Protein AF-A0A955BCI7-F1 (afdb_monomer_lite)

pLDDT: mean 89.72, std 9.63, range [45.12, 98.88]

Radius of gyration: 46.53 Å; chains: 1; bounding box: 100×56×123 Å

Foldseek 3Di:
DAWEAEAEDEDPADCDDLNPPVCVVLNVVLLRVLRRQLRRFFPFHFYAYEYEAEDAECPVVDQKAKAFAAADDDQADADAQQSQCRRLVHDNRPPPDGRIYMYGYGHYPDPCGAAADSDQPFDFRHFDPSLVSSLNVLVNNQLFWQQDLQRDGPVCSDAQDRDYIHLQLQQKDAQVRHRQFDVVVSRGGPRVRQNQQLADQQDPRGHIFGHFPQLCVLVVNGTFAADRYNDHDPPRGRRAGDPRDPCDDQQNASRHSDTHGGFGDSDHDSNSVSSSVSSPTDTRNDAKEKDKAWPVNAAEAEQVWGKGKIWIAIPDQHSAKWKKAKDKPDPQFKDFDPDRMDIDGSNCRGPTDMTMMITHHDADPPFKDKIKMKIDIPCVPGGVSCNPYDIDIHIYIYGYQYDDQLEFDALEDDDPVCQSPPRHHHPQSSQVVVQVPADADEHEYDQPHAAREDDPAEHEHEEHYEYEYPAQRGAHDEPVLPYAHYEYQEYEYHYYRHEYENQEHDPPDAAAAASHYEAQYLEEYHAYNYEYEHAAYAEANHEAQHYEADNQHEYEHELYEYEQGAYEHALYEAQHYEEELYEYEAYLYEYYQGEYEHHNYYDQHYDYYNYYYDHYNYHYYNGYYHYHD

Structure (mmCIF, N/CA/C/O backbone):
data_AF-A0A955BCI7-F1
#
_entry.id   AF-A0A955BCI7-F1
#
loop_
_atom_site.group_PDB
_atom_site.id
_atom_site.type_symbol
_atom_site.label_atom_id
_atom_site.label_alt_id
_atom_site.label_comp_id
_atom_site.label_asym_id
_atom_site.label_entity_id
_atom_site.label_seq_id
_atom_site.pdbx_PDB_ins_code
_atom_site.Cartn_x
_atom_site.Cartn_y
_atom_site.Cartn_z
_atom_site.occupancy
_atom_site.B_iso_or_equiv
_atom_site.auth_seq_id
_atom_site.auth_comp_id
_atom_site.auth_asym_id
_atom_site.auth_atom_id
_atom_site.pdbx_PDB_model_num
ATOM 1 N N . LEU A 1 1 ? 21.419 -12.679 -11.386 1.00 52.19 1 LEU A N 1
ATOM 2 C CA . LEU A 1 1 ? 20.643 -12.034 -12.462 1.00 52.19 1 LEU A CA 1
ATOM 3 C C . LEU A 1 1 ? 21.493 -12.124 -13.714 1.00 52.19 1 LEU A C 1
ATOM 5 O O . LEU A 1 1 ? 22.694 -11.904 -13.600 1.00 52.19 1 LEU A O 1
ATOM 9 N N . LEU A 1 2 ? 20.920 -12.572 -14.830 1.00 68.50 2 LEU A N 1
ATOM 10 C CA . LEU A 1 2 ? 21.589 -12.473 -16.128 1.00 68.50 2 LEU A CA 1
ATOM 11 C C . LEU A 1 2 ? 21.666 -10.974 -16.460 1.00 68.50 2 LEU A C 1
ATOM 13 O O . LEU A 1 2 ? 20.677 -10.277 -16.251 1.00 68.50 2 LEU A O 1
ATOM 17 N N . ALA A 1 3 ? 22.837 -10.480 -16.853 1.00 82.00 3 ALA A N 1
ATOM 18 C CA . ALA A 1 3 ? 23.017 -9.101 -17.296 1.00 82.00 3 ALA A CA 1
ATOM 19 C C . ALA A 1 3 ? 24.172 -9.015 -18.300 1.00 82.00 3 ALA A C 1
ATOM 21 O O . ALA A 1 3 ? 25.170 -9.739 -18.183 1.00 82.00 3 ALA A O 1
ATOM 22 N N . VAL A 1 4 ? 24.059 -8.096 -19.258 1.00 94.19 4 VAL A N 1
ATOM 23 C CA . VAL A 1 4 ? 25.182 -7.689 -20.108 1.00 94.19 4 VAL A CA 1
ATOM 24 C C . VAL A 1 4 ? 26.054 -6.724 -19.306 1.00 94.19 4 VAL A C 1
ATOM 26 O O . VAL A 1 4 ? 25.557 -5.785 -18.696 1.00 94.19 4 VAL A O 1
ATOM 29 N N . THR A 1 5 ? 27.360 -6.969 -19.253 1.00 95.69 5 THR A N 1
ATOM 30 C CA . THR A 1 5 ? 28.312 -6.154 -18.486 1.00 95.69 5 THR A CA 1
ATOM 31 C C . THR A 1 5 ? 29.252 -5.420 -19.430 1.00 95.69 5 THR A C 1
ATOM 33 O O . THR A 1 5 ? 29.896 -6.054 -20.260 1.00 95.69 5 THR A O 1
ATOM 36 N N . PHE A 1 6 ? 29.394 -4.106 -19.267 1.00 96.69 6 PHE A N 1
ATOM 37 C CA . PHE A 1 6 ? 30.325 -3.296 -20.056 1.00 96.69 6 PHE A CA 1
ATOM 38 C C . PHE A 1 6 ? 31.644 -3.090 -19.303 1.00 96.69 6 PHE A C 1
ATOM 40 O O . PHE A 1 6 ? 31.668 -2.600 -18.170 1.00 96.69 6 PHE A O 1
ATOM 47 N N . GLN A 1 7 ? 32.754 -3.468 -19.932 1.00 96.00 7 GLN A N 1
ATOM 48 C CA . GLN A 1 7 ? 34.106 -3.280 -19.424 1.00 96.00 7 GLN A CA 1
ATOM 49 C C . GLN A 1 7 ? 34.800 -2.165 -20.207 1.00 96.00 7 GLN A C 1
ATOM 51 O O . GLN A 1 7 ? 35.232 -2.361 -21.339 1.00 96.00 7 GLN A O 1
ATOM 56 N N . PHE A 1 8 ? 34.939 -1.004 -19.573 1.00 96.62 8 PHE A N 1
ATOM 57 C CA . PHE A 1 8 ? 35.524 0.176 -20.200 1.00 96.62 8 PHE A CA 1
ATOM 58 C C . PHE A 1 8 ? 37.051 0.215 -20.088 1.00 96.62 8 PHE A C 1
ATOM 60 O O . PHE A 1 8 ? 37.609 0.214 -18.986 1.00 96.62 8 PHE A O 1
ATOM 67 N N . ASN A 1 9 ? 37.718 0.326 -21.235 1.00 95.12 9 ASN A N 1
ATOM 68 C CA . ASN A 1 9 ? 39.151 0.552 -21.354 1.00 95.12 9 ASN A CA 1
ATOM 69 C C . ASN A 1 9 ? 39.392 2.034 -21.663 1.00 95.12 9 ASN A C 1
ATOM 71 O O . ASN A 1 9 ? 39.298 2.478 -22.805 1.00 95.12 9 ASN A O 1
ATOM 75 N N . PHE A 1 10 ? 39.695 2.831 -20.641 1.00 93.56 10 PHE A N 1
ATOM 76 C CA . PHE A 1 10 ? 39.937 4.260 -20.838 1.00 93.56 10 PHE A CA 1
ATOM 77 C C . PHE A 1 10 ? 41.286 4.496 -21.521 1.00 93.56 10 PHE A C 1
ATOM 79 O O . PHE A 1 10 ? 42.338 4.202 -20.943 1.00 93.56 10 PHE A O 1
ATOM 86 N N . ALA A 1 11 ? 41.251 5.051 -22.734 1.00 87.81 11 ALA A N 1
ATOM 87 C CA . ALA A 1 11 ? 42.445 5.461 -23.455 1.00 87.81 11 ALA A CA 1
ATOM 88 C C . ALA A 1 11 ? 43.212 6.525 -22.657 1.00 87.81 11 ALA A C 1
ATOM 90 O O . ALA A 1 11 ? 42.625 7.304 -21.909 1.00 87.81 11 ALA A O 1
ATOM 91 N N . ASN A 1 12 ? 44.537 6.572 -22.804 1.00 80.69 12 ASN A N 1
ATOM 92 C CA . ASN A 1 12 ? 45.386 7.585 -22.168 1.00 80.69 12 ASN A CA 1
ATOM 93 C C . ASN A 1 12 ? 45.670 8.738 -23.149 1.00 80.69 12 ASN A C 1
ATOM 95 O O . ASN A 1 12 ? 46.806 8.936 -23.579 1.00 80.69 12 ASN A O 1
ATOM 99 N N . ASP A 1 13 ? 44.617 9.441 -23.559 1.00 79.12 13 ASP A N 1
ATOM 100 C CA . ASP A 1 13 ? 44.589 10.394 -24.680 1.00 79.12 13 ASP A CA 1
ATOM 101 C C . ASP A 1 13 ? 44.520 11.877 -24.257 1.00 79.12 13 ASP A C 1
ATOM 103 O O . ASP A 1 13 ? 44.136 12.749 -25.032 1.00 79.12 13 ASP A O 1
ATOM 107 N N . GLY A 1 14 ? 44.960 12.200 -23.039 1.00 78.25 14 GLY A N 1
ATOM 108 C CA . GLY A 1 14 ? 45.044 13.576 -22.544 1.00 78.25 14 GLY A CA 1
ATOM 109 C C . GLY A 1 14 ? 44.722 13.685 -21.058 1.00 78.25 14 GLY A C 1
ATOM 110 O O . GLY A 1 14 ? 44.421 12.693 -20.404 1.00 78.25 14 GLY A O 1
ATOM 111 N N . SER A 1 15 ? 44.790 14.901 -20.508 1.00 85.06 15 SER A N 1
ATOM 112 C CA . SER A 1 15 ? 44.453 15.201 -19.105 1.00 85.06 15 SER A CA 1
ATOM 113 C C . SER A 1 15 ? 43.126 15.960 -18.972 1.00 85.06 15 SER A C 1
ATOM 115 O O . SER A 1 15 ? 43.027 16.898 -18.183 1.00 85.06 15 SER A O 1
ATOM 117 N N . PHE A 1 16 ? 42.141 15.604 -19.795 1.00 86.00 16 PHE A N 1
ATOM 118 C CA . PHE A 1 16 ? 40.800 16.194 -19.838 1.00 86.00 16 PHE A CA 1
ATOM 119 C C . PHE A 1 16 ? 39.749 15.077 -19.938 1.00 86.00 16 PHE A C 1
ATOM 121 O O . PHE A 1 16 ? 40.090 13.895 -20.015 1.00 86.00 16 PHE A O 1
ATOM 128 N N . GLY A 1 17 ? 38.465 15.436 -19.897 1.00 88.00 17 GLY A N 1
ATOM 129 C CA . GLY A 1 17 ? 37.378 14.464 -20.016 1.00 88.00 17 GLY A CA 1
ATOM 130 C C . GLY A 1 17 ? 37.379 13.397 -18.921 1.00 88.00 17 GLY A C 1
ATOM 131 O O . GLY A 1 17 ? 37.454 13.728 -17.735 1.00 88.00 17 GLY A O 1
ATOM 132 N N . PHE A 1 18 ? 37.322 12.122 -19.300 1.00 91.50 18 PHE A N 1
ATOM 133 C CA . PHE A 1 18 ? 37.447 10.971 -18.398 1.00 91.50 18 PHE A CA 1
ATOM 134 C C . PHE A 1 18 ? 38.818 10.895 -17.701 1.00 91.50 18 PHE A C 1
ATOM 136 O O . PHE A 1 18 ? 38.946 10.272 -16.644 1.00 91.50 18 PHE A O 1
ATOM 143 N N . ASN A 1 19 ? 39.849 11.525 -18.265 1.00 91.19 19 ASN A N 1
ATOM 144 C CA . ASN A 1 19 ? 41.202 11.569 -17.703 1.00 91.19 19 ASN A CA 1
ATOM 145 C C . ASN A 1 19 ? 41.515 12.885 -16.973 1.00 91.19 19 ASN A C 1
ATOM 147 O O . ASN A 1 19 ? 42.652 13.103 -16.552 1.00 91.19 19 ASN A O 1
ATOM 151 N N . ASP A 1 20 ? 40.518 13.754 -16.795 1.00 90.25 20 ASP A N 1
ATOM 152 C CA . ASP A 1 20 ? 40.645 14.975 -16.003 1.00 90.25 20 ASP A CA 1
ATOM 153 C C . ASP A 1 20 ? 41.023 14.640 -14.538 1.00 90.25 20 ASP A C 1
ATOM 155 O O . ASP A 1 20 ? 40.356 13.809 -13.913 1.00 90.25 20 ASP A O 1
ATOM 159 N N . PRO A 1 21 ? 42.060 15.268 -13.948 1.00 89.94 21 PRO A N 1
ATOM 160 C CA . PRO A 1 21 ? 42.496 14.964 -12.581 1.00 89.94 21 PRO A CA 1
ATOM 161 C C . PRO A 1 21 ? 41.470 15.266 -11.479 1.00 89.94 21 PRO A C 1
ATOM 163 O O . PRO A 1 21 ? 41.579 14.707 -10.390 1.00 89.94 21 PRO A O 1
ATOM 166 N N . MET A 1 22 ? 40.519 16.169 -11.727 1.00 90.62 22 MET A N 1
ATOM 167 C CA . MET A 1 22 ? 39.486 16.568 -10.768 1.00 90.62 22 MET A CA 1
ATOM 168 C C . MET A 1 22 ? 38.133 15.933 -11.098 1.00 90.62 22 MET A C 1
ATOM 170 O O . MET A 1 22 ? 37.470 15.429 -10.198 1.00 90.62 22 MET A O 1
ATOM 174 N N . LYS A 1 23 ? 37.745 15.930 -12.379 1.00 89.06 23 LYS A N 1
ATOM 175 C CA . LYS A 1 23 ? 36.418 15.493 -12.852 1.00 89.06 23 LYS A CA 1
ATOM 176 C C . LYS A 1 23 ? 36.399 14.087 -13.456 1.00 89.06 23 LYS A C 1
ATOM 178 O O . LYS A 1 23 ? 35.343 13.515 -13.697 1.00 89.06 23 LYS A O 1
ATOM 183 N N . GLY A 1 24 ? 37.557 13.496 -13.741 1.00 91.62 24 GLY A N 1
ATOM 184 C CA . GLY A 1 24 ? 37.628 12.209 -14.436 1.00 91.62 24 GLY A CA 1
ATOM 185 C C . GLY A 1 24 ? 36.993 11.069 -13.640 1.00 91.62 24 GLY A C 1
ATOM 186 O O . GLY A 1 24 ? 36.347 10.202 -14.220 1.00 91.62 24 GLY A O 1
ATOM 187 N N . ALA A 1 25 ? 37.122 11.088 -12.309 1.00 94.38 25 ALA A N 1
ATOM 188 C CA . ALA A 1 25 ? 36.564 10.050 -11.443 1.00 94.38 25 ALA A CA 1
ATOM 189 C C . ALA A 1 25 ? 35.024 10.018 -11.469 1.00 94.38 25 ALA A C 1
ATOM 191 O O . ALA A 1 25 ? 34.450 8.950 -11.667 1.00 94.38 25 ALA A O 1
ATOM 192 N N . GLU A 1 26 ? 34.365 11.173 -11.326 1.00 93.81 26 GLU A N 1
ATOM 193 C CA . GLU A 1 26 ? 32.896 11.284 -11.385 1.00 93.81 26 GLU A CA 1
ATOM 194 C C . GLU A 1 26 ? 32.349 10.922 -12.774 1.00 93.81 26 GLU A C 1
ATOM 196 O O . GLU A 1 26 ? 31.377 10.181 -12.876 1.00 93.81 26 GLU A O 1
ATOM 201 N N . ARG A 1 27 ? 33.029 11.333 -13.852 1.00 93.38 27 ARG A N 1
ATOM 202 C CA . ARG A 1 27 ? 32.647 11.007 -15.238 1.00 93.38 27 ARG A CA 1
ATOM 203 C C . ARG A 1 27 ? 32.741 9.511 -15.529 1.00 93.38 27 ARG A C 1
ATOM 205 O O . ARG A 1 27 ? 31.841 8.936 -16.134 1.00 93.38 27 ARG A O 1
ATOM 212 N N . LYS A 1 28 ? 33.825 8.869 -15.075 1.00 95.19 28 LYS A N 1
ATOM 213 C CA . LYS A 1 28 ? 34.007 7.412 -15.178 1.00 95.19 28 LYS A CA 1
ATOM 214 C C . LYS A 1 28 ? 32.928 6.672 -14.394 1.00 95.19 28 LYS A C 1
ATOM 216 O O . LYS A 1 28 ? 32.346 5.733 -14.924 1.00 95.19 28 LYS A O 1
ATOM 221 N N . ALA A 1 29 ? 32.637 7.120 -13.172 1.00 95.38 29 ALA A N 1
ATOM 222 C CA . ALA A 1 29 ? 31.580 6.539 -12.351 1.00 95.38 29 ALA A CA 1
ATOM 223 C C . ALA A 1 29 ? 30.205 6.652 -13.029 1.00 95.38 29 ALA A C 1
ATOM 225 O O . ALA A 1 29 ? 29.506 5.647 -13.102 1.00 95.38 29 ALA A O 1
ATOM 226 N N . ALA A 1 30 ? 29.870 7.820 -13.589 1.00 94.12 30 ALA A N 1
ATOM 227 C CA . ALA A 1 30 ? 28.615 8.047 -14.303 1.00 94.12 30 ALA A CA 1
ATOM 228 C C . ALA A 1 30 ? 28.469 7.145 -15.540 1.00 94.12 30 ALA A C 1
ATOM 230 O O . ALA A 1 30 ? 27.424 6.527 -15.727 1.00 94.12 30 ALA A O 1
ATOM 231 N N . LEU A 1 31 ? 29.521 6.997 -16.360 1.00 95.81 31 LEU A N 1
ATOM 232 C CA . LEU A 1 31 ? 29.508 6.070 -17.502 1.00 95.81 31 LEU A CA 1
ATOM 233 C C . LEU A 1 31 ? 29.273 4.629 -17.030 1.00 95.81 31 LEU A C 1
ATOM 235 O O . LEU A 1 31 ? 28.464 3.899 -17.598 1.00 95.81 31 LEU A O 1
ATOM 239 N N . GLN A 1 32 ? 29.968 4.225 -15.968 1.00 96.19 32 GLN A N 1
ATOM 240 C CA . GLN A 1 32 ? 29.929 2.856 -15.470 1.00 96.19 32 GLN A CA 1
ATOM 241 C C . GLN A 1 32 ? 28.580 2.496 -14.838 1.00 96.19 32 GLN A C 1
ATOM 243 O O . GLN A 1 32 ? 28.078 1.401 -15.083 1.00 96.19 32 GLN A O 1
ATOM 248 N N . SER A 1 33 ? 27.973 3.403 -14.064 1.00 94.00 33 SER A N 1
ATOM 249 C CA . SER A 1 33 ? 26.638 3.196 -13.490 1.00 94.00 33 SER A CA 1
ATOM 250 C C . SER A 1 33 ? 25.563 3.156 -14.571 1.00 94.00 33 SER A C 1
ATOM 252 O O . SER A 1 33 ? 24.731 2.253 -14.562 1.00 94.00 33 SER A O 1
ATOM 254 N N . THR A 1 34 ? 25.634 4.070 -15.540 1.00 93.75 34 THR A N 1
ATOM 255 C CA . THR A 1 34 ? 24.685 4.139 -16.660 1.00 93.75 34 THR A CA 1
ATOM 256 C C . THR A 1 34 ? 24.733 2.866 -17.507 1.00 93.75 34 THR A C 1
ATOM 258 O O . THR A 1 34 ? 23.705 2.280 -17.832 1.00 93.75 34 THR A O 1
ATOM 261 N N . ALA A 1 35 ? 25.934 2.374 -17.818 1.00 95.69 35 ALA A N 1
ATOM 262 C CA . ALA A 1 35 ? 26.097 1.142 -18.581 1.00 95.69 35 ALA A CA 1
ATOM 263 C C . ALA A 1 35 ? 25.649 -0.107 -17.806 1.00 95.69 35 ALA A C 1
ATOM 265 O O . ALA A 1 35 ? 25.167 -1.065 -18.408 1.00 95.69 35 ALA A O 1
ATOM 266 N N . ALA A 1 36 ? 25.798 -0.113 -16.477 1.00 93.75 36 ALA A N 1
ATOM 267 C CA . ALA A 1 36 ? 25.288 -1.193 -15.637 1.00 93.75 36 ALA A CA 1
ATOM 268 C C . ALA A 1 36 ? 23.751 -1.232 -15.637 1.00 93.75 36 ALA A C 1
ATOM 270 O O . ALA A 1 36 ? 23.172 -2.315 -15.719 1.00 93.75 36 ALA A O 1
ATOM 271 N N . GLU A 1 37 ? 23.098 -0.067 -15.595 1.00 90.88 37 GLU A N 1
ATOM 272 C CA . GLU A 1 37 ? 21.647 0.036 -15.760 1.00 90.88 37 GLU A CA 1
ATOM 273 C C . GLU A 1 37 ? 21.216 -0.458 -17.144 1.00 90.88 37 GLU A C 1
ATOM 275 O O . GLU A 1 37 ? 20.416 -1.389 -17.230 1.00 90.88 37 GLU A O 1
ATOM 280 N N . PHE A 1 38 ? 21.806 0.074 -18.216 1.00 93.38 38 PHE A N 1
ATOM 281 C CA . PHE A 1 38 ? 21.521 -0.345 -19.590 1.00 93.38 38 PHE A CA 1
ATOM 282 C C . PHE A 1 38 ? 21.690 -1.860 -19.788 1.00 93.38 38 PHE A C 1
ATOM 284 O O . PHE A 1 38 ? 20.816 -2.543 -20.319 1.00 93.38 38 PHE A O 1
ATOM 291 N N . GLY A 1 39 ? 22.795 -2.416 -19.289 1.00 94.56 39 GLY A N 1
ATOM 292 C CA . GLY A 1 39 ? 23.097 -3.843 -19.363 1.00 94.56 39 GLY A CA 1
ATOM 293 C C . GLY A 1 39 ? 22.104 -4.741 -18.619 1.00 94.56 39 GLY A C 1
ATOM 294 O O . GLY A 1 39 ? 21.923 -5.902 -18.997 1.00 94.56 39 GLY A O 1
ATOM 295 N N . SER A 1 40 ? 21.421 -4.208 -17.599 1.00 92.44 40 SER A N 1
ATOM 296 C CA . SER A 1 40 ? 20.384 -4.924 -16.846 1.00 92.44 40 SER A CA 1
ATOM 297 C C . SER A 1 40 ? 19.083 -5.124 -17.629 1.00 92.44 40 SER A C 1
ATOM 299 O O . SER A 1 40 ? 18.280 -5.980 -17.264 1.00 92.44 40 SER A O 1
ATOM 301 N N . TRP A 1 41 ? 18.874 -4.379 -18.719 1.00 92.38 41 TRP A N 1
ATOM 302 C CA . TRP A 1 41 ? 17.666 -4.490 -19.540 1.00 92.38 41 TRP A CA 1
ATOM 303 C C . TRP A 1 41 ? 17.683 -5.703 -20.468 1.00 92.38 41 TRP A C 1
ATOM 305 O O . TRP A 1 41 ? 16.661 -6.023 -21.071 1.00 92.38 41 TRP A O 1
ATOM 315 N N . PHE A 1 42 ? 18.816 -6.392 -20.589 1.00 93.00 42 PHE A N 1
ATOM 316 C CA . PHE A 1 42 ? 18.965 -7.574 -21.427 1.00 93.00 42 PHE A CA 1
ATOM 317 C C . PHE A 1 42 ? 18.860 -8.844 -20.588 1.00 93.00 42 PHE A C 1
ATOM 319 O O . PHE A 1 42 ? 19.606 -9.031 -19.627 1.00 93.00 42 PHE A O 1
ATOM 326 N N . ASN A 1 43 ? 18.013 -9.784 -21.009 1.00 93.38 43 ASN A N 1
ATOM 327 C CA . ASN A 1 43 ? 17.916 -11.112 -20.398 1.00 93.38 43 ASN A CA 1
ATOM 328 C C . ASN A 1 43 ? 19.002 -12.054 -20.941 1.00 93.38 43 ASN A C 1
ATOM 330 O O . ASN A 1 43 ? 18.743 -13.175 -21.373 1.00 93.38 43 ASN A O 1
ATOM 334 N N . HIS A 1 44 ? 20.232 -11.554 -20.972 1.00 90.75 44 HIS A N 1
ATOM 335 C CA . HIS A 1 44 ? 21.393 -12.191 -21.581 1.00 90.75 44 HIS A CA 1
ATOM 336 C C . HIS A 1 44 ? 22.580 -12.113 -20.631 1.00 90.75 44 HIS A C 1
ATOM 338 O O . HIS A 1 44 ? 22.547 -11.425 -19.614 1.00 90.75 44 HIS A O 1
ATOM 344 N N . THR A 1 45 ? 23.652 -12.844 -20.918 1.00 91.12 45 THR A N 1
ATOM 345 C CA . THR A 1 45 ? 24.906 -12.714 -20.166 1.00 91.12 45 THR A CA 1
ATOM 346 C C . THR A 1 45 ? 26.068 -12.654 -21.128 1.00 91.12 45 THR A C 1
ATOM 348 O O . THR A 1 45 ? 26.381 -13.635 -21.794 1.00 91.12 45 THR A O 1
ATOM 351 N N . ALA A 1 46 ? 26.713 -11.495 -21.163 1.00 93.69 46 ALA A N 1
ATOM 352 C CA . ALA A 1 46 ? 27.920 -11.250 -21.930 1.00 93.69 46 ALA A CA 1
ATOM 353 C C . ALA A 1 46 ? 28.749 -10.158 -21.256 1.00 93.69 46 ALA A C 1
ATOM 355 O O . ALA A 1 46 ? 28.214 -9.323 -20.528 1.00 93.69 46 ALA A O 1
ATOM 356 N N . THR A 1 47 ? 30.051 -10.163 -21.526 1.00 94.44 47 THR A N 1
ATOM 357 C CA . THR A 1 47 ? 30.946 -9.060 -21.174 1.00 94.44 47 THR A CA 1
ATOM 358 C C . THR A 1 47 ? 31.375 -8.376 -22.458 1.00 94.44 47 THR A C 1
ATOM 360 O O . THR A 1 47 ? 32.012 -9.019 -23.293 1.00 94.44 47 THR A O 1
ATOM 363 N N . ILE A 1 48 ? 31.026 -7.100 -22.597 1.00 96.19 48 ILE A N 1
ATOM 364 C CA . ILE A 1 48 ? 31.356 -6.266 -23.750 1.00 96.19 48 ILE A CA 1
ATOM 365 C C . ILE A 1 48 ? 32.511 -5.344 -23.361 1.00 96.19 48 ILE A C 1
ATOM 367 O O . ILE A 1 48 ? 32.355 -4.480 -22.499 1.00 96.19 48 ILE A O 1
ATOM 371 N N . SER A 1 49 ? 33.685 -5.542 -23.949 1.00 95.94 49 SER A N 1
ATOM 372 C CA . SER A 1 49 ? 34.838 -4.664 -23.775 1.00 95.94 49 SER A CA 1
ATOM 373 C C . SER A 1 49 ? 34.711 -3.458 -24.699 1.00 95.94 49 SER A C 1
ATOM 375 O O . SER A 1 49 ? 34.507 -3.621 -25.894 1.00 95.94 49 SER A O 1
ATOM 377 N N . VAL A 1 50 ? 34.833 -2.249 -24.156 1.00 97.06 50 VAL A N 1
ATOM 378 C CA . VAL A 1 50 ? 34.621 -1.005 -24.903 1.00 97.06 50 VAL A CA 1
ATOM 379 C C . VAL A 1 50 ? 35.795 -0.067 -24.672 1.00 97.06 50 VAL A C 1
ATOM 381 O O . VAL A 1 50 ? 36.079 0.297 -23.529 1.00 97.06 50 VAL A O 1
ATOM 384 N N . ASP A 1 51 ? 36.464 0.348 -25.742 1.00 96.19 51 ASP A N 1
ATOM 385 C CA . ASP A 1 51 ? 37.482 1.395 -25.663 1.00 96.19 51 ASP A CA 1
ATOM 386 C C . ASP A 1 51 ? 36.817 2.768 -25.498 1.00 96.19 51 ASP A C 1
ATOM 388 O O . ASP A 1 51 ? 35.845 3.097 -26.175 1.00 96.19 51 ASP A O 1
ATOM 392 N N . VAL A 1 52 ? 37.324 3.580 -24.569 1.00 95.31 52 VAL A N 1
ATOM 393 C CA . VAL A 1 52 ? 36.756 4.897 -24.252 1.00 95.31 52 VAL A CA 1
ATOM 394 C C . VAL A 1 52 ? 37.745 5.994 -24.604 1.00 95.31 52 VAL A C 1
ATOM 396 O O . VAL A 1 52 ? 38.839 6.046 -24.034 1.00 95.31 52 VAL A O 1
ATOM 399 N N . PHE A 1 53 ? 37.323 6.902 -25.481 1.00 91.19 53 PHE A N 1
ATOM 400 C CA . PHE A 1 53 ? 38.122 8.025 -25.966 1.00 91.19 53 PHE A CA 1
ATOM 401 C C . PHE A 1 53 ? 37.545 9.378 -25.534 1.00 91.19 53 PHE A C 1
ATOM 403 O O . PHE A 1 53 ? 36.336 9.545 -25.340 1.00 91.19 53 PHE A O 1
ATOM 410 N N . ASN A 1 54 ? 38.429 10.364 -25.401 1.00 87.38 54 ASN A N 1
ATOM 411 C CA . ASN A 1 54 ? 38.097 11.754 -25.123 1.00 87.38 54 ASN A CA 1
ATOM 412 C C . ASN A 1 54 ? 38.315 12.613 -26.371 1.00 87.38 54 ASN A C 1
ATOM 414 O O . ASN A 1 54 ? 39.350 12.517 -27.028 1.00 87.38 54 ASN A O 1
ATOM 418 N N . HIS A 1 55 ? 37.388 13.530 -26.648 1.00 83.12 55 HIS A N 1
ATOM 419 C CA . HIS A 1 55 ? 37.545 14.511 -27.722 1.00 83.12 55 HIS A CA 1
ATOM 420 C C . HIS A 1 55 ? 37.240 15.941 -27.240 1.00 83.12 55 HIS A C 1
ATOM 422 O O . HIS A 1 55 ? 36.442 16.143 -26.319 1.00 83.12 55 HIS A O 1
ATOM 428 N N . ASN A 1 56 ? 37.915 16.940 -27.817 1.00 72.56 56 ASN A N 1
ATOM 429 C CA . ASN A 1 56 ? 37.859 18.349 -27.385 1.00 72.56 56 ASN A CA 1
ATOM 430 C C . ASN A 1 56 ? 37.529 19.349 -28.514 1.00 72.56 56 ASN A C 1
ATOM 432 O O . ASN A 1 56 ? 37.574 20.562 -28.294 1.00 72.56 56 ASN A O 1
ATOM 436 N N . THR A 1 57 ? 37.221 18.866 -29.721 1.00 63.44 57 THR A N 1
ATOM 437 C CA . THR A 1 57 ? 36.702 19.688 -30.827 1.00 63.44 57 THR A CA 1
ATOM 438 C C . THR A 1 57 ? 35.404 19.100 -31.383 1.00 63.44 57 THR A C 1
ATOM 440 O O . THR A 1 57 ? 35.155 17.901 -31.280 1.00 63.44 57 THR A O 1
ATOM 443 N N . GLY A 1 58 ? 34.555 19.946 -31.974 1.00 56.69 58 GLY A N 1
ATOM 444 C CA . GLY A 1 58 ? 33.289 19.541 -32.602 1.00 56.69 58 GLY A CA 1
ATOM 445 C C . GLY A 1 58 ? 33.434 18.943 -34.007 1.00 56.69 58 GLY A C 1
ATOM 446 O O . GLY A 1 58 ? 32.451 18.882 -34.738 1.00 56.69 58 GLY A O 1
ATOM 447 N N . ASP A 1 59 ? 34.639 18.528 -34.409 1.00 56.47 59 ASP A N 1
ATOM 448 C CA . ASP A 1 59 ? 34.933 18.091 -35.785 1.00 56.47 59 ASP A CA 1
ATOM 449 C C . ASP A 1 59 ? 34.257 16.759 -36.165 1.00 56.47 59 ASP A C 1
ATOM 451 O O . ASP A 1 59 ? 34.270 16.380 -37.334 1.00 56.47 59 ASP A O 1
ATOM 455 N N . ILE A 1 60 ? 33.648 16.066 -35.195 1.00 53.59 60 ILE A N 1
ATOM 456 C CA . ILE A 1 60 ? 32.912 14.808 -35.395 1.00 53.59 60 ILE A CA 1
ATOM 457 C C . ILE A 1 60 ? 31.394 14.998 -35.567 1.00 53.59 60 ILE A C 1
ATOM 459 O O . ILE A 1 60 ? 30.686 14.017 -35.742 1.00 53.59 60 ILE A O 1
ATOM 463 N N . GLY A 1 61 ? 30.872 16.232 -35.518 1.00 63.28 61 GLY A N 1
ATOM 464 C CA . GLY A 1 61 ? 29.457 16.524 -35.810 1.00 63.28 61 GLY A CA 1
ATOM 465 C C . GLY A 1 61 ? 28.414 16.011 -34.798 1.00 63.28 61 GLY A C 1
ATOM 466 O O . GLY A 1 61 ? 27.236 16.294 -34.987 1.00 63.28 61 GLY A O 1
ATOM 467 N N . ALA A 1 62 ? 28.822 15.328 -33.721 1.00 73.12 62 ALA A N 1
ATOM 468 C CA . ALA A 1 62 ? 27.962 14.748 -32.678 1.00 73.12 62 ALA A CA 1
ATOM 469 C C . ALA A 1 62 ? 28.536 14.988 -31.266 1.00 73.12 62 ALA A C 1
ATOM 471 O O . ALA A 1 62 ? 29.710 15.318 -31.141 1.00 73.12 62 ALA A O 1
ATOM 472 N N . PHE A 1 63 ? 27.741 14.839 -30.195 1.00 76.06 63 PHE A N 1
ATOM 473 C CA . PHE A 1 63 ? 28.213 15.019 -28.803 1.00 76.06 63 PHE A CA 1
ATOM 474 C C . PHE A 1 63 ? 28.945 13.794 -28.236 1.00 76.06 63 PHE A C 1
ATOM 476 O O . PHE A 1 63 ? 29.840 13.926 -27.396 1.00 76.06 63 PHE A O 1
ATOM 483 N N . ALA A 1 64 ? 28.575 12.614 -28.714 1.00 80.25 64 ALA A N 1
ATOM 484 C CA . ALA A 1 64 ? 29.300 11.371 -28.553 1.00 80.25 64 ALA A CA 1
ATOM 485 C C . ALA A 1 64 ? 29.066 10.516 -29.802 1.00 80.25 64 ALA A C 1
ATOM 487 O O . ALA A 1 64 ? 28.221 10.850 -30.628 1.00 80.25 64 ALA A O 1
ATOM 488 N N . VAL A 1 65 ? 29.880 9.478 -29.961 1.00 85.19 65 VAL A N 1
ATOM 489 C CA . VAL A 1 65 ? 29.701 8.449 -30.988 1.00 85.19 65 VAL A CA 1
ATOM 490 C C . VAL A 1 65 ? 30.164 7.127 -30.400 1.00 85.19 65 VAL A C 1
ATOM 492 O O . VAL A 1 65 ? 31.291 7.048 -29.891 1.00 85.19 65 VAL A O 1
ATOM 495 N N . ALA A 1 66 ? 29.346 6.088 -30.505 1.00 86.56 66 ALA A N 1
ATOM 496 C CA . ALA A 1 66 ? 29.779 4.713 -30.317 1.00 86.56 66 ALA A CA 1
ATOM 497 C C . ALA A 1 66 ? 29.640 3.881 -31.590 1.00 86.56 66 ALA A C 1
ATOM 499 O O . ALA A 1 66 ? 28.725 4.054 -32.389 1.00 86.56 66 ALA A O 1
ATOM 500 N N . TYR A 1 67 ? 30.567 2.945 -31.751 1.00 86.81 67 TYR A N 1
ATOM 501 C CA . TYR A 1 67 ? 30.567 1.977 -32.838 1.00 86.81 67 TYR A CA 1
ATOM 502 C C . TYR A 1 67 ? 31.002 0.615 -32.307 1.00 86.81 67 TYR A C 1
ATOM 504 O O . TYR A 1 67 ? 31.775 0.519 -31.350 1.00 86.81 67 TYR A O 1
ATOM 512 N N . PHE A 1 68 ? 30.502 -0.442 -32.932 1.00 88.50 68 PHE A N 1
ATOM 513 C CA . PHE A 1 68 ? 30.943 -1.807 -32.675 1.00 88.50 68 PHE A CA 1
ATOM 514 C C . PHE A 1 68 ? 32.100 -2.184 -33.599 1.00 88.50 68 PHE A C 1
ATOM 516 O O . PHE A 1 68 ? 32.243 -1.648 -34.696 1.00 88.50 68 PHE A O 1
ATOM 523 N N . ASP A 1 69 ? 32.931 -3.114 -33.143 1.00 85.81 69 ASP A N 1
ATOM 524 C CA . ASP A 1 69 ? 33.901 -3.788 -33.995 1.00 85.81 69 ASP A CA 1
ATOM 525 C C . ASP A 1 69 ? 33.212 -4.916 -34.775 1.00 85.81 69 ASP A C 1
ATOM 527 O O . ASP A 1 69 ? 32.234 -5.525 -34.319 1.00 85.81 69 ASP A O 1
ATOM 531 N N . GLU A 1 70 ? 33.757 -5.221 -35.945 1.00 81.25 70 GLU A N 1
ATOM 532 C CA . GLU A 1 70 ? 33.310 -6.306 -36.805 1.00 81.25 70 GLU A CA 1
ATOM 533 C C . GLU A 1 70 ? 34.484 -7.228 -37.128 1.00 81.25 70 GLU A C 1
ATOM 535 O O . GLU A 1 70 ? 35.556 -6.802 -37.556 1.00 81.25 70 GLU A O 1
ATOM 540 N N . SER A 1 71 ? 34.280 -8.536 -36.973 1.00 77.94 71 SER A N 1
ATOM 541 C CA . SER A 1 71 ? 35.218 -9.519 -37.520 1.00 77.94 71 SER A CA 1
ATOM 542 C C . SER A 1 71 ? 34.895 -9.812 -38.985 1.00 77.94 71 SER A C 1
ATOM 544 O O . SER A 1 71 ? 33.788 -9.552 -39.440 1.00 77.94 71 SER A O 1
ATOM 546 N N . ASN A 1 72 ? 35.861 -10.389 -39.707 1.00 78.50 72 ASN A N 1
ATOM 547 C CA . ASN A 1 72 ? 35.789 -10.700 -41.138 1.00 78.50 72 ASN A CA 1
ATOM 548 C C . ASN A 1 72 ? 34.431 -11.325 -41.553 1.00 78.50 72 ASN A C 1
ATOM 550 O O . ASN A 1 72 ? 34.229 -12.523 -41.306 1.00 78.50 72 ASN A O 1
ATOM 554 N N . PRO A 1 73 ? 33.518 -10.548 -42.169 1.00 80.06 73 PRO A N 1
ATOM 555 C CA . PRO A 1 73 ? 32.155 -10.997 -42.413 1.00 80.06 73 PRO A CA 1
ATOM 556 C C . PRO A 1 73 ? 32.085 -12.023 -43.559 1.00 80.06 73 PRO A C 1
ATOM 558 O O . PRO A 1 73 ? 33.047 -12.198 -44.318 1.00 80.06 73 PRO A O 1
ATOM 561 N N . PRO A 1 74 ? 30.962 -12.753 -43.702 1.00 82.62 74 PRO A N 1
ATOM 562 C CA . PRO A 1 74 ? 30.720 -13.609 -44.863 1.00 82.62 74 PRO A CA 1
ATOM 563 C C . PRO A 1 74 ? 30.614 -12.790 -46.164 1.00 82.62 74 PRO A C 1
ATOM 565 O O . PRO A 1 74 ? 30.616 -11.569 -46.153 1.00 82.62 74 PRO A O 1
ATOM 568 N N . ASN A 1 75 ? 30.497 -13.467 -47.312 1.00 84.12 75 ASN A N 1
ATOM 569 C CA . ASN A 1 75 ? 30.365 -12.783 -48.609 1.00 84.12 75 ASN A CA 1
ATOM 570 C C . ASN A 1 75 ? 29.006 -12.078 -48.802 1.00 84.12 75 ASN A C 1
ATOM 572 O O . ASN A 1 75 ? 28.900 -11.206 -49.657 1.00 84.12 75 ASN A O 1
ATOM 576 N N . ASP A 1 76 ? 27.962 -12.511 -48.090 1.00 89.56 76 ASP A N 1
ATOM 577 C CA . ASP A 1 76 ? 26.642 -11.881 -48.052 1.00 89.56 76 ASP A CA 1
ATOM 578 C C . ASP A 1 76 ? 25.897 -12.278 -46.768 1.00 89.56 76 ASP A C 1
ATOM 580 O O . ASP A 1 76 ? 26.181 -13.325 -46.176 1.00 89.56 76 ASP A O 1
ATOM 584 N N . GLY A 1 77 ? 24.939 -11.459 -46.332 1.00 91.81 77 GLY A N 1
ATOM 585 C CA . GLY A 1 77 ? 24.089 -11.785 -45.182 1.00 91.81 77 GLY A CA 1
ATOM 586 C C . GLY A 1 77 ? 23.793 -10.618 -44.255 1.00 91.81 77 GLY A C 1
ATOM 587 O O . GLY A 1 77 ? 24.303 -9.517 -44.435 1.00 91.81 77 GLY A O 1
ATOM 588 N N . PHE A 1 78 ? 22.980 -10.895 -43.236 1.00 92.38 78 PHE A N 1
ATOM 589 C CA . PHE A 1 78 ? 22.883 -10.035 -42.060 1.00 92.38 78 PHE A CA 1
ATOM 590 C C . PHE A 1 78 ? 23.903 -10.500 -41.028 1.00 92.38 78 PHE A C 1
ATOM 592 O O . PHE A 1 78 ? 23.816 -11.631 -40.539 1.00 92.38 78 PHE A O 1
ATOM 599 N N . TYR A 1 79 ? 24.882 -9.655 -40.737 1.00 90.88 79 TYR A N 1
ATOM 600 C CA . TYR A 1 79 ? 25.998 -9.969 -39.864 1.00 90.88 79 TYR A CA 1
ATOM 601 C C . TYR A 1 79 ? 26.028 -8.979 -38.712 1.00 90.88 79 TYR A C 1
ATOM 603 O O . TYR A 1 79 ? 26.148 -7.783 -38.920 1.00 90.88 79 TYR A O 1
ATOM 611 N N . ALA A 1 80 ? 25.855 -9.493 -37.500 1.00 91.50 80 ALA A N 1
ATOM 612 C CA . ALA A 1 80 ? 25.858 -8.688 -36.289 1.00 91.50 80 ALA A CA 1
ATOM 613 C C . ALA A 1 80 ? 27.279 -8.223 -35.941 1.00 91.50 80 ALA A C 1
ATOM 615 O O . ALA A 1 80 ? 28.213 -9.017 -36.055 1.00 91.50 80 ALA A O 1
ATOM 616 N N . GLY A 1 81 ? 27.433 -7.013 -35.405 1.00 91.50 81 GLY A N 1
ATOM 617 C CA . GLY A 1 81 ? 28.673 -6.590 -34.746 1.00 91.50 81 GLY A CA 1
ATOM 618 C C . GLY A 1 81 ? 29.045 -7.469 -33.540 1.00 91.50 81 GLY A C 1
ATOM 619 O O . GLY A 1 81 ? 28.199 -8.167 -32.964 1.00 91.50 81 GLY A O 1
ATOM 620 N N . ILE A 1 82 ? 30.314 -7.435 -33.118 1.00 93.50 82 ILE A N 1
ATOM 621 C CA . ILE A 1 82 ? 30.833 -8.278 -32.023 1.00 93.50 82 ILE A CA 1
ATOM 622 C C . ILE A 1 82 ? 30.018 -8.163 -30.713 1.00 93.50 82 ILE A C 1
ATOM 624 O O . ILE A 1 82 ? 29.702 -9.213 -30.135 1.00 93.50 82 ILE A O 1
ATOM 628 N N . PRO A 1 83 ? 29.592 -6.969 -30.242 1.00 95.06 83 PRO A N 1
ATOM 629 C CA . PRO A 1 83 ? 28.804 -6.846 -29.014 1.00 95.06 83 PRO A CA 1
ATOM 630 C C . PRO A 1 83 ? 27.473 -7.604 -29.067 1.00 95.06 83 PRO A C 1
ATOM 632 O O . PRO A 1 83 ? 27.095 -8.293 -28.109 1.00 95.06 83 PRO A O 1
ATOM 635 N N . GLN A 1 84 ? 26.791 -7.538 -30.213 1.00 94.69 84 GLN A N 1
ATOM 636 C CA . GLN A 1 84 ? 25.540 -8.249 -30.445 1.00 94.69 84 GLN A CA 1
ATOM 637 C C . GLN A 1 84 ? 25.772 -9.754 -30.553 1.00 94.69 84 GLN A C 1
ATOM 639 O O . GLN A 1 84 ? 25.056 -10.525 -29.913 1.00 94.69 84 GLN A O 1
ATOM 644 N N . GLN A 1 85 ? 26.803 -10.189 -31.285 1.00 92.69 85 GLN A N 1
ATOM 645 C CA . GLN A 1 85 ? 27.157 -11.60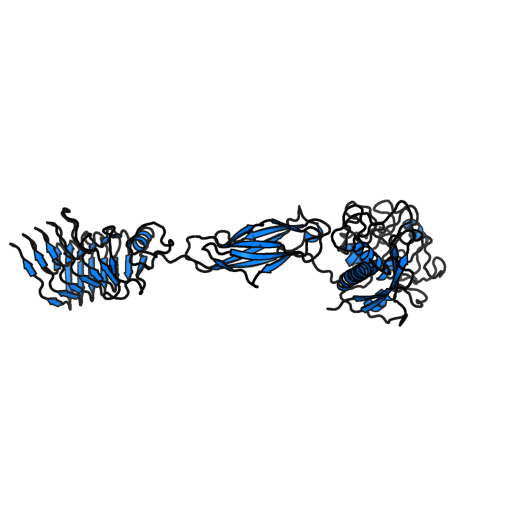7 -31.368 1.00 92.69 85 GLN A CA 1
ATOM 646 C C . GLN A 1 85 ? 27.396 -12.206 -29.980 1.00 92.69 85 GLN A C 1
ATOM 648 O O . GLN A 1 85 ? 26.779 -13.215 -29.645 1.00 92.69 85 GLN A O 1
ATOM 653 N N . LYS A 1 86 ? 28.238 -11.572 -29.154 1.00 93.00 86 LYS A N 1
ATOM 654 C CA . LYS A 1 86 ? 28.567 -12.054 -27.801 1.00 93.00 86 LYS A CA 1
ATOM 655 C C . LYS A 1 86 ? 27.332 -12.130 -26.913 1.00 93.00 86 LYS A C 1
ATOM 657 O O . LYS A 1 86 ? 27.120 -13.134 -26.235 1.00 93.00 86 LYS A O 1
ATOM 662 N N . THR A 1 87 ? 26.499 -11.094 -26.951 1.00 94.25 87 THR A N 1
ATOM 663 C CA . THR A 1 87 ? 25.256 -11.040 -26.173 1.00 94.25 87 THR A CA 1
ATOM 664 C C . THR A 1 87 ? 24.288 -12.153 -26.555 1.00 94.25 87 THR A C 1
ATOM 666 O O . THR A 1 87 ? 23.722 -12.787 -25.672 1.00 94.25 87 THR A O 1
ATOM 669 N N . LEU A 1 88 ? 24.163 -12.459 -27.849 1.00 93.12 88 LEU A N 1
ATOM 670 C CA . LEU A 1 88 ? 23.277 -13.506 -28.363 1.00 93.12 88 LEU A CA 1
ATOM 671 C C . LEU A 1 88 ? 23.893 -14.923 -28.328 1.00 93.12 88 LEU A C 1
ATOM 673 O O . LEU A 1 88 ? 23.366 -15.847 -28.951 1.00 93.12 88 LEU A O 1
ATOM 677 N N . GLY A 1 89 ? 24.995 -15.121 -27.593 1.00 87.31 89 GLY A N 1
ATOM 678 C CA . GLY A 1 89 ? 25.641 -16.426 -27.396 1.00 87.31 89 GLY A CA 1
ATOM 679 C C . GLY A 1 89 ? 26.574 -16.871 -28.530 1.00 87.31 89 GLY A C 1
ATOM 680 O O . GLY A 1 89 ? 26.967 -18.039 -28.584 1.00 87.31 89 GLY A O 1
ATOM 681 N N . GLY A 1 90 ? 26.921 -15.957 -29.436 1.00 83.94 90 GLY A N 1
ATOM 682 C CA . GLY A 1 90 ? 27.949 -16.123 -30.459 1.00 83.94 90 GLY A CA 1
ATOM 683 C C . GLY A 1 90 ? 29.371 -16.120 -29.888 1.00 83.94 90 GLY A C 1
ATOM 684 O O . GLY A 1 90 ? 29.604 -15.809 -28.720 1.00 83.94 90 GLY A O 1
ATOM 685 N N . ALA A 1 91 ? 30.338 -16.508 -30.721 1.00 81.56 91 ALA A N 1
ATOM 686 C CA . ALA A 1 91 ? 31.747 -16.504 -30.342 1.00 81.56 91 ALA A CA 1
ATOM 687 C C . ALA A 1 91 ? 32.309 -15.076 -30.308 1.00 81.56 91 ALA A C 1
ATOM 689 O O . ALA A 1 91 ? 31.910 -14.224 -31.095 1.00 81.56 91 ALA A O 1
ATOM 690 N N . ASP A 1 92 ? 33.286 -14.849 -29.434 1.00 85.19 92 ASP A N 1
ATOM 691 C CA . ASP A 1 92 ? 34.097 -13.636 -29.448 1.00 85.19 92 ASP A CA 1
ATOM 692 C C . ASP A 1 92 ? 35.048 -13.672 -30.660 1.00 85.19 92 ASP A C 1
ATOM 694 O O . ASP A 1 92 ? 36.051 -14.396 -30.670 1.00 85.19 92 ASP A O 1
ATOM 698 N N . GLY A 1 93 ? 34.655 -12.977 -31.730 1.00 82.25 93 GLY A N 1
ATOM 699 C CA . GLY A 1 93 ? 35.318 -13.026 -33.034 1.00 82.25 93 GLY A CA 1
ATOM 700 C C . GLY A 1 93 ? 36.600 -12.197 -33.139 1.00 82.25 93 GLY A C 1
ATOM 701 O O . GLY A 1 93 ? 37.365 -12.406 -34.083 1.00 82.25 93 GLY A O 1
ATOM 702 N N . ASN A 1 94 ? 36.853 -11.288 -32.196 1.00 86.94 94 ASN A N 1
ATOM 703 C CA . ASN A 1 94 ? 38.024 -10.405 -32.185 1.00 86.94 94 ASN A CA 1
ATOM 704 C C . ASN A 1 94 ? 38.943 -10.653 -30.959 1.00 86.94 94 ASN A C 1
ATOM 706 O O . ASN A 1 94 ? 40.128 -10.307 -30.962 1.00 86.94 94 ASN A O 1
ATOM 710 N N . GLY A 1 95 ? 38.476 -11.429 -29.979 1.00 86.81 95 GLY A N 1
ATOM 711 C CA . GLY A 1 95 ? 39.293 -12.084 -28.970 1.00 86.81 95 GLY A CA 1
ATOM 712 C C . GLY A 1 95 ? 39.606 -11.184 -27.781 1.00 86.81 95 GLY A C 1
ATOM 713 O O . GLY A 1 95 ? 38.829 -11.097 -26.845 1.00 86.81 95 GLY A O 1
ATOM 714 N N . ALA A 1 96 ? 40.814 -10.616 -27.740 1.00 86.56 96 ALA A N 1
ATOM 715 C CA . ALA A 1 96 ? 41.248 -9.756 -26.627 1.00 86.56 96 ALA A CA 1
ATOM 716 C C . ALA A 1 96 ? 41.209 -8.260 -26.973 1.00 86.56 96 ALA A C 1
ATOM 718 O O . ALA A 1 96 ? 41.568 -7.433 -26.134 1.00 86.56 96 ALA A O 1
ATOM 719 N N . THR A 1 97 ? 40.854 -7.917 -28.213 1.00 91.00 97 THR A N 1
ATOM 720 C CA . THR A 1 97 ? 40.595 -6.535 -28.623 1.00 91.00 97 THR A CA 1
ATOM 721 C C . THR A 1 97 ? 39.266 -6.063 -28.041 1.00 91.00 97 THR A C 1
ATOM 723 O O . THR A 1 97 ? 38.441 -6.878 -27.634 1.00 91.00 97 THR A O 1
ATOM 726 N N . ALA A 1 98 ? 39.058 -4.749 -27.970 1.00 93.44 98 ALA A N 1
ATOM 727 C CA . ALA A 1 98 ? 37.763 -4.221 -27.566 1.00 93.44 98 ALA A CA 1
ATOM 728 C C . ALA A 1 98 ? 36.686 -4.594 -28.596 1.00 93.44 98 ALA A C 1
ATOM 730 O O . ALA A 1 98 ? 36.945 -4.591 -29.794 1.00 93.44 98 ALA A O 1
ATOM 731 N N . ASP A 1 99 ? 35.481 -4.899 -28.124 1.00 95.25 99 ASP A N 1
ATOM 732 C CA . ASP A 1 99 ? 34.312 -5.250 -28.940 1.00 95.25 99 ASP A CA 1
ATOM 733 C C . ASP A 1 99 ? 33.702 -4.028 -29.645 1.00 95.25 99 ASP A C 1
ATOM 735 O O . ASP A 1 99 ? 32.838 -4.163 -30.506 1.00 95.25 99 ASP A O 1
ATOM 739 N N . GLY A 1 100 ? 34.124 -2.827 -29.261 1.00 94.62 100 GLY A N 1
ATOM 740 C CA . GLY A 1 100 ? 33.738 -1.562 -29.864 1.00 94.62 100 GLY A CA 1
ATOM 741 C C . GLY A 1 100 ? 34.345 -0.397 -29.098 1.00 94.62 100 GLY A C 1
ATOM 742 O O . GLY A 1 100 ? 35.194 -0.584 -28.219 1.00 94.62 100 GLY A O 1
ATOM 743 N N . ALA A 1 101 ? 33.898 0.813 -29.406 1.00 94.69 101 ALA A N 1
ATOM 744 C CA . ALA A 1 101 ? 34.368 2.009 -28.729 1.00 94.69 101 ALA A CA 1
ATOM 745 C C . ALA A 1 101 ? 33.268 3.048 -28.539 1.00 94.69 101 ALA A C 1
ATOM 747 O O . ALA A 1 101 ? 32.281 3.072 -29.268 1.00 94.69 101 ALA A O 1
ATOM 748 N N . ILE A 1 102 ? 33.492 3.940 -27.578 1.00 94.00 102 ILE A N 1
ATOM 749 C CA . ILE A 1 102 ? 32.702 5.147 -27.353 1.00 94.00 102 ILE A CA 1
ATOM 750 C C . ILE A 1 102 ? 33.635 6.352 -27.223 1.00 94.00 102 ILE A C 1
ATOM 752 O O . ILE A 1 102 ? 34.618 6.336 -26.479 1.00 94.00 102 ILE A O 1
ATOM 756 N N . THR A 1 103 ? 33.322 7.417 -27.951 1.00 90.62 103 THR A N 1
ATOM 757 C CA . THR A 1 103 ? 34.023 8.702 -27.882 1.00 90.62 103 THR A CA 1
ATOM 758 C C . THR A 1 103 ? 33.071 9.753 -27.339 1.00 90.62 103 THR A C 1
ATOM 760 O O . THR A 1 103 ? 31.982 9.914 -27.878 1.00 90.62 103 THR A O 1
ATOM 763 N N . VAL A 1 104 ? 33.480 10.486 -26.300 1.00 88.44 104 VAL A N 1
ATOM 764 C CA . VAL A 1 104 ? 32.678 11.572 -25.707 1.00 88.44 104 VAL A CA 1
ATOM 765 C C . VAL A 1 104 ? 33.390 12.910 -25.870 1.00 88.44 104 VAL A C 1
ATOM 767 O O . VAL A 1 104 ? 34.590 13.029 -25.584 1.00 88.44 104 VAL A O 1
ATOM 770 N N . ILE A 1 105 ? 32.642 13.938 -26.283 1.00 84.25 105 ILE A N 1
ATOM 771 C CA . ILE A 1 105 ? 33.142 15.312 -26.342 1.00 84.25 105 ILE A CA 1
ATOM 772 C C . ILE A 1 105 ? 32.992 15.996 -24.985 1.00 84.25 105 ILE A C 1
ATOM 774 O O . ILE A 1 105 ? 31.892 16.184 -24.475 1.00 84.25 105 ILE A O 1
ATOM 778 N N . TRP A 1 106 ? 34.105 16.456 -24.420 1.00 81.00 106 TRP A N 1
ATOM 779 C CA . TRP A 1 106 ? 34.106 17.090 -23.097 1.00 81.00 106 TRP A CA 1
ATOM 780 C C . TRP A 1 106 ? 34.258 18.606 -23.119 1.00 81.00 106 TRP A C 1
ATOM 782 O O . TRP A 1 106 ? 33.828 19.272 -22.178 1.00 81.00 106 TRP A O 1
ATOM 792 N N . GLU A 1 107 ? 34.875 19.152 -24.163 1.00 70.12 107 GLU A N 1
ATOM 793 C CA . GLU A 1 107 ? 35.167 20.578 -24.282 1.00 70.12 107 GLU A CA 1
ATOM 794 C C . GLU A 1 107 ? 34.844 21.050 -25.699 1.00 70.12 107 GLU A C 1
ATOM 796 O O . GLU A 1 107 ? 35.155 20.365 -26.669 1.00 70.12 107 GLU A O 1
ATOM 801 N N . ASN A 1 108 ? 34.217 22.222 -25.818 1.00 61.06 108 ASN A N 1
ATOM 802 C CA . ASN A 1 108 ? 33.965 22.869 -27.099 1.00 61.06 108 ASN A CA 1
ATOM 803 C C . ASN A 1 108 ? 34.630 24.248 -27.099 1.00 61.06 108 ASN A C 1
ATOM 805 O O . ASN A 1 108 ? 34.245 25.133 -26.331 1.00 61.06 108 ASN A O 1
ATOM 809 N N . ALA A 1 109 ? 35.637 24.450 -27.946 1.00 50.69 109 ALA A N 1
ATOM 810 C CA . ALA A 1 109 ? 36.183 25.777 -28.203 1.00 50.69 109 ALA A CA 1
ATOM 811 C C . ALA A 1 109 ? 35.282 26.508 -29.219 1.00 50.69 109 ALA A C 1
ATOM 813 O O . ALA A 1 109 ? 35.547 26.502 -30.417 1.00 50.69 109 ALA A O 1
ATOM 814 N N . GLY A 1 110 ? 34.197 27.133 -28.750 1.00 51.91 110 GLY A N 1
ATOM 815 C CA . GLY A 1 110 ? 33.250 27.856 -29.608 1.00 51.91 110 GLY A CA 1
ATOM 816 C C . GLY A 1 110 ? 31.947 28.255 -28.897 1.00 51.91 110 GLY A C 1
ATOM 817 O O . GLY A 1 110 ? 31.811 28.016 -27.701 1.00 51.91 110 GLY A O 1
ATOM 818 N N . PRO A 1 111 ? 30.966 28.853 -29.604 1.00 45.12 111 PRO A N 1
ATOM 819 C CA . PRO A 1 111 ? 29.686 29.321 -29.039 1.00 45.12 111 PRO A CA 1
ATOM 820 C C . PRO A 1 111 ? 28.743 28.210 -28.523 1.00 45.12 111 PRO A C 1
ATOM 822 O O . PRO A 1 111 ? 27.624 28.509 -28.123 1.00 45.12 111 PRO A O 1
ATOM 825 N N . LEU A 1 112 ? 29.185 26.949 -28.524 1.00 53.22 112 LEU A N 1
ATOM 826 C CA . LEU A 1 112 ? 28.450 25.748 -28.113 1.00 53.22 112 LEU A CA 1
ATOM 827 C C . LEU A 1 112 ? 29.123 25.089 -26.890 1.00 53.22 112 LEU A C 1
ATOM 829 O O . LEU A 1 112 ? 29.401 23.890 -26.890 1.00 53.22 112 LEU A O 1
ATOM 833 N N . SER A 1 113 ? 29.463 25.874 -25.863 1.00 63.00 113 SER A N 1
ATOM 834 C CA . SER A 1 113 ? 30.009 25.339 -24.608 1.00 63.00 113 SER A CA 1
ATOM 835 C C . SER A 1 113 ? 28.996 24.395 -23.954 1.00 63.00 113 SER A C 1
ATOM 837 O O . SER A 1 113 ? 27.935 24.847 -23.525 1.00 63.00 113 SER A O 1
ATOM 839 N N . VAL A 1 11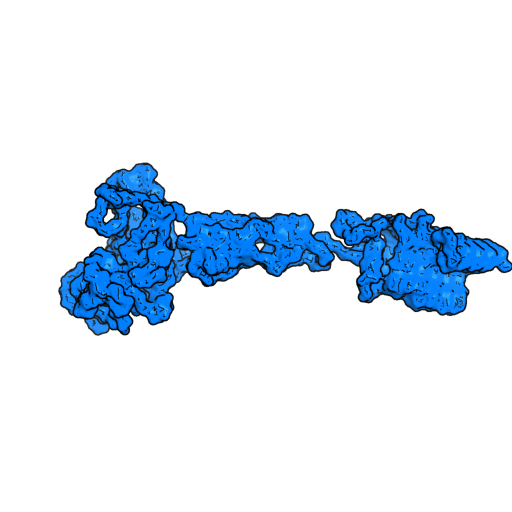4 ? 29.322 23.105 -23.887 1.00 72.56 114 VAL A N 1
ATOM 840 C CA . VAL A 1 114 ? 28.453 22.076 -23.305 1.00 72.56 114 VAL A CA 1
ATOM 841 C C . VAL A 1 114 ? 28.612 22.065 -21.792 1.00 72.56 114 VAL A C 1
ATOM 843 O O . VAL A 1 114 ? 29.733 22.012 -21.281 1.00 72.56 114 VAL A O 1
ATOM 846 N N . VAL A 1 115 ? 27.491 22.096 -21.078 1.00 83.12 115 VAL A N 1
ATOM 847 C CA . VAL A 1 115 ? 27.445 21.836 -19.639 1.00 83.12 115 VAL A CA 1
ATOM 848 C C . VAL A 1 115 ? 26.864 20.442 -19.466 1.00 83.12 115 VAL A C 1
ATOM 850 O O . VAL A 1 115 ? 25.722 20.212 -19.832 1.00 83.12 115 VAL A O 1
ATOM 853 N N . TRP A 1 116 ? 27.670 19.502 -18.983 1.00 87.25 116 TRP A N 1
ATOM 854 C CA . TRP A 1 116 ? 27.235 18.128 -18.733 1.00 87.25 116 TRP A CA 1
ATOM 855 C C . TRP A 1 116 ? 26.645 18.010 -17.334 1.00 87.25 116 TRP A C 1
ATOM 857 O O . TRP A 1 116 ? 27.333 18.368 -16.376 1.00 87.25 116 TRP A O 1
ATOM 867 N N . GLU A 1 117 ? 25.452 17.433 -17.224 1.00 91.06 117 GLU A N 1
ATOM 868 C CA . GLU A 1 117 ? 24.927 16.927 -15.956 1.00 91.06 117 GLU A CA 1
ATOM 869 C C . GLU A 1 117 ? 25.093 15.401 -15.922 1.00 91.06 117 GLU A C 1
ATOM 871 O O . GLU A 1 117 ? 24.647 14.687 -16.823 1.00 91.06 117 GLU A O 1
ATOM 876 N N . LEU A 1 118 ? 25.808 14.908 -14.907 1.00 90.75 118 LEU A N 1
ATOM 877 C CA . LEU A 1 118 ? 26.202 13.498 -14.780 1.00 90.75 118 LEU A CA 1
ATOM 878 C C . LEU A 1 118 ? 25.223 12.693 -13.915 1.00 90.75 118 LEU A C 1
ATOM 880 O O . LEU A 1 118 ? 25.163 11.467 -14.030 1.00 90.75 118 LEU A O 1
ATOM 884 N N . GLY A 1 119 ? 24.508 13.375 -13.022 1.00 83.25 119 GLY A N 1
ATOM 885 C CA . GLY A 1 119 ? 23.524 12.832 -12.102 1.00 83.25 119 GLY A CA 1
ATOM 886 C C . GLY A 1 119 ? 22.101 12.977 -12.626 1.00 83.25 119 GLY A C 1
ATOM 887 O O . GLY A 1 119 ? 21.846 12.900 -13.833 1.00 83.25 119 GLY A O 1
ATOM 888 N N . ASP A 1 120 ? 21.155 13.139 -11.704 1.00 78.12 120 ASP A N 1
ATOM 889 C CA . ASP A 1 120 ? 19.728 13.113 -12.019 1.00 78.12 120 ASP A CA 1
ATOM 890 C C . ASP A 1 120 ? 19.107 14.507 -12.227 1.00 78.12 120 ASP A C 1
ATOM 892 O O . ASP A 1 120 ? 18.075 14.612 -12.891 1.00 78.12 120 ASP A O 1
ATOM 896 N N . ASP A 1 121 ? 19.772 15.578 -11.791 1.00 81.00 121 ASP A N 1
ATOM 897 C CA . ASP A 1 121 ? 19.214 16.938 -11.694 1.00 81.00 121 ASP A CA 1
ATOM 898 C C . ASP A 1 121 ? 19.458 17.787 -12.953 1.00 81.00 121 ASP A C 1
ATOM 900 O O . ASP A 1 121 ? 19.991 18.892 -12.871 1.00 81.00 121 ASP A O 1
ATOM 904 N N . VAL A 1 122 ? 19.086 17.280 -14.134 1.00 83.25 122 VAL A N 1
ATOM 905 C CA . VAL A 1 122 ? 19.364 17.967 -15.411 1.00 83.25 122 VAL A CA 1
ATOM 906 C C . VAL A 1 122 ? 18.479 19.199 -15.588 1.00 83.25 122 VAL A C 1
ATOM 908 O O . VAL A 1 122 ? 17.265 19.092 -15.780 1.00 83.25 122 VAL A O 1
ATOM 911 N N . ASN A 1 123 ? 19.090 20.382 -15.586 1.00 84.00 123 ASN A N 1
ATOM 912 C CA . ASN A 1 123 ? 18.403 21.650 -15.799 1.00 84.00 123 ASN A CA 1
ATOM 913 C C . ASN A 1 123 ? 18.411 22.069 -17.273 1.00 84.00 123 ASN A C 1
ATOM 915 O O . ASN A 1 123 ? 19.226 21.629 -18.084 1.00 84.00 123 ASN A O 1
ATOM 919 N N . ASN A 1 124 ? 17.524 23.004 -17.626 1.00 83.12 124 ASN A N 1
ATOM 920 C CA . ASN A 1 124 ? 17.567 23.639 -18.940 1.00 83.12 124 ASN A CA 1
ATOM 921 C C . ASN A 1 124 ? 18.919 24.352 -19.140 1.00 83.12 124 ASN A C 1
ATOM 923 O O . ASN A 1 124 ? 19.324 25.161 -18.303 1.00 83.12 124 ASN A O 1
ATOM 927 N N . GLY A 1 125 ? 19.585 24.103 -20.265 1.00 82.44 125 GLY A N 1
ATOM 928 C CA . GLY A 1 125 ? 20.954 24.548 -20.548 1.00 82.44 125 GLY A CA 1
ATOM 929 C C . GLY A 1 125 ? 22.044 23.504 -20.265 1.00 82.44 125 GLY A C 1
ATOM 930 O O . GLY A 1 125 ? 23.200 23.748 -20.616 1.00 82.44 125 GLY A O 1
ATOM 931 N N . GLU A 1 126 ? 21.696 22.359 -19.672 1.00 86.38 126 GLU A N 1
ATOM 932 C CA . GLU A 1 126 ? 22.601 21.229 -19.421 1.00 86.38 126 GLU A CA 1
ATOM 933 C C . GLU A 1 126 ? 22.282 20.065 -20.366 1.00 86.38 126 GLU A C 1
ATOM 935 O O . GLU A 1 126 ? 21.134 19.871 -20.748 1.00 86.38 126 GLU A O 1
ATOM 940 N N . ILE A 1 127 ? 23.287 19.288 -20.765 1.00 86.31 127 ILE A N 1
ATOM 941 C CA . ILE A 1 127 ? 23.105 18.054 -21.532 1.00 86.31 127 ILE A CA 1
ATOM 942 C C . ILE A 1 127 ? 23.126 16.875 -20.571 1.00 86.31 127 ILE A C 1
ATOM 944 O O . ILE A 1 127 ? 24.047 16.715 -19.763 1.00 86.31 127 ILE A O 1
ATOM 948 N N . ASP A 1 128 ? 22.117 16.029 -20.715 1.00 89.19 128 ASP A N 1
ATOM 949 C CA . ASP A 1 128 ? 21.983 14.779 -19.996 1.00 89.19 128 ASP A CA 1
ATOM 950 C C . ASP A 1 128 ? 23.021 13.744 -20.466 1.00 89.19 128 ASP A C 1
ATOM 952 O O . ASP A 1 128 ? 22.871 13.104 -21.512 1.00 89.19 128 ASP A O 1
ATOM 956 N N . PHE A 1 129 ? 24.078 13.561 -19.672 1.00 91.31 129 PHE A N 1
ATOM 957 C CA . PHE A 1 129 ? 25.146 12.619 -19.994 1.00 91.31 129 PHE A CA 1
ATOM 958 C C . PHE A 1 129 ? 24.664 11.165 -20.034 1.00 91.31 129 PHE A C 1
ATOM 960 O O . PHE A 1 129 ? 25.111 10.395 -20.883 1.00 91.31 129 PHE A O 1
ATOM 967 N N . GLN A 1 130 ? 23.763 10.774 -19.130 1.00 91.19 130 GLN A N 1
ATOM 968 C CA . GLN A 1 130 ? 23.328 9.382 -19.038 1.00 91.19 130 GLN A CA 1
ATOM 969 C C . GLN A 1 130 ? 22.447 9.013 -20.230 1.00 91.19 130 GLN A C 1
ATOM 971 O O . GLN A 1 130 ? 22.673 7.976 -20.846 1.00 91.19 130 GLN A O 1
ATOM 976 N N . SER A 1 131 ? 21.510 9.888 -20.612 1.00 89.94 131 SER A N 1
ATOM 977 C CA . SER A 1 131 ? 20.690 9.693 -21.815 1.00 89.94 131 SER A CA 1
ATOM 978 C C . SER A 1 131 ? 21.553 9.484 -23.056 1.00 89.94 131 SER A C 1
ATOM 980 O O . SER A 1 131 ? 21.359 8.518 -23.792 1.00 89.94 131 SER A O 1
ATOM 982 N N . LEU A 1 132 ? 22.563 10.337 -23.250 1.00 91.38 132 LEU A N 1
ATOM 983 C CA . LEU A 1 132 ? 23.494 10.200 -24.365 1.00 91.38 132 LEU A CA 1
ATOM 984 C C . LEU A 1 132 ? 24.262 8.875 -24.310 1.00 91.38 132 LEU A C 1
ATOM 986 O O . LEU A 1 132 ? 24.365 8.183 -25.312 1.00 91.38 132 LEU A O 1
ATOM 990 N N . VAL A 1 133 ? 24.791 8.485 -23.150 1.00 94.25 133 VAL A N 1
ATOM 991 C CA . VAL A 1 133 ? 25.512 7.211 -23.022 1.00 94.25 133 VAL A CA 1
ATOM 992 C C . VAL A 1 133 ? 24.616 6.029 -23.390 1.00 94.25 133 VAL A C 1
ATOM 994 O O . VAL A 1 133 ? 25.063 5.143 -24.108 1.00 94.25 133 VAL A O 1
ATOM 997 N N . ILE A 1 134 ? 23.363 5.997 -22.934 1.00 94.56 134 ILE A N 1
ATOM 998 C CA . ILE A 1 134 ? 22.427 4.907 -23.255 1.00 94.56 134 ILE A CA 1
ATOM 999 C C . ILE A 1 134 ? 22.104 4.910 -24.753 1.00 94.56 134 ILE A C 1
ATOM 1001 O O . ILE A 1 134 ? 22.050 3.845 -25.368 1.00 94.56 134 ILE A O 1
ATOM 1005 N N . HIS A 1 135 ? 21.942 6.089 -25.352 1.00 94.12 135 HIS A N 1
ATOM 1006 C CA . HIS A 1 135 ? 21.770 6.251 -26.792 1.00 94.12 135 HIS A CA 1
ATOM 1007 C C . HIS A 1 135 ? 22.953 5.651 -27.572 1.00 94.12 135 HIS A C 1
ATOM 1009 O O . HIS A 1 135 ? 22.772 4.758 -28.399 1.00 94.12 135 HIS A O 1
ATOM 1015 N N . GLU A 1 136 ? 24.182 6.038 -27.233 1.00 95.19 136 GLU A N 1
ATOM 1016 C CA . GLU A 1 136 ? 25.384 5.522 -27.892 1.00 95.19 136 GLU A CA 1
ATOM 1017 C C . GLU A 1 136 ? 25.577 4.017 -27.662 1.00 95.19 136 GLU A C 1
ATOM 1019 O O . GLU A 1 136 ? 25.861 3.255 -28.586 1.00 95.19 136 GLU A O 1
ATOM 1024 N N . LEU A 1 137 ? 25.365 3.535 -26.435 1.00 96.50 137 LEU A N 1
ATOM 1025 C CA . LEU A 1 137 ? 25.428 2.102 -26.156 1.00 96.50 137 LEU A CA 1
ATOM 1026 C C . LEU A 1 137 ? 24.334 1.329 -26.907 1.00 96.50 137 LEU A C 1
ATOM 1028 O O . LEU A 1 137 ? 24.534 0.164 -27.231 1.00 96.50 137 LEU A O 1
ATOM 1032 N N . THR A 1 138 ? 23.208 1.952 -27.251 1.00 96.25 138 THR A N 1
ATOM 1033 C CA . THR A 1 138 ? 22.188 1.327 -28.102 1.00 96.25 138 THR A CA 1
ATOM 1034 C C . THR A 1 138 ? 22.701 1.130 -29.534 1.00 96.25 138 THR A C 1
ATOM 1036 O O . THR A 1 138 ? 22.526 0.040 -30.086 1.00 96.25 138 THR A O 1
ATOM 1039 N N . HIS A 1 139 ? 23.423 2.105 -30.103 1.00 95.62 139 HIS A N 1
ATOM 1040 C CA . HIS A 1 139 ? 24.132 1.935 -31.381 1.00 95.62 139 HIS A CA 1
ATOM 1041 C C . HIS A 1 139 ? 25.206 0.845 -31.310 1.00 95.62 139 HIS A C 1
ATOM 1043 O O . HIS A 1 139 ? 25.240 -0.036 -32.168 1.00 95.62 139 HIS A O 1
ATOM 1049 N N . LEU A 1 140 ? 26.022 0.835 -30.248 1.00 95.75 140 LEU A N 1
ATOM 1050 C CA . LEU A 1 140 ? 27.026 -0.210 -29.998 1.00 95.75 140 LEU A CA 1
ATOM 1051 C C . LEU A 1 140 ? 26.408 -1.619 -30.000 1.00 95.75 140 LEU A C 1
ATOM 1053 O O . LEU A 1 140 ? 27.046 -2.586 -30.411 1.00 95.75 140 LEU A O 1
ATOM 1057 N N . MET A 1 141 ? 25.157 -1.739 -29.556 1.00 95.81 141 MET A N 1
ATOM 1058 C CA . MET A 1 141 ? 24.412 -2.996 -29.524 1.00 95.81 141 MET A CA 1
ATOM 1059 C C . MET A 1 141 ? 23.702 -3.330 -30.851 1.00 95.81 141 MET A C 1
ATOM 1061 O O . MET A 1 141 ? 22.944 -4.298 -30.901 1.00 95.81 141 MET A O 1
ATOM 1065 N N . GLY A 1 142 ? 23.957 -2.596 -31.936 1.00 94.50 142 GLY A N 1
ATOM 1066 C CA . GLY A 1 142 ? 23.479 -2.925 -33.284 1.00 94.50 142 GLY A CA 1
ATOM 1067 C C . GLY A 1 142 ? 22.182 -2.227 -33.699 1.00 94.50 142 GLY A C 1
ATOM 1068 O O . GLY A 1 142 ? 21.569 -2.620 -34.690 1.00 94.50 142 GLY A O 1
ATOM 1069 N N . PHE A 1 143 ? 21.740 -1.196 -32.972 1.00 95.75 143 PHE A N 1
ATOM 1070 C CA . PHE A 1 143 ? 20.669 -0.307 -33.434 1.00 95.75 143 PHE A CA 1
ATOM 1071 C C . PHE A 1 143 ? 21.243 0.709 -34.430 1.00 95.75 143 PHE A C 1
ATOM 1073 O O . PHE A 1 143 ? 21.394 1.877 -34.108 1.00 95.75 143 PHE A O 1
ATOM 1080 N N . ALA A 1 144 ? 21.661 0.287 -35.615 1.00 92.81 144 ALA A N 1
ATOM 1081 C CA . ALA A 1 144 ? 22.169 1.202 -36.634 1.00 92.81 144 ALA A CA 1
ATOM 1082 C C . ALA A 1 144 ? 22.051 0.572 -38.019 1.00 92.81 144 ALA A C 1
ATOM 1084 O O . ALA A 1 144 ? 22.116 -0.649 -38.158 1.00 92.81 144 ALA A O 1
ATOM 1085 N N . SER A 1 145 ? 21.876 1.420 -39.028 1.00 92.69 145 SER A N 1
ATOM 1086 C CA . SER A 1 145 ? 21.988 1.037 -40.426 1.00 92.69 145 SER A CA 1
ATOM 1087 C C . SER A 1 145 ? 23.392 1.315 -40.942 1.00 92.69 145 SER A C 1
ATOM 1089 O O . SER A 1 145 ? 23.922 2.404 -40.729 1.00 92.69 145 SER A O 1
ATOM 1091 N N . ASP A 1 146 ? 23.937 0.357 -41.686 1.00 87.62 146 ASP A N 1
ATOM 1092 C CA . ASP A 1 146 ? 25.226 0.478 -42.380 1.00 87.62 146 ASP A CA 1
ATOM 1093 C C . ASP A 1 146 ? 25.061 0.815 -43.870 1.00 87.62 146 ASP A C 1
ATOM 1095 O O . ASP A 1 146 ? 26.017 0.801 -44.653 1.00 87.62 146 ASP A O 1
ATOM 1099 N N . VAL A 1 147 ? 23.827 1.095 -44.298 1.00 91.44 147 VAL A N 1
ATOM 1100 C CA . VAL A 1 147 ? 23.524 1.415 -45.689 1.00 91.44 147 VAL A CA 1
ATOM 1101 C C . VAL A 1 147 ? 23.875 2.877 -45.963 1.00 91.44 147 VAL A C 1
ATOM 1103 O O . VAL A 1 147 ? 23.227 3.796 -45.467 1.00 91.44 147 VAL A O 1
ATOM 1106 N N . GLN A 1 148 ? 24.870 3.098 -46.819 1.00 91.12 148 GLN A N 1
ATOM 1107 C CA . GLN A 1 148 ? 25.289 4.441 -47.228 1.00 91.12 148 GLN A CA 1
ATOM 1108 C C . GLN A 1 148 ? 24.220 5.136 -48.096 1.00 91.12 148 GLN A C 1
ATOM 1110 O O . GLN A 1 148 ? 23.369 4.480 -48.705 1.00 91.12 148 GLN A O 1
ATOM 1115 N N . GLU A 1 149 ? 24.306 6.464 -48.263 1.00 91.12 149 GLU A N 1
ATOM 1116 C CA . GLU A 1 149 ? 23.371 7.258 -49.091 1.00 91.12 149 GLU A CA 1
ATOM 1117 C C . GLU A 1 149 ? 23.143 6.647 -50.486 1.00 91.12 149 GLU A C 1
ATOM 1119 O O . GLU A 1 149 ? 22.024 6.546 -50.992 1.00 91.12 149 GLU A O 1
ATOM 1124 N N . ASN A 1 150 ? 24.226 6.194 -51.119 1.00 90.50 150 ASN A N 1
ATOM 1125 C CA . ASN A 1 150 ? 24.191 5.623 -52.461 1.00 90.50 150 ASN A CA 1
ATOM 1126 C C . ASN A 1 150 ? 23.634 4.183 -52.508 1.00 90.50 150 ASN A C 1
ATOM 1128 O O . ASN A 1 150 ? 23.396 3.683 -53.611 1.00 90.50 150 ASN A O 1
ATOM 1132 N N . GLY A 1 151 ? 23.396 3.546 -51.357 1.00 91.12 151 GLY A N 1
ATOM 1133 C CA . GLY A 1 151 ? 22.971 2.156 -51.201 1.00 91.12 151 GLY A CA 1
ATOM 1134 C C . GLY A 1 151 ? 24.118 1.144 -51.147 1.00 91.12 151 GLY A C 1
ATOM 1135 O O . GLY A 1 151 ? 23.879 -0.036 -51.383 1.00 91.12 151 GLY A O 1
ATOM 1136 N N . ALA A 1 152 ? 25.360 1.578 -50.932 1.00 91.25 152 ALA A N 1
ATOM 1137 C CA . ALA A 1 152 ? 26.496 0.682 -50.725 1.00 91.25 152 ALA A CA 1
ATOM 1138 C C . ALA A 1 152 ? 26.536 0.153 -49.283 1.00 91.25 152 ALA A C 1
ATOM 1140 O O . ALA A 1 152 ? 26.039 0.805 -48.366 1.00 91.25 152 ALA A O 1
ATOM 1141 N N . ASP A 1 153 ? 27.150 -1.016 -49.109 1.00 88.81 153 ASP A N 1
ATOM 1142 C CA . ASP A 1 153 ? 27.565 -1.526 -47.801 1.00 88.81 153 ASP A CA 1
ATOM 1143 C C . ASP A 1 153 ? 28.881 -0.867 -47.353 1.00 88.81 153 ASP A C 1
ATOM 1145 O O . ASP A 1 153 ? 29.553 -0.189 -48.135 1.00 88.81 153 ASP A O 1
ATOM 1149 N N . LEU A 1 154 ? 29.282 -1.069 -46.096 1.00 84.38 154 LEU A N 1
ATOM 1150 C CA . LEU A 1 154 ? 30.552 -0.545 -45.570 1.00 84.38 154 LEU A CA 1
ATOM 1151 C C . LEU A 1 154 ? 31.804 -1.188 -46.196 1.00 84.38 154 LEU A C 1
ATOM 1153 O O . LEU A 1 154 ? 32.894 -0.623 -46.116 1.00 84.38 154 LEU A O 1
ATOM 1157 N N . TRP A 1 155 ? 31.659 -2.349 -46.839 1.00 82.06 155 TRP A N 1
ATOM 1158 C CA . TRP A 1 155 ? 32.768 -3.166 -47.347 1.00 82.06 155 TRP A CA 1
ATOM 1159 C C . TRP A 1 155 ? 33.095 -2.926 -48.832 1.00 82.06 155 TRP A C 1
ATOM 1161 O O . TRP A 1 155 ? 34.001 -3.565 -49.370 1.00 82.06 155 TRP A O 1
ATOM 1171 N N . ASP A 1 156 ? 32.387 -1.996 -49.483 1.00 78.25 156 ASP A N 1
ATOM 1172 C CA . ASP A 1 156 ? 32.514 -1.664 -50.908 1.00 78.25 156 ASP A CA 1
ATOM 1173 C C . ASP A 1 156 ? 32.413 -2.904 -51.818 1.00 78.25 156 ASP A C 1
ATOM 1175 O O . ASP A 1 156 ? 33.203 -3.123 -52.741 1.00 78.25 156 ASP A O 1
ATOM 1179 N N . SER A 1 157 ? 31.392 -3.736 -51.583 1.00 82.44 157 SER A N 1
ATOM 1180 C CA . SER A 1 157 ? 31.115 -4.928 -52.406 1.00 82.44 157 SER A CA 1
ATOM 1181 C C . SER A 1 157 ? 30.641 -4.579 -53.830 1.00 82.44 157 SER A C 1
ATOM 1183 O O . SER A 1 157 ? 30.488 -5.453 -54.693 1.00 82.44 157 SER A O 1
ATOM 1185 N N . GLY A 1 158 ? 30.416 -3.290 -54.104 1.00 81.56 158 GLY A N 1
ATOM 1186 C CA . GLY A 1 158 ? 29.869 -2.743 -55.341 1.00 81.56 158 GLY A CA 1
ATOM 1187 C C . GLY A 1 158 ? 28.337 -2.695 -55.347 1.00 81.56 158 GLY A C 1
ATOM 1188 O O . GLY A 1 158 ? 27.658 -3.662 -55.012 1.00 81.56 158 GLY A O 1
ATOM 1189 N N . LEU A 1 159 ? 27.773 -1.562 -55.780 1.00 88.19 159 LEU A N 1
ATOM 1190 C CA . LEU A 1 159 ? 26.328 -1.300 -55.736 1.00 88.19 159 LEU A CA 1
ATOM 1191 C C . LEU A 1 159 ? 25.481 -2.412 -56.383 1.00 88.19 159 LEU A C 1
ATOM 1193 O O . LEU A 1 159 ? 25.645 -2.744 -57.559 1.00 88.19 159 LEU A O 1
ATOM 1197 N N . GLY A 1 160 ? 24.524 -2.942 -55.615 1.00 80.31 160 GLY A N 1
ATOM 1198 C CA . GLY A 1 160 ? 23.585 -3.980 -56.056 1.00 80.31 160 GLY A CA 1
ATOM 1199 C C . GLY A 1 160 ? 24.161 -5.404 -56.110 1.00 80.31 160 GLY A C 1
ATOM 1200 O O . GLY A 1 160 ? 23.460 -6.327 -56.551 1.00 80.31 160 GLY A O 1
ATOM 1201 N N . ASN A 1 161 ? 25.409 -5.609 -55.679 1.00 87.94 161 ASN A N 1
ATOM 1202 C CA . ASN A 1 161 ? 25.994 -6.936 -55.485 1.00 87.94 161 ASN A CA 1
ATOM 1203 C C . ASN A 1 161 ? 25.470 -7.613 -54.207 1.00 87.94 161 ASN A C 1
ATOM 1205 O O . ASN A 1 161 ? 24.788 -6.964 -53.412 1.00 87.94 161 ASN A O 1
ATOM 1209 N N . PRO A 1 162 ? 25.674 -8.938 -54.042 1.00 91.44 162 PRO A N 1
ATOM 1210 C CA . PRO A 1 162 ? 25.512 -9.563 -52.737 1.00 91.44 162 PRO A CA 1
ATOM 1211 C C . PRO A 1 162 ? 26.441 -8.851 -51.760 1.00 91.44 162 PRO A C 1
ATOM 1213 O O . PRO A 1 162 ? 27.600 -8.609 -52.099 1.00 91.44 162 PRO A O 1
ATOM 1216 N N . SER A 1 163 ? 25.893 -8.499 -50.609 1.00 91.00 163 SER A N 1
ATOM 1217 C CA . SER A 1 163 ? 26.500 -7.584 -49.652 1.00 91.00 163 SER A CA 1
ATOM 1218 C C . SER A 1 163 ? 26.185 -8.029 -48.234 1.00 91.00 163 SER A C 1
ATOM 1220 O O . SER A 1 163 ? 25.291 -8.857 -48.004 1.00 91.00 163 SER A O 1
ATOM 1222 N N . VAL A 1 164 ? 26.939 -7.470 -47.297 1.00 90.19 164 VAL A N 1
ATOM 1223 C CA . VAL A 1 164 ? 26.768 -7.684 -45.863 1.00 90.19 164 VAL A CA 1
ATOM 1224 C C . VAL A 1 164 ? 26.079 -6.466 -45.265 1.00 90.19 164 VAL A C 1
ATOM 1226 O O . VAL A 1 164 ? 26.421 -5.339 -45.610 1.00 90.19 164 VAL A O 1
ATOM 1229 N N . TRP A 1 165 ? 25.114 -6.706 -44.384 1.00 92.12 165 TRP A N 1
ATOM 1230 C CA . TRP A 1 165 ? 24.314 -5.671 -43.730 1.00 92.12 165 TRP A CA 1
ATOM 1231 C C . TRP A 1 165 ? 24.167 -5.958 -42.241 1.00 92.12 165 TRP A C 1
ATOM 1233 O O . TRP A 1 165 ? 24.293 -7.114 -41.826 1.00 92.12 165 TRP A O 1
ATOM 1243 N N . GLN A 1 166 ? 23.788 -4.956 -41.451 1.00 92.00 166 GLN A N 1
ATOM 1244 C CA . GLN A 1 166 ? 23.448 -5.182 -40.050 1.00 92.00 166 GLN A CA 1
ATOM 1245 C C . GLN A 1 166 ? 22.118 -5.931 -39.922 1.00 92.00 166 GLN A C 1
ATOM 1247 O O . GLN A 1 166 ? 21.223 -5.778 -40.759 1.00 92.00 166 GLN A O 1
ATOM 1252 N N . PRO A 1 167 ? 21.898 -6.700 -38.840 1.00 94.81 167 PRO A N 1
ATOM 1253 C CA . PRO A 1 167 ? 20.588 -7.274 -38.536 1.00 94.81 167 PRO A CA 1
ATOM 1254 C C . PRO A 1 167 ? 19.457 -6.238 -38.505 1.00 94.81 167 PRO A C 1
ATOM 1256 O O . PRO A 1 167 ? 18.319 -6.569 -38.834 1.00 94.81 167 PRO A O 1
ATOM 1259 N N . PHE A 1 168 ? 19.764 -4.985 -38.160 1.00 96.44 168 PHE A N 1
ATOM 1260 C CA . PHE A 1 168 ? 18.837 -3.856 -38.224 1.00 96.44 168 PHE A CA 1
ATOM 1261 C C . PHE A 1 168 ? 18.310 -3.601 -39.646 1.00 96.44 168 PHE A C 1
ATOM 1263 O O . PHE A 1 168 ? 17.100 -3.470 -39.855 1.00 96.44 168 PHE A O 1
ATOM 1270 N N . ASP A 1 169 ? 19.198 -3.635 -40.642 1.00 95.81 169 ASP A N 1
ATOM 1271 C CA . ASP A 1 169 ? 18.893 -3.353 -42.048 1.00 95.81 169 ASP A CA 1
ATOM 1272 C C . ASP A 1 169 ? 17.884 -4.333 -42.653 1.00 95.81 169 ASP A C 1
ATOM 1274 O O . ASP A 1 169 ? 17.142 -4.001 -43.583 1.00 95.81 169 ASP A O 1
ATOM 1278 N N . GLN A 1 170 ? 17.792 -5.540 -42.085 1.00 95.12 170 GLN A N 1
ATOM 1279 C CA . GLN A 1 170 ? 16.812 -6.555 -42.470 1.00 95.12 170 GLN A CA 1
ATOM 1280 C C . GLN A 1 170 ? 15.369 -6.036 -42.424 1.00 95.12 170 GLN A C 1
ATOM 1282 O O . GLN A 1 170 ? 14.497 -6.547 -43.143 1.00 95.12 170 GLN A O 1
ATOM 1287 N N . PHE A 1 171 ? 15.103 -5.069 -41.552 1.00 96.75 171 PHE A N 1
ATOM 1288 C CA . PHE A 1 171 ? 13.772 -4.544 -41.289 1.00 96.75 171 PHE A CA 1
ATOM 1289 C C . PHE A 1 171 ? 13.501 -3.216 -41.994 1.00 96.75 171 PHE A C 1
ATOM 1291 O O . PHE A 1 171 ? 12.362 -2.751 -41.952 1.00 96.75 171 PHE A O 1
ATOM 1298 N N . LEU A 1 172 ? 14.487 -2.634 -42.680 1.00 96.06 172 LEU A N 1
ATOM 1299 C CA . LEU A 1 172 ? 14.300 -1.382 -43.403 1.00 96.06 172 LEU A CA 1
ATOM 1300 C C . LEU A 1 172 ? 13.468 -1.585 -44.673 1.00 96.06 172 LEU A C 1
ATOM 1302 O O . LEU A 1 172 ? 13.710 -2.477 -45.496 1.00 96.06 172 LEU A O 1
ATOM 1306 N N . SER A 1 173 ? 12.458 -0.736 -44.830 1.00 94.50 173 SER A N 1
ATOM 1307 C CA . SER A 1 173 ? 11.477 -0.800 -45.909 1.00 94.50 173 SER A CA 1
ATOM 1308 C C . SER A 1 173 ? 10.887 0.567 -46.243 1.00 94.50 173 SER A C 1
ATOM 1310 O O . SER A 1 173 ? 11.066 1.536 -45.504 1.00 94.50 173 SER A O 1
ATOM 1312 N N . ASP A 1 174 ? 10.171 0.639 -47.363 1.00 90.94 174 ASP A N 1
ATOM 1313 C CA . ASP A 1 174 ? 9.254 1.746 -47.625 1.00 90.94 174 ASP A CA 1
ATOM 1314 C C . ASP A 1 174 ? 7.998 1.663 -46.731 1.00 90.94 174 ASP A C 1
ATOM 1316 O O . ASP A 1 174 ? 7.746 0.661 -46.059 1.00 90.94 174 ASP A O 1
ATOM 1320 N N . ASN A 1 175 ? 7.157 2.701 -46.750 1.00 86.38 175 ASN A N 1
ATOM 1321 C CA . ASN A 1 175 ? 5.917 2.727 -45.962 1.00 86.38 175 ASN A CA 1
ATOM 1322 C C . ASN A 1 175 ? 4.894 1.639 -46.365 1.00 86.38 175 ASN A C 1
ATOM 1324 O O . ASN A 1 175 ? 3.942 1.372 -45.636 1.00 86.38 175 ASN A O 1
ATOM 1328 N N . ALA A 1 176 ? 5.049 1.018 -47.540 1.00 88.12 176 ALA A N 1
ATOM 1329 C CA . ALA A 1 176 ? 4.213 -0.103 -47.968 1.00 88.12 176 ALA A CA 1
ATOM 1330 C C . ALA A 1 176 ? 4.728 -1.454 -47.431 1.00 88.12 176 ALA A C 1
ATOM 1332 O O . ALA A 1 176 ? 4.097 -2.489 -47.659 1.00 88.12 176 ALA A O 1
ATOM 1333 N N . GLY A 1 177 ? 5.857 -1.452 -46.716 1.00 88.44 177 GLY A N 1
ATOM 1334 C CA . GLY A 1 177 ? 6.502 -2.627 -46.151 1.00 88.44 177 GLY A CA 1
ATOM 1335 C C . GLY A 1 177 ? 7.400 -3.381 -47.133 1.00 88.44 177 GLY A C 1
ATOM 1336 O O . GLY A 1 177 ? 7.836 -4.495 -46.827 1.00 88.44 177 GLY A O 1
ATOM 1337 N N . SER A 1 178 ? 7.703 -2.803 -48.298 1.00 91.44 178 SER A N 1
ATOM 1338 C CA . SER A 1 178 ? 8.640 -3.393 -49.256 1.00 91.44 178 SER A CA 1
ATOM 1339 C C . SER A 1 178 ? 10.064 -3.226 -48.736 1.00 91.44 178 SER A C 1
ATOM 1341 O O . SER A 1 178 ? 10.589 -2.114 -48.686 1.00 91.44 178 SER A O 1
ATOM 1343 N N . ARG A 1 179 ? 10.699 -4.334 -48.343 1.00 93.38 179 ARG A N 1
ATOM 1344 C CA . ARG A 1 179 ? 12.076 -4.324 -47.827 1.00 93.38 179 ARG A CA 1
ATOM 1345 C C . ARG A 1 179 ? 13.073 -3.874 -48.889 1.00 93.38 179 ARG A C 1
ATOM 1347 O O . ARG A 1 179 ? 12.998 -4.321 -50.037 1.00 93.38 179 ARG A O 1
ATOM 1354 N N . PHE A 1 180 ? 14.036 -3.046 -48.487 1.00 94.62 180 PHE A N 1
ATOM 1355 C CA . PHE A 1 180 ? 15.101 -2.599 -49.387 1.00 94.62 180 PHE A CA 1
ATOM 1356 C C . PHE A 1 180 ? 16.116 -3.706 -49.661 1.00 94.62 180 PHE A C 1
ATOM 1358 O O . PHE A 1 180 ? 16.573 -3.839 -50.795 1.00 94.62 180 PHE A O 1
ATOM 1365 N N . ILE A 1 181 ? 16.416 -4.533 -48.658 1.00 94.38 181 ILE A N 1
ATOM 1366 C CA . ILE A 1 181 ? 17.316 -5.683 -48.771 1.00 94.38 181 ILE A CA 1
ATOM 1367 C C . ILE A 1 181 ? 16.485 -6.962 -48.803 1.00 94.38 181 ILE A C 1
ATOM 1369 O O . ILE A 1 181 ? 15.656 -7.212 -47.926 1.00 94.38 181 ILE A O 1
ATOM 1373 N N . ASN A 1 182 ? 16.698 -7.786 -49.830 1.00 84.81 182 ASN A N 1
ATOM 1374 C CA . ASN A 1 182 ? 15.949 -9.024 -50.015 1.00 84.81 182 ASN A CA 1
ATOM 1375 C C . ASN A 1 182 ? 16.791 -10.253 -49.612 1.00 84.81 182 ASN A C 1
ATOM 1377 O O . ASN A 1 182 ? 17.689 -10.637 -50.370 1.00 84.81 182 ASN A O 1
ATOM 1381 N N . PRO A 1 183 ? 16.461 -10.944 -48.501 1.00 83.75 183 PRO A N 1
ATOM 1382 C CA . PRO A 1 183 ? 17.200 -12.128 -48.055 1.00 83.75 183 PRO A CA 1
ATOM 1383 C C . PRO A 1 183 ? 17.148 -13.281 -49.071 1.00 83.75 183 PRO A C 1
ATOM 1385 O O . PRO A 1 183 ? 18.090 -14.055 -49.205 1.00 83.75 183 PRO A O 1
ATOM 1388 N N . ALA A 1 184 ? 16.062 -13.383 -49.847 1.00 86.75 184 ALA A N 1
ATOM 1389 C CA . ALA A 1 184 ? 15.900 -14.422 -50.864 1.00 86.75 184 ALA A CA 1
ATOM 1390 C C . ALA A 1 184 ? 16.730 -14.165 -52.137 1.00 86.75 184 ALA A C 1
ATOM 1392 O O . ALA A 1 184 ? 16.838 -15.050 -52.985 1.00 86.75 184 ALA A O 1
ATOM 1393 N N . ASN A 1 185 ? 17.309 -12.969 -52.286 1.00 86.00 185 ASN A N 1
ATOM 1394 C CA . ASN A 1 185 ? 18.101 -12.573 -53.447 1.00 86.00 185 ASN A CA 1
ATOM 1395 C C . ASN A 1 185 ? 19.562 -12.303 -53.071 1.00 86.00 185 ASN A C 1
ATOM 1397 O O . ASN A 1 185 ? 20.119 -11.278 -53.464 1.00 86.00 185 ASN A O 1
ATOM 1401 N N . GLN A 1 186 ? 20.169 -13.210 -52.298 1.00 88.44 186 GLN A N 1
ATOM 1402 C CA . GLN A 1 186 ? 21.567 -13.088 -51.856 1.00 88.44 186 GLN A CA 1
ATOM 1403 C C . GLN A 1 186 ? 21.832 -11.741 -51.161 1.00 88.44 186 GLN A C 1
ATOM 1405 O O . GLN A 1 186 ? 22.824 -11.077 -51.442 1.00 88.44 186 GLN A O 1
ATOM 1410 N N . HIS A 1 187 ? 20.865 -11.277 -50.360 1.00 93.38 187 HIS A N 1
ATOM 1411 C CA . HIS A 1 187 ? 20.950 -10.022 -49.610 1.00 93.38 187 HIS A CA 1
ATOM 1412 C C . HIS A 1 187 ? 21.270 -8.795 -50.478 1.00 93.38 187 HIS A C 1
ATOM 1414 O O . HIS A 1 187 ? 21.903 -7.853 -50.029 1.00 93.38 187 HIS A O 1
ATOM 1420 N N . ARG A 1 188 ? 20.832 -8.762 -51.739 1.00 92.50 188 ARG A N 1
ATOM 1421 C CA . ARG A 1 188 ? 21.003 -7.570 -52.582 1.00 92.50 188 ARG A CA 1
ATOM 1422 C C . ARG A 1 188 ? 20.035 -6.467 -52.171 1.00 92.50 188 ARG A C 1
ATOM 1424 O O . ARG A 1 188 ? 18.847 -6.732 -51.954 1.00 92.50 188 ARG A O 1
ATOM 1431 N N . ILE A 1 189 ? 20.528 -5.234 -52.175 1.00 93.88 189 ILE A N 1
ATOM 1432 C CA . ILE A 1 189 ? 19.715 -4.033 -51.988 1.00 93.88 189 ILE A CA 1
ATOM 1433 C C . ILE A 1 189 ? 19.065 -3.572 -53.301 1.00 93.88 189 ILE A C 1
ATOM 1435 O O . ILE A 1 189 ? 19.667 -3.591 -54.379 1.00 93.88 189 ILE A O 1
ATOM 1439 N N . ASN A 1 190 ? 17.815 -3.126 -53.219 1.00 93.44 190 ASN A N 1
ATOM 1440 C CA . ASN A 1 190 ? 17.123 -2.424 -54.293 1.00 93.44 190 ASN A CA 1
ATOM 1441 C C . ASN A 1 190 ? 17.549 -0.947 -54.306 1.00 93.44 190 ASN A C 1
ATOM 1443 O O . ASN A 1 190 ? 16.876 -0.096 -53.727 1.00 93.44 190 ASN A O 1
ATOM 1447 N N . VAL A 1 191 ? 18.669 -0.657 -54.977 1.00 91.12 191 VAL A N 1
ATOM 1448 C CA . VAL A 1 191 ? 19.284 0.684 -55.014 1.00 91.12 191 VAL A CA 1
ATOM 1449 C C . VAL A 1 191 ? 18.294 1.794 -55.416 1.00 91.12 191 VAL A C 1
ATOM 1451 O O . VAL A 1 191 ? 18.224 2.781 -54.689 1.00 91.12 191 VAL A O 1
ATOM 1454 N N . PRO A 1 192 ? 17.476 1.670 -56.487 1.00 90.94 192 PRO A N 1
ATOM 1455 C CA . PRO A 1 192 ? 16.502 2.713 -56.822 1.00 90.94 192 PRO A CA 1
ATOM 1456 C C . PRO A 1 192 ? 15.465 2.982 -55.725 1.00 90.94 192 PRO A C 1
ATOM 1458 O O . PRO A 1 192 ? 15.108 4.135 -55.494 1.00 90.94 192 PRO A O 1
ATOM 1461 N N . ALA A 1 193 ? 14.970 1.932 -55.060 1.00 91.56 193 ALA A N 1
ATOM 1462 C CA . ALA A 1 193 ? 14.002 2.090 -53.977 1.00 91.56 193 ALA A CA 1
ATOM 1463 C C . ALA A 1 193 ? 14.647 2.727 -52.741 1.00 91.56 193 ALA A C 1
ATOM 1465 O O . ALA A 1 193 ? 14.060 3.636 -52.162 1.00 91.56 193 ALA A O 1
ATOM 1466 N N . TRP A 1 194 ? 15.866 2.299 -52.393 1.00 92.81 194 TRP A N 1
ATOM 1467 C CA . TRP A 1 194 ? 16.645 2.892 -51.309 1.00 92.81 194 TRP A CA 1
ATOM 1468 C C . TRP A 1 194 ? 16.909 4.373 -51.560 1.00 92.81 194 TRP A C 1
ATOM 1470 O O . TRP A 1 194 ? 16.497 5.199 -50.763 1.00 92.81 194 TRP A O 1
ATOM 1480 N N . GLN A 1 195 ? 17.502 4.737 -52.699 1.00 89.38 195 GLN A N 1
ATOM 1481 C CA . GLN A 1 195 ? 17.846 6.130 -53.008 1.00 89.38 195 GLN A CA 1
ATOM 1482 C C . GLN A 1 195 ? 16.618 7.050 -53.031 1.00 89.38 195 GLN A C 1
ATOM 1484 O O . GLN A 1 195 ? 16.711 8.217 -52.660 1.00 89.38 195 GLN A O 1
ATOM 1489 N N . SER A 1 196 ? 15.455 6.525 -53.435 1.00 88.19 196 SER A N 1
ATOM 1490 C CA . SER A 1 196 ? 14.194 7.270 -53.396 1.00 88.19 196 SER A CA 1
ATOM 1491 C C . SER A 1 196 ? 13.646 7.488 -51.981 1.00 88.19 196 SER A C 1
ATOM 1493 O O . SER A 1 196 ? 12.781 8.346 -51.816 1.00 88.19 196 SER A O 1
ATOM 1495 N N . ALA A 1 197 ? 14.068 6.690 -51.001 1.00 90.56 197 ALA A N 1
ATOM 1496 C CA . ALA A 1 197 ? 13.599 6.741 -49.617 1.00 90.56 197 ALA A CA 1
ATOM 1497 C C . ALA A 1 197 ? 14.635 7.350 -48.658 1.00 90.56 197 ALA A C 1
ATOM 1499 O O . ALA A 1 197 ? 14.256 8.000 -47.690 1.00 90.56 197 ALA A O 1
ATOM 1500 N N . ALA A 1 198 ? 15.926 7.161 -48.937 1.00 88.94 198 ALA A N 1
ATOM 1501 C CA . ALA A 1 198 ? 17.060 7.586 -48.122 1.00 88.94 198 ALA A CA 1
ATOM 1502 C C . ALA A 1 198 ? 17.138 9.110 -47.963 1.00 88.94 198 ALA A C 1
ATOM 1504 O O . ALA A 1 198 ? 17.630 9.600 -46.951 1.00 88.94 198 ALA A O 1
ATOM 1505 N N . THR A 1 199 ? 16.609 9.858 -48.937 1.00 86.44 199 THR A N 1
ATOM 1506 C CA . THR A 1 199 ? 16.489 11.318 -48.879 1.00 86.44 199 THR A CA 1
ATOM 1507 C C . THR A 1 199 ? 15.059 11.764 -49.182 1.00 86.44 199 THR A C 1
ATOM 1509 O O . THR A 1 199 ? 14.349 11.150 -49.979 1.00 86.44 199 THR A O 1
ATOM 1512 N N . GLY A 1 200 ? 14.614 12.852 -48.549 1.00 70.94 200 GLY A N 1
ATOM 1513 C CA . GLY A 1 200 ? 13.308 13.464 -48.827 1.00 70.94 200 GLY A CA 1
ATOM 1514 C C . GLY A 1 200 ? 12.117 12.841 -48.090 1.00 70.94 200 GLY A C 1
ATOM 1515 O O . GLY A 1 200 ? 10.974 13.176 -48.405 1.00 70.94 200 GLY A O 1
ATOM 1516 N N . GLY A 1 201 ? 12.363 12.000 -47.082 1.00 65.75 201 GLY A N 1
ATOM 1517 C CA . GLY A 1 201 ? 11.365 11.444 -46.168 1.00 65.75 201 GLY A CA 1
ATOM 1518 C C . GLY A 1 201 ? 10.846 12.475 -45.165 1.00 65.75 201 GLY A C 1
ATOM 1519 O O . GLY A 1 201 ? 10.983 12.298 -43.958 1.00 65.75 201 GLY A O 1
ATOM 1520 N N . THR A 1 202 ? 10.270 13.583 -45.635 1.00 66.81 202 THR A N 1
ATOM 1521 C CA . THR A 1 202 ? 9.746 14.659 -44.768 1.00 66.81 202 THR A CA 1
ATOM 1522 C C . THR A 1 202 ? 8.234 14.598 -44.557 1.00 66.81 202 THR A C 1
ATOM 1524 O O . THR A 1 202 ? 7.734 15.253 -43.649 1.00 66.81 202 THR A O 1
ATOM 1527 N N . ALA A 1 203 ? 7.503 13.800 -45.343 1.00 69.62 203 ALA A N 1
ATOM 1528 C CA . ALA A 1 203 ? 6.083 13.520 -45.119 1.00 69.62 203 ALA A CA 1
ATOM 1529 C C . ALA A 1 203 ? 5.888 12.190 -44.373 1.00 69.62 203 ALA A C 1
ATOM 1531 O O . ALA A 1 203 ? 6.670 11.251 -44.561 1.00 69.62 203 ALA A O 1
ATOM 1532 N N . ASP A 1 204 ? 4.825 12.082 -43.575 1.00 65.50 204 ASP A N 1
ATOM 1533 C CA . ASP A 1 204 ? 4.542 10.953 -42.670 1.00 65.50 204 ASP A CA 1
ATOM 1534 C C . ASP A 1 204 ? 4.594 9.581 -43.354 1.00 65.50 204 ASP A C 1
ATOM 1536 O O . ASP A 1 204 ? 5.031 8.608 -42.754 1.00 65.50 204 ASP A O 1
ATOM 1540 N N . ASN A 1 205 ? 4.223 9.509 -44.635 1.00 71.19 205 ASN A N 1
ATOM 1541 C CA . ASN A 1 205 ? 4.138 8.282 -45.431 1.00 71.19 205 ASN A CA 1
ATOM 1542 C C . ASN A 1 205 ? 5.275 8.104 -46.456 1.00 71.19 205 ASN A C 1
ATOM 1544 O O . ASN A 1 205 ? 5.159 7.282 -47.367 1.00 71.19 205 ASN A O 1
ATOM 1548 N N . THR A 1 206 ? 6.345 8.887 -46.335 1.00 81.12 206 THR A N 1
ATOM 1549 C CA . THR A 1 206 ? 7.520 8.861 -47.221 1.00 81.12 206 THR A CA 1
ATOM 1550 C C . THR A 1 206 ? 8.792 8.635 -46.413 1.00 81.12 206 THR A C 1
ATOM 1552 O O . THR A 1 206 ? 8.827 8.965 -45.229 1.00 81.12 206 THR A O 1
ATOM 1555 N N . GLY A 1 207 ? 9.833 8.113 -47.060 1.00 89.81 207 GLY A N 1
ATOM 1556 C CA . GLY A 1 207 ? 11.129 7.861 -46.433 1.00 89.81 207 GLY A CA 1
ATOM 1557 C C . GLY A 1 207 ? 11.342 6.401 -46.039 1.00 89.81 207 GLY A C 1
ATOM 1558 O O . GLY A 1 207 ? 10.709 5.495 -46.589 1.00 89.81 207 GLY A O 1
ATOM 1559 N N . VAL A 1 208 ? 12.260 6.196 -45.099 1.00 93.31 208 VAL A N 1
ATOM 1560 C CA . VAL A 1 208 ? 12.657 4.884 -44.573 1.00 93.31 208 VAL A CA 1
ATOM 1561 C C . VAL A 1 208 ? 11.804 4.518 -43.355 1.00 93.31 208 VAL A C 1
ATOM 1563 O O . VAL A 1 208 ? 11.510 5.364 -42.513 1.00 93.31 208 VAL A O 1
ATOM 1566 N N . PHE A 1 209 ? 11.420 3.246 -43.245 1.00 94.19 209 PHE A N 1
ATOM 1567 C CA . PHE A 1 209 ? 10.669 2.701 -42.115 1.00 94.19 209 PHE A CA 1
ATOM 1568 C C . PHE A 1 209 ? 11.283 1.390 -41.634 1.00 94.19 209 PHE A C 1
ATOM 1570 O O . PHE A 1 209 ? 11.713 0.566 -42.441 1.00 94.19 209 PHE A O 1
ATOM 1577 N N . PHE A 1 210 ? 11.244 1.161 -40.326 1.00 95.69 210 PHE A N 1
ATOM 1578 C CA . PHE A 1 210 ? 11.572 -0.105 -39.694 1.00 95.69 210 PHE A CA 1
ATOM 1579 C C . PHE A 1 210 ? 10.301 -0.941 -39.518 1.00 95.69 210 PHE A C 1
ATOM 1581 O O . PHE A 1 210 ? 9.350 -0.550 -38.838 1.00 95.69 210 PHE A O 1
ATOM 1588 N N . ASN A 1 211 ? 10.285 -2.110 -40.151 1.00 95.75 211 ASN A N 1
ATOM 1589 C CA . ASN A 1 211 ? 9.115 -2.972 -40.289 1.00 95.75 211 ASN A CA 1
ATOM 1590 C C . ASN A 1 211 ? 9.356 -4.354 -39.658 1.00 95.75 211 ASN A C 1
ATOM 1592 O O . ASN A 1 211 ? 9.165 -5.409 -40.275 1.00 95.75 211 ASN A O 1
ATOM 1596 N N . GLY A 1 212 ? 9.852 -4.331 -38.421 1.00 96.56 212 GLY A N 1
ATOM 1597 C CA . GLY A 1 212 ? 9.939 -5.494 -37.545 1.00 96.56 212 GLY A CA 1
ATOM 1598 C C . GLY A 1 212 ? 8.586 -5.830 -36.914 1.00 96.56 212 GLY A C 1
ATOM 1599 O O . GLY A 1 212 ? 7.743 -4.959 -36.712 1.00 96.56 212 GLY A O 1
ATOM 1600 N N . THR A 1 213 ? 8.335 -7.114 -36.651 1.00 97.06 213 THR A N 1
ATOM 1601 C CA . THR A 1 213 ? 7.002 -7.569 -36.210 1.00 97.06 213 THR A CA 1
ATOM 1602 C C . THR A 1 213 ? 6.667 -7.050 -34.815 1.00 97.06 213 THR A C 1
ATOM 1604 O O . THR A 1 213 ? 5.531 -6.643 -34.571 1.00 97.06 213 THR A O 1
ATOM 1607 N N . ASN A 1 214 ? 7.650 -7.034 -33.913 1.00 97.38 214 ASN A N 1
ATOM 1608 C CA . ASN A 1 214 ? 7.460 -6.531 -32.559 1.00 97.38 214 ASN A CA 1
ATOM 1609 C C . ASN A 1 214 ? 7.300 -5.007 -32.571 1.00 97.38 214 ASN A C 1
ATOM 1611 O O . ASN A 1 214 ? 6.379 -4.487 -31.944 1.00 97.38 214 ASN A O 1
ATOM 1615 N N . ALA A 1 215 ? 8.161 -4.296 -33.304 1.00 95.56 215 ALA A N 1
ATOM 1616 C CA . ALA A 1 215 ? 8.135 -2.841 -33.410 1.00 95.56 215 ALA A CA 1
ATOM 1617 C C . ALA A 1 215 ? 6.817 -2.329 -34.008 1.00 95.56 215 ALA A C 1
ATOM 1619 O O . ALA A 1 215 ? 6.208 -1.413 -33.461 1.00 95.56 215 ALA A O 1
ATOM 1620 N N . VAL A 1 216 ? 6.320 -2.970 -35.072 1.00 94.88 216 VAL A N 1
ATOM 1621 C CA . VAL A 1 216 ? 5.016 -2.652 -35.678 1.00 94.88 216 VAL A CA 1
ATOM 1622 C C . VAL A 1 216 ? 3.880 -2.861 -34.680 1.00 94.88 216 VAL A C 1
ATOM 1624 O O . VAL A 1 216 ? 2.990 -2.020 -34.579 1.00 94.88 216 VAL A O 1
ATOM 1627 N N . ALA A 1 217 ? 3.900 -3.958 -33.918 1.00 95.38 217 ALA A N 1
ATOM 1628 C CA . ALA A 1 217 ? 2.885 -4.213 -32.899 1.00 95.38 217 ALA A CA 1
ATOM 1629 C C . ALA A 1 217 ? 2.913 -3.155 -31.780 1.00 95.38 217 ALA A C 1
ATOM 1631 O O . ALA A 1 217 ? 1.856 -2.664 -31.383 1.00 95.38 217 ALA A O 1
ATOM 1632 N N . ALA A 1 218 ? 4.106 -2.772 -31.314 1.00 90.94 218 ALA A N 1
ATOM 1633 C CA . ALA A 1 218 ? 4.288 -1.728 -30.305 1.00 90.94 218 ALA A CA 1
ATOM 1634 C C . ALA A 1 218 ? 3.875 -0.336 -30.817 1.00 90.94 218 ALA A C 1
ATOM 1636 O O . ALA A 1 218 ? 3.349 0.468 -30.053 1.00 90.94 218 ALA A O 1
ATOM 1637 N N . ASN A 1 219 ? 4.040 -0.072 -32.115 1.00 89.88 219 ASN A N 1
ATOM 1638 C CA . ASN A 1 219 ? 3.668 1.181 -32.772 1.00 89.88 219 ASN A CA 1
ATOM 1639 C C . ASN A 1 219 ? 2.236 1.160 -33.355 1.00 89.88 219 ASN A C 1
ATOM 1641 O O . ASN A 1 219 ? 1.965 1.641 -34.460 1.00 89.88 219 ASN A O 1
ATOM 1645 N N . GLY A 1 220 ? 1.294 0.535 -32.643 1.00 90.12 220 GLY A N 1
ATOM 1646 C CA . GLY A 1 220 ? -0.128 0.557 -33.004 1.00 90.12 220 GLY A CA 1
ATOM 1647 C C . GLY A 1 220 ? -0.469 -0.104 -34.347 1.00 90.12 220 GLY A C 1
ATOM 1648 O O . GLY A 1 220 ? -1.486 0.230 -34.953 1.00 90.12 220 GLY A O 1
ATOM 1649 N N . GLY A 1 221 ? 0.369 -1.026 -34.824 1.00 91.69 221 GLY A N 1
ATOM 1650 C CA . GLY A 1 221 ? 0.202 -1.722 -36.100 1.00 91.69 221 GLY A CA 1
ATOM 1651 C C . GLY A 1 221 ? 0.835 -1.021 -37.305 1.00 91.69 221 GLY A C 1
ATOM 1652 O O . GLY A 1 221 ? 0.642 -1.493 -38.425 1.00 91.69 221 GLY A O 1
ATOM 1653 N N . ASN A 1 222 ? 1.592 0.063 -37.103 1.00 90.50 222 ASN A N 1
ATOM 1654 C CA . ASN A 1 222 ? 2.246 0.814 -38.178 1.00 90.50 222 ASN A CA 1
ATOM 1655 C C . ASN A 1 222 ? 3.777 0.628 -38.160 1.00 90.50 222 ASN A C 1
ATOM 1657 O O . ASN A 1 222 ? 4.364 0.549 -37.079 1.00 90.50 222 ASN A O 1
ATOM 1661 N N . PRO A 1 223 ? 4.455 0.611 -39.325 1.00 92.31 223 PRO A N 1
ATOM 1662 C CA . PRO A 1 223 ? 5.917 0.655 -39.391 1.00 92.31 223 PRO A CA 1
ATOM 1663 C C . PRO A 1 223 ? 6.492 1.865 -38.649 1.00 92.31 223 PRO A C 1
ATOM 1665 O O . PRO A 1 223 ? 5.897 2.943 -38.654 1.00 92.31 223 PRO A O 1
ATOM 1668 N N . VAL A 1 224 ? 7.652 1.692 -38.013 1.00 92.00 224 VAL A N 1
ATOM 1669 C CA . VAL A 1 224 ? 8.308 2.763 -37.249 1.00 92.00 224 VAL A CA 1
ATOM 1670 C C . VAL A 1 224 ? 9.077 3.658 -38.215 1.00 92.00 224 VAL A C 1
ATOM 1672 O O . VAL A 1 224 ? 9.941 3.161 -38.936 1.00 92.00 224 VAL A O 1
ATOM 1675 N N . PRO A 1 225 ? 8.803 4.964 -38.275 1.00 91.50 225 PRO A N 1
ATOM 1676 C CA . PRO A 1 225 ? 9.508 5.832 -39.202 1.00 91.50 225 PRO A CA 1
ATOM 1677 C C . PRO A 1 225 ? 10.967 6.075 -38.807 1.00 91.50 225 PRO A C 1
ATOM 1679 O O . PRO A 1 225 ? 11.263 6.403 -37.660 1.00 91.50 225 PRO A O 1
ATOM 1682 N N . ILE A 1 226 ? 11.863 6.007 -39.787 1.00 92.56 226 ILE A N 1
ATOM 1683 C CA . ILE A 1 226 ? 13.303 6.204 -39.619 1.00 92.56 226 ILE A CA 1
ATOM 1684 C C . ILE A 1 226 ? 13.730 7.526 -40.260 1.00 92.56 226 ILE A C 1
ATOM 1686 O O . ILE A 1 226 ? 13.235 7.945 -41.313 1.00 92.56 226 ILE A O 1
ATOM 1690 N N . TYR A 1 227 ? 14.628 8.227 -39.577 1.00 91.00 227 TYR A N 1
ATOM 1691 C CA . TYR A 1 227 ? 15.132 9.533 -39.955 1.00 91.00 227 TYR A CA 1
ATOM 1692 C C . TYR A 1 227 ? 15.812 9.457 -41.328 1.00 91.00 227 TYR A C 1
ATOM 1694 O O . TYR A 1 227 ? 16.775 8.724 -41.529 1.00 91.00 227 TYR A O 1
ATOM 1702 N N . SER A 1 228 ? 15.241 10.175 -42.294 1.00 90.62 228 SER A N 1
ATOM 1703 C CA . SER A 1 228 ? 15.652 10.207 -43.706 1.00 90.62 228 SER A CA 1
ATOM 1704 C C . SER A 1 228 ? 15.411 11.620 -44.276 1.00 90.62 228 SER A C 1
ATOM 1706 O O . SER A 1 228 ? 14.490 11.838 -45.073 1.00 90.62 228 SER A O 1
ATOM 1708 N N . PRO A 1 229 ? 16.156 12.629 -43.781 1.00 87.88 229 PRO A N 1
ATOM 1709 C CA . PRO A 1 229 ? 15.955 14.046 -44.100 1.00 87.88 229 PRO A CA 1
ATOM 1710 C C . PRO A 1 229 ? 16.128 14.382 -45.593 1.00 87.88 229 PRO A C 1
ATOM 1712 O O . PRO A 1 229 ? 16.480 13.554 -46.427 1.00 87.88 229 PRO A O 1
ATOM 1715 N N . GLY A 1 230 ? 15.850 15.637 -45.969 1.00 86.69 230 GLY A N 1
ATOM 1716 C CA . GLY A 1 230 ? 15.995 16.107 -47.357 1.00 86.69 230 GLY A CA 1
ATOM 1717 C C . GLY A 1 230 ? 17.435 16.091 -47.890 1.00 86.69 230 GLY A C 1
ATOM 1718 O O . GLY A 1 230 ? 17.629 16.050 -49.102 1.00 86.69 230 GLY A O 1
ATOM 1719 N N . THR A 1 231 ? 18.416 16.098 -46.990 1.00 88.94 231 THR A N 1
ATOM 1720 C CA . THR A 1 231 ? 19.846 15.963 -47.274 1.00 88.94 231 THR A CA 1
ATOM 1721 C C . THR A 1 231 ? 20.366 14.834 -46.407 1.00 88.94 231 THR A C 1
ATOM 1723 O O . THR A 1 231 ? 20.105 14.870 -45.212 1.00 88.94 231 THR A O 1
ATOM 1726 N N . TRP A 1 232 ? 21.089 13.870 -46.975 1.00 89.44 232 TRP A N 1
ATOM 1727 C CA . TRP A 1 232 ? 21.674 12.785 -46.195 1.00 89.44 232 TRP A CA 1
ATOM 1728 C C . TRP A 1 232 ? 22.630 13.321 -45.122 1.00 89.44 232 TRP A C 1
ATOM 1730 O O . TRP A 1 232 ? 23.540 14.103 -45.404 1.00 89.44 232 TRP A O 1
ATOM 1740 N N . GLU A 1 233 ? 22.395 12.893 -43.889 1.00 88.25 233 GLU A N 1
ATOM 1741 C CA . GLU A 1 233 ? 23.219 13.188 -42.719 1.00 88.25 233 GLU A CA 1
ATOM 1742 C C . GLU A 1 233 ? 23.901 11.894 -42.289 1.00 88.25 233 GLU A C 1
ATOM 1744 O O . GLU A 1 233 ? 23.256 11.010 -41.717 1.00 88.25 233 GLU A O 1
ATOM 1749 N N . GLU A 1 234 ? 25.185 11.779 -42.623 1.00 85.12 234 GLU A N 1
ATOM 1750 C CA . GLU A 1 234 ? 26.007 10.610 -42.316 1.00 85.12 234 GLU A CA 1
ATOM 1751 C C . GLU A 1 234 ? 26.010 10.324 -40.808 1.00 85.12 234 GLU A C 1
ATOM 1753 O O . GLU A 1 234 ? 26.121 11.246 -40.001 1.00 85.12 234 GLU A O 1
ATOM 1758 N N . GLY A 1 235 ? 25.856 9.054 -40.430 1.00 79.94 235 GLY A N 1
ATOM 1759 C CA . GLY A 1 235 ? 25.742 8.623 -39.032 1.00 79.94 235 GLY A CA 1
ATOM 1760 C C . GLY A 1 235 ? 24.347 8.788 -38.415 1.00 79.94 235 GLY A C 1
ATOM 1761 O O . GLY A 1 235 ? 24.024 8.079 -37.467 1.00 79.94 235 GLY A O 1
ATOM 1762 N N . SER A 1 236 ? 23.482 9.648 -38.967 1.00 87.62 236 SER A N 1
ATOM 1763 C CA . SER A 1 236 ? 22.117 9.833 -38.452 1.00 87.62 236 SER A CA 1
ATOM 1764 C C . SER A 1 236 ? 21.038 9.213 -39.335 1.00 87.62 236 SER A C 1
ATOM 1766 O O . SER A 1 236 ? 20.105 8.578 -38.830 1.00 87.62 236 SER A O 1
ATOM 1768 N N . SER A 1 237 ? 21.144 9.410 -40.648 1.00 90.62 237 SER A N 1
ATOM 1769 C CA . SER A 1 237 ? 20.151 8.949 -41.622 1.00 90.62 237 SER A CA 1
ATOM 1770 C C . SER A 1 237 ? 20.121 7.424 -41.670 1.00 90.62 237 SER A C 1
ATOM 1772 O O . SER A 1 237 ? 21.161 6.785 -41.750 1.00 90.62 237 SER A O 1
ATOM 1774 N N . GLY A 1 238 ? 18.931 6.831 -41.588 1.00 91.12 238 GLY A N 1
ATOM 1775 C CA . GLY A 1 238 ? 18.768 5.374 -41.552 1.00 91.12 238 GLY A CA 1
ATOM 1776 C C . GLY A 1 238 ? 18.932 4.731 -40.168 1.00 91.12 238 GLY A C 1
ATOM 1777 O O . GLY A 1 238 ? 18.473 3.607 -39.995 1.00 91.12 238 GLY A O 1
ATOM 1778 N N . SER A 1 239 ? 19.485 5.438 -39.176 1.00 92.56 239 SER A N 1
ATOM 1779 C CA . SER A 1 239 ? 19.856 4.855 -37.868 1.00 92.56 239 SER A CA 1
ATOM 1780 C C . SER A 1 239 ? 19.081 5.411 -36.669 1.00 92.56 239 SER A C 1
ATOM 1782 O O . SER A 1 239 ? 19.227 4.907 -35.560 1.00 92.56 239 SER A O 1
ATOM 1784 N N . HIS A 1 240 ? 18.224 6.412 -36.876 1.00 92.56 240 HIS A N 1
ATOM 1785 C CA . HIS A 1 240 ? 17.428 7.040 -35.815 1.00 92.56 240 HIS A CA 1
ATOM 1786 C C . HIS A 1 240 ? 15.937 7.004 -36.119 1.00 92.56 240 HIS A C 1
ATOM 1788 O O . HIS A 1 240 ? 15.527 7.010 -37.277 1.00 92.56 240 HIS A O 1
ATOM 1794 N N . ILE A 1 241 ? 15.106 7.045 -35.085 1.00 91.06 241 ILE A N 1
ATOM 1795 C CA . ILE A 1 241 ? 13.665 7.239 -35.215 1.00 91.06 241 ILE A CA 1
ATOM 1796 C C . ILE A 1 241 ? 13.387 8.685 -35.638 1.00 91.06 241 ILE A C 1
ATOM 1798 O O . ILE A 1 241 ? 13.974 9.643 -35.132 1.00 91.06 241 ILE A O 1
ATOM 1802 N N . ARG A 1 242 ? 12.480 8.856 -36.602 1.00 86.31 242 ARG A N 1
ATOM 1803 C CA . ARG A 1 242 ? 12.129 10.173 -37.142 1.00 86.31 242 ARG A CA 1
ATOM 1804 C C . ARG A 1 242 ? 11.192 10.923 -36.189 1.00 86.31 242 ARG A C 1
ATOM 1806 O O . ARG A 1 242 ? 10.123 10.430 -35.845 1.00 86.31 242 ARG A O 1
ATOM 1813 N N . ILE A 1 243 ? 11.542 12.168 -35.872 1.00 73.69 243 ILE A N 1
ATOM 1814 C CA . ILE A 1 243 ? 10.675 13.136 -35.181 1.00 73.69 243 ILE A CA 1
ATOM 1815 C C . ILE A 1 243 ? 9.692 13.715 -36.215 1.00 73.69 243 ILE A C 1
ATOM 1817 O O . ILE A 1 243 ? 10.025 14.672 -36.912 1.00 73.69 243 ILE A O 1
ATOM 1821 N N . ILE A 1 244 ? 8.515 13.111 -36.388 1.00 58.00 244 ILE A N 1
ATOM 1822 C CA . ILE A 1 244 ? 7.487 13.588 -37.349 1.00 58.00 244 ILE A CA 1
ATOM 1823 C C . ILE A 1 244 ? 6.197 14.013 -36.651 1.00 58.00 244 ILE A C 1
ATOM 1825 O O . ILE A 1 244 ? 5.457 14.848 -37.161 1.00 58.00 244 ILE A O 1
ATOM 1829 N N . ASP A 1 245 ? 5.934 13.434 -35.485 1.00 55.59 245 ASP A N 1
ATOM 1830 C CA . ASP A 1 245 ? 4.690 13.556 -34.734 1.00 55.59 245 ASP A CA 1
ATOM 1831 C C . ASP A 1 245 ? 5.020 14.148 -33.347 1.00 55.59 245 ASP A C 1
ATOM 1833 O O . ASP A 1 245 ? 6.063 13.804 -32.784 1.00 55.59 245 ASP A O 1
ATOM 1837 N N . PRO A 1 246 ? 4.194 15.054 -32.780 1.00 57.72 246 PRO A N 1
ATOM 1838 C CA . PRO A 1 246 ? 4.322 15.505 -31.390 1.00 57.72 246 PRO A CA 1
ATOM 1839 C C . PRO A 1 246 ? 4.417 14.380 -30.341 1.00 57.72 246 PRO A C 1
ATOM 1841 O O . PRO A 1 246 ? 4.781 14.678 -29.206 1.00 57.72 246 PRO A O 1
ATOM 1844 N N . T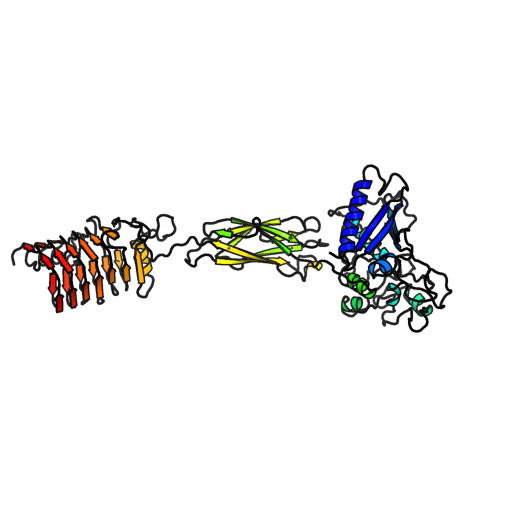HR A 1 247 ? 4.109 13.122 -30.676 1.00 56.09 247 THR A N 1
ATOM 1845 C CA . THR A 1 247 ? 4.364 11.961 -29.806 1.00 56.09 247 THR A CA 1
ATOM 1846 C C . THR A 1 247 ? 5.804 11.446 -29.838 1.00 56.09 247 THR A C 1
ATOM 1848 O O . THR A 1 247 ? 6.183 10.730 -28.923 1.00 56.09 247 THR A O 1
ATOM 1851 N N . TYR A 1 248 ? 6.588 11.765 -30.872 1.00 61.38 248 TYR A N 1
ATOM 1852 C CA . TYR A 1 248 ? 7.983 11.344 -31.037 1.00 61.38 248 TYR A CA 1
ATOM 1853 C C . TYR A 1 248 ? 8.901 12.507 -30.687 1.00 61.38 248 TYR A C 1
ATOM 1855 O O . TYR A 1 248 ? 9.396 13.218 -31.559 1.00 61.38 248 TYR A O 1
ATOM 1863 N N . THR A 1 249 ? 9.087 12.735 -29.395 1.00 67.56 249 THR A N 1
ATOM 1864 C CA . THR A 1 249 ? 9.962 13.785 -28.865 1.00 67.56 249 THR A CA 1
ATOM 1865 C C . THR A 1 249 ? 11.193 13.170 -28.212 1.00 67.56 249 THR A C 1
ATOM 1867 O O . THR A 1 249 ? 11.181 12.011 -27.811 1.00 67.56 249 THR A O 1
ATOM 1870 N N . ASP A 1 250 ? 12.244 13.962 -28.045 1.00 62.84 250 ASP A N 1
ATOM 1871 C CA . ASP A 1 250 ? 13.393 13.639 -27.184 1.00 62.84 250 ASP A CA 1
ATOM 1872 C C . ASP A 1 250 ? 12.989 13.314 -25.731 1.00 62.84 250 ASP A C 1
ATOM 1874 O O . ASP A 1 250 ? 13.667 12.558 -25.040 1.00 62.84 250 ASP A O 1
ATOM 1878 N N . ALA A 1 251 ? 11.844 13.823 -25.270 1.00 66.75 251 ALA A N 1
ATOM 1879 C CA . ALA A 1 251 ? 11.273 13.469 -23.971 1.00 66.75 251 ALA A CA 1
ATOM 1880 C C . ALA A 1 251 ? 10.654 12.054 -23.916 1.00 66.75 251 ALA A C 1
ATOM 1882 O O . ALA A 1 251 ? 10.408 11.543 -22.826 1.00 66.75 251 ALA A O 1
ATOM 1883 N N . THR A 1 252 ? 10.368 11.424 -25.060 1.00 72.88 252 THR A N 1
ATOM 1884 C CA . THR A 1 252 ? 9.605 10.159 -25.143 1.00 72.88 252 THR A CA 1
ATOM 1885 C C . THR A 1 252 ? 10.322 9.037 -25.893 1.00 72.88 252 THR A C 1
ATOM 1887 O O . THR A 1 252 ? 9.953 7.874 -25.730 1.00 72.88 252 THR A O 1
ATOM 1890 N N . HIS A 1 253 ? 11.334 9.363 -26.697 1.00 83.25 253 HIS A N 1
ATOM 1891 C CA . HIS A 1 253 ? 12.163 8.431 -27.458 1.00 83.25 253 HIS A CA 1
ATOM 1892 C C . HIS A 1 253 ? 13.642 8.721 -27.196 1.00 83.25 253 HIS A C 1
ATOM 1894 O O . HIS A 1 253 ? 14.073 9.872 -27.250 1.00 83.25 253 HIS A O 1
ATOM 1900 N N . LEU A 1 254 ? 14.413 7.665 -26.954 1.00 89.06 254 LEU A N 1
ATOM 1901 C CA . LEU A 1 254 ? 15.857 7.727 -26.764 1.00 89.06 254 LEU A CA 1
ATOM 1902 C C . LEU A 1 254 ? 16.612 7.829 -28.103 1.00 89.06 254 LEU A C 1
ATOM 1904 O O . LEU A 1 254 ? 17.554 8.607 -28.230 1.00 89.06 254 LEU A O 1
ATOM 1908 N N . MET A 1 255 ? 16.217 7.046 -29.109 1.00 92.12 255 MET A N 1
ATOM 1909 C CA . MET A 1 255 ? 16.939 6.872 -30.378 1.00 92.12 255 MET A CA 1
ATOM 1910 C C . MET A 1 255 ? 16.502 7.888 -31.433 1.00 92.12 255 MET A C 1
ATOM 1912 O O . MET A 1 255 ? 16.090 7.529 -32.536 1.00 92.12 255 MET A O 1
ATOM 1916 N N . VAL A 1 256 ? 16.581 9.173 -31.091 1.00 88.56 256 VAL A N 1
ATOM 1917 C CA . VAL A 1 256 ? 16.264 10.310 -31.972 1.00 88.56 256 VAL A CA 1
ATOM 1918 C C . VAL A 1 256 ? 17.543 10.993 -32.478 1.00 88.56 256 VAL A C 1
ATOM 1920 O O . VAL A 1 256 ? 18.545 10.979 -31.775 1.00 88.56 256 VAL A O 1
ATOM 1923 N N . PRO A 1 257 ? 17.546 11.625 -33.669 1.00 85.62 257 PRO A N 1
ATOM 1924 C CA . PRO A 1 257 ? 18.773 12.132 -34.308 1.00 85.62 257 PRO A CA 1
ATOM 1925 C C . PRO A 1 257 ? 19.386 13.371 -33.634 1.00 85.62 257 PRO A C 1
ATOM 1927 O O . PRO A 1 257 ? 20.452 13.826 -34.038 1.00 85.62 257 PRO A O 1
ATOM 1930 N N . PHE A 1 258 ? 18.709 13.957 -32.642 1.00 79.88 258 PHE A N 1
ATOM 1931 C CA . PHE A 1 258 ? 19.161 15.164 -31.956 1.00 79.88 258 PHE A CA 1
ATOM 1932 C C . PHE A 1 258 ? 18.882 15.064 -30.461 1.00 79.88 258 PHE A C 1
ATOM 1934 O O . PHE A 1 258 ? 17.771 14.716 -30.064 1.00 79.88 258 PHE A O 1
ATOM 1941 N N . ILE A 1 259 ? 19.851 15.482 -29.651 1.00 76.62 259 ILE A N 1
ATOM 1942 C CA . ILE A 1 259 ? 19.669 15.735 -28.220 1.00 76.62 259 ILE A CA 1
ATOM 1943 C C . ILE A 1 259 ? 19.559 17.247 -27.979 1.00 76.62 259 ILE A C 1
ATOM 1945 O O . ILE A 1 259 ? 20.313 18.032 -28.565 1.00 76.62 259 ILE A O 1
ATOM 1949 N N . ARG A 1 260 ? 18.597 17.667 -27.153 1.00 76.44 260 ARG A N 1
ATOM 1950 C CA . ARG A 1 260 ? 18.427 19.065 -26.720 1.00 76.44 260 ARG A CA 1
ATOM 1951 C C . ARG A 1 260 ? 18.995 19.273 -25.319 1.00 76.44 260 ARG A C 1
ATOM 1953 O O . ARG A 1 260 ? 19.356 18.314 -24.644 1.00 76.44 260 ARG A O 1
ATOM 1960 N N . ASP A 1 261 ? 19.098 20.533 -24.907 1.00 77.19 261 ASP A N 1
ATOM 1961 C CA . ASP A 1 261 ? 19.379 20.869 -23.517 1.00 77.19 261 ASP A CA 1
ATOM 1962 C C . ASP A 1 261 ? 18.177 20.559 -22.617 1.00 77.19 261 ASP A C 1
ATOM 1964 O O . ASP A 1 261 ? 17.021 20.652 -23.027 1.00 77.19 261 ASP A O 1
ATOM 1968 N N . GLY A 1 262 ? 18.468 20.209 -21.369 1.00 78.25 262 GLY A N 1
ATOM 1969 C CA . GLY A 1 262 ? 17.500 19.728 -20.401 1.00 78.25 262 GLY A CA 1
ATOM 1970 C C . GLY A 1 262 ? 17.423 18.208 -20.334 1.00 78.25 262 GLY A C 1
ATOM 1971 O O . GLY A 1 262 ? 18.197 17.462 -20.935 1.00 78.25 262 GLY A O 1
ATOM 1972 N N . GLN A 1 263 ? 16.476 17.751 -19.527 1.00 78.44 263 GLN A N 1
ATOM 1973 C CA . GLN A 1 263 ? 16.258 16.338 -19.292 1.00 78.44 263 GLN A CA 1
ATOM 1974 C C . GLN A 1 263 ? 15.539 15.677 -20.478 1.00 78.44 263 GLN A C 1
ATOM 1976 O O . GLN A 1 263 ? 14.508 16.172 -20.933 1.00 78.44 263 GLN A O 1
ATOM 1981 N N . VAL A 1 264 ? 16.053 14.531 -20.930 1.00 80.94 264 VAL A N 1
ATOM 1982 C CA . VAL A 1 264 ? 15.487 13.737 -22.035 1.00 80.94 264 VAL A CA 1
ATOM 1983 C C . VAL A 1 264 ? 15.244 12.284 -21.597 1.00 80.94 264 VAL A C 1
ATOM 1985 O O . VAL A 1 264 ? 15.467 11.929 -20.434 1.00 80.94 264 VAL A O 1
ATOM 1988 N N . ALA A 1 265 ? 14.724 11.441 -22.492 1.00 80.06 265 ALA A N 1
ATOM 1989 C CA . ALA A 1 265 ? 14.479 10.033 -22.194 1.00 80.06 265 ALA A CA 1
ATOM 1990 C C . ALA A 1 265 ? 15.792 9.289 -21.872 1.00 80.06 265 ALA A C 1
ATOM 1992 O O . ALA A 1 265 ? 16.673 9.195 -22.716 1.00 80.06 265 ALA A O 1
ATOM 1993 N N . ARG A 1 266 ? 15.894 8.692 -20.674 1.00 85.50 266 ARG A N 1
ATOM 1994 C CA . ARG A 1 266 ? 17.010 7.813 -20.246 1.00 85.50 266 ARG A CA 1
ATOM 1995 C C . ARG A 1 266 ? 16.717 6.329 -20.442 1.00 85.50 266 ARG A C 1
ATOM 1997 O O . ARG A 1 266 ? 17.357 5.476 -19.839 1.00 85.50 266 ARG A O 1
ATOM 2004 N N . ARG A 1 267 ? 15.690 5.991 -21.214 1.00 85.12 267 ARG A N 1
ATOM 2005 C CA . ARG A 1 267 ? 15.236 4.612 -21.354 1.00 85.12 267 ARG A CA 1
ATOM 2006 C C . ARG A 1 267 ? 14.527 4.401 -22.670 1.00 85.12 267 ARG A C 1
ATOM 2008 O O . ARG A 1 267 ? 13.826 5.294 -23.134 1.00 85.12 267 ARG A O 1
ATOM 2015 N N . TRP A 1 268 ? 14.665 3.196 -23.219 1.00 88.50 268 TRP A N 1
ATOM 2016 C CA . TRP A 1 268 ? 13.839 2.793 -24.343 1.00 88.50 268 TRP A CA 1
ATOM 2017 C C . TRP A 1 268 ? 12.371 2.842 -23.973 1.00 88.50 268 TRP A C 1
ATOM 2019 O O . TRP A 1 268 ? 11.934 2.269 -22.969 1.00 88.50 268 TRP A O 1
ATOM 2029 N N . ASN A 1 269 ? 11.592 3.448 -24.848 1.00 85.56 269 ASN A N 1
ATOM 2030 C CA . ASN A 1 269 ? 10.163 3.246 -24.803 1.00 85.56 269 ASN A CA 1
ATOM 2031 C C . ASN A 1 269 ? 9.788 1.861 -25.375 1.00 85.56 269 ASN A C 1
ATOM 2033 O O . ASN A 1 269 ? 10.646 1.118 -25.876 1.00 85.56 269 ASN A O 1
ATOM 2037 N N . PRO A 1 270 ? 8.500 1.473 -25.321 1.00 87.12 270 PRO A N 1
ATOM 2038 C CA . PRO A 1 270 ? 8.069 0.171 -25.820 1.00 87.12 270 PRO A CA 1
ATOM 2039 C C . PRO A 1 270 ? 8.407 -0.093 -27.295 1.00 87.12 270 PRO A C 1
ATOM 2041 O O . PRO A 1 270 ? 8.643 -1.248 -27.647 1.00 87.12 270 PRO A O 1
ATOM 2044 N N . VAL A 1 271 ? 8.454 0.941 -28.145 1.00 91.00 271 VAL A N 1
ATOM 2045 C CA . VAL A 1 271 ? 8.779 0.812 -29.575 1.00 91.00 271 VAL A CA 1
ATOM 2046 C C . VAL A 1 271 ? 10.262 0.497 -29.765 1.00 91.00 271 VAL A C 1
ATOM 2048 O O . VAL A 1 271 ? 10.592 -0.469 -30.446 1.00 91.00 271 VAL A O 1
ATOM 2051 N N . GLU A 1 272 ? 11.156 1.238 -29.114 1.00 93.62 272 GLU A N 1
ATOM 2052 C CA . GLU A 1 272 ? 12.612 1.032 -29.199 1.00 93.62 272 GLU A CA 1
ATOM 2053 C C . GLU A 1 272 ? 13.020 -0.333 -28.640 1.00 93.62 272 GLU A C 1
ATOM 2055 O O . GLU A 1 272 ? 13.753 -1.088 -29.279 1.00 93.62 272 GLU A O 1
ATOM 2060 N N . ALA A 1 273 ? 12.450 -0.721 -27.498 1.00 93.62 273 ALA A N 1
ATOM 2061 C CA . ALA A 1 273 ? 12.664 -2.050 -26.939 1.00 93.62 273 ALA A CA 1
ATOM 2062 C C . ALA A 1 273 ? 12.131 -3.163 -27.855 1.00 93.62 273 ALA A C 1
ATOM 2064 O O . ALA A 1 273 ? 12.708 -4.248 -27.921 1.00 93.62 273 ALA A O 1
ATOM 2065 N N . ALA A 1 274 ? 11.034 -2.921 -28.576 1.00 95.69 274 ALA A N 1
ATOM 2066 C CA . ALA A 1 274 ? 10.510 -3.867 -29.551 1.00 95.69 274 ALA A CA 1
ATOM 2067 C C . ALA A 1 274 ? 11.388 -3.968 -30.812 1.00 95.69 274 ALA A C 1
ATOM 2069 O O . ALA A 1 274 ? 11.571 -5.073 -31.319 1.00 95.69 274 ALA A O 1
ATOM 2070 N N . MET A 1 275 ? 12.005 -2.871 -31.259 1.00 97.38 275 MET A N 1
ATOM 2071 C CA . MET A 1 275 ? 13.018 -2.898 -32.323 1.00 97.38 275 MET A CA 1
ATOM 2072 C C . MET A 1 275 ? 14.247 -3.721 -31.906 1.00 97.38 275 MET A C 1
ATOM 2074 O O . MET A 1 275 ? 14.719 -4.549 -32.683 1.00 97.38 275 MET A O 1
ATOM 2078 N N . MET A 1 276 ? 14.702 -3.587 -30.653 1.00 97.19 276 MET A N 1
ATOM 2079 C CA . MET A 1 276 ? 15.776 -4.429 -30.105 1.00 97.19 276 MET A CA 1
ATOM 2080 C C . MET A 1 276 ? 15.398 -5.921 -30.095 1.00 97.19 276 MET A C 1
ATOM 2082 O O . MET A 1 276 ? 16.227 -6.776 -30.413 1.00 97.19 276 MET A O 1
ATOM 2086 N N . ARG A 1 277 ? 14.131 -6.253 -29.803 1.00 97.25 277 ARG A N 1
ATOM 2087 C CA . ARG A 1 277 ? 13.621 -7.633 -29.918 1.00 97.25 277 ARG A CA 1
ATOM 2088 C C . ARG A 1 277 ? 13.609 -8.138 -31.357 1.00 97.25 277 ARG A C 1
ATOM 2090 O O . ARG A 1 277 ? 13.938 -9.297 -31.595 1.00 97.25 277 ARG A O 1
ATOM 2097 N N . ASP A 1 278 ? 13.253 -7.287 -32.319 1.00 97.81 278 ASP A N 1
ATOM 2098 C CA . ASP A 1 278 ? 13.264 -7.657 -33.736 1.00 97.81 278 ASP A CA 1
ATOM 2099 C C . ASP A 1 278 ? 14.678 -7.998 -34.232 1.00 97.81 278 ASP A C 1
ATOM 2101 O O . ASP A 1 278 ? 14.833 -8.968 -34.974 1.00 97.81 278 ASP A O 1
ATOM 2105 N N . ILE A 1 279 ? 15.718 -7.297 -33.761 1.00 96.25 279 ILE A N 1
ATOM 2106 C CA . ILE A 1 279 ? 17.123 -7.631 -34.073 1.00 96.25 279 ILE A CA 1
ATOM 2107 C C . ILE A 1 279 ? 17.702 -8.764 -33.199 1.00 96.25 279 ILE A C 1
ATOM 2109 O O . ILE A 1 279 ? 18.893 -9.058 -33.270 1.00 96.25 279 ILE A O 1
ATOM 2113 N N . GLY A 1 280 ? 16.865 -9.445 -32.410 1.00 95.62 280 GLY A N 1
ATOM 2114 C CA . GLY A 1 280 ? 17.185 -10.728 -31.776 1.00 95.62 280 GLY A CA 1
ATOM 2115 C C . GLY A 1 280 ? 17.414 -10.699 -30.266 1.00 95.62 280 GLY A C 1
ATOM 2116 O O . GLY A 1 280 ? 17.623 -11.764 -29.686 1.00 95.62 280 GLY A O 1
ATOM 2117 N N . TYR A 1 281 ? 17.359 -9.537 -29.610 1.00 96.12 281 TYR A N 1
ATOM 2118 C CA . TYR A 1 281 ? 17.537 -9.464 -28.160 1.00 96.12 281 TYR A CA 1
ATOM 2119 C C . TYR A 1 281 ? 16.301 -9.920 -27.379 1.00 96.12 281 TYR A C 1
ATOM 2121 O O . TYR A 1 281 ? 15.163 -9.808 -27.825 1.00 96.12 281 TYR A O 1
ATOM 2129 N N . ASP A 1 282 ? 16.543 -10.378 -26.152 1.00 94.00 282 ASP A N 1
ATOM 2130 C CA . ASP A 1 282 ? 15.502 -10.606 -25.152 1.00 94.00 282 ASP A CA 1
ATOM 2131 C C . ASP A 1 282 ? 15.632 -9.504 -24.100 1.00 94.00 282 ASP A C 1
ATOM 2133 O O . ASP A 1 282 ? 16.711 -9.315 -23.530 1.00 94.00 282 ASP A O 1
ATOM 2137 N N . ILE A 1 283 ? 14.559 -8.737 -23.911 1.00 92.44 283 ILE A N 1
ATOM 2138 C CA . ILE A 1 283 ? 14.562 -7.471 -23.170 1.00 92.44 283 ILE A CA 1
ATOM 2139 C C . ILE A 1 283 ? 13.672 -7.596 -21.928 1.00 92.44 283 ILE A C 1
ATOM 2141 O O . ILE A 1 283 ? 12.460 -7.795 -22.056 1.00 92.44 283 ILE A O 1
ATOM 2145 N N . VAL A 1 284 ? 14.271 -7.408 -20.748 1.00 87.44 284 VAL A N 1
ATOM 2146 C CA . VAL A 1 284 ? 13.680 -7.470 -19.392 1.00 87.44 284 VAL A CA 1
ATOM 2147 C C . VAL A 1 284 ? 13.771 -6.120 -18.694 1.00 87.44 284 VAL A C 1
ATOM 2149 O O . VAL A 1 284 ? 14.355 -5.927 -17.633 1.00 87.44 284 VAL A O 1
ATOM 2152 N N . MET A 1 285 ? 13.177 -5.149 -19.352 1.00 82.12 285 MET A N 1
ATOM 2153 C CA . MET A 1 285 ? 13.107 -3.783 -18.886 1.00 82.12 285 MET A CA 1
ATOM 2154 C C . MET A 1 285 ? 12.242 -3.684 -17.600 1.00 82.12 285 MET A C 1
ATOM 2156 O O . MET A 1 285 ? 11.151 -4.247 -17.586 1.00 82.12 285 MET A O 1
ATOM 2160 N N . PRO A 1 286 ? 12.675 -2.990 -16.525 1.00 80.12 286 PRO A N 1
ATOM 2161 C CA . PRO A 1 286 ? 11.918 -2.922 -15.266 1.00 80.12 286 PRO A CA 1
ATOM 2162 C C . PRO A 1 286 ? 10.572 -2.198 -15.422 1.00 80.12 286 PRO A C 1
ATOM 2164 O O . PRO A 1 286 ? 10.527 -1.073 -15.907 1.00 80.12 286 PRO A O 1
ATOM 2167 N N . GLU A 1 287 ? 9.455 -2.787 -15.013 1.00 84.00 287 GLU A N 1
ATOM 2168 C CA . GLU A 1 287 ? 8.151 -2.123 -15.167 1.00 84.00 287 GLU A CA 1
ATOM 2169 C C . GLU A 1 287 ? 7.993 -0.931 -14.193 1.00 84.00 287 GLU A C 1
ATOM 2171 O O . GLU A 1 287 ? 8.352 -1.056 -13.013 1.00 84.00 287 GLU A O 1
ATOM 2176 N N . PRO A 1 288 ? 7.471 0.228 -14.651 1.00 89.56 288 PRO A N 1
ATOM 2177 C CA . PRO A 1 288 ? 7.125 1.350 -13.779 1.00 89.56 288 PRO A CA 1
ATOM 2178 C C . PRO A 1 288 ? 6.086 0.931 -12.733 1.00 89.56 288 PRO A C 1
ATOM 2180 O O . PRO A 1 288 ? 4.999 0.463 -13.072 1.00 89.56 288 PRO A O 1
ATOM 2183 N N . ALA A 1 289 ? 6.406 1.101 -11.453 1.00 95.19 289 ALA A N 1
ATOM 2184 C CA . ALA A 1 289 ? 5.539 0.726 -10.342 1.00 95.19 289 ALA A CA 1
ATOM 2185 C C . ALA A 1 289 ? 5.754 1.631 -9.121 1.00 95.19 289 ALA A C 1
ATOM 2187 O O . ALA A 1 289 ? 6.754 2.346 -9.016 1.00 95.19 289 ALA A O 1
ATOM 2188 N N . ILE A 1 290 ? 4.801 1.572 -8.190 1.00 97.94 290 ILE A N 1
ATOM 2189 C CA . ILE A 1 290 ? 4.911 2.171 -6.859 1.00 97.94 290 ILE A CA 1
ATOM 2190 C C . ILE A 1 290 ? 5.461 1.107 -5.905 1.00 97.94 290 ILE A C 1
ATOM 2192 O O . ILE A 1 290 ? 4.991 -0.030 -5.895 1.00 97.94 290 ILE A O 1
ATOM 2196 N N . LEU A 1 291 ? 6.437 1.484 -5.087 1.00 96.88 291 LEU A N 1
ATOM 2197 C CA . LEU A 1 291 ? 6.977 0.670 -4.006 1.00 96.88 291 LEU A CA 1
ATOM 2198 C C . LEU A 1 291 ? 6.525 1.248 -2.662 1.00 96.88 291 LEU A C 1
ATOM 2200 O O . LEU A 1 291 ? 6.741 2.430 -2.398 1.00 96.88 291 LEU A O 1
ATOM 2204 N N . LEU A 1 292 ? 5.926 0.404 -1.817 1.00 97.75 292 LEU A N 1
ATOM 2205 C CA . LEU A 1 292 ? 5.538 0.733 -0.443 1.00 97.75 292 LEU A CA 1
ATOM 2206 C C . LEU A 1 292 ? 6.425 -0.032 0.540 1.00 97.75 292 LEU A C 1
ATOM 2208 O O . LEU A 1 292 ? 6.554 -1.251 0.428 1.00 97.75 292 LEU A O 1
ATOM 2212 N N . THR A 1 293 ? 7.015 0.671 1.507 1.00 97.25 293 THR A N 1
ATOM 2213 C CA . THR A 1 293 ? 7.909 0.077 2.513 1.00 97.25 293 THR A CA 1
ATOM 2214 C C . THR A 1 293 ? 7.474 0.471 3.927 1.00 97.25 293 THR A C 1
ATOM 2216 O O . THR A 1 293 ? 7.672 1.618 4.320 1.00 97.25 293 THR A O 1
ATOM 2219 N N . PRO A 1 294 ? 6.901 -0.447 4.724 1.00 95.81 294 PRO A N 1
ATOM 2220 C CA . PRO A 1 294 ? 6.554 -0.176 6.122 1.00 95.81 294 PRO A CA 1
ATOM 2221 C C . PRO A 1 294 ? 7.790 0.097 6.987 1.00 95.81 294 PRO A C 1
ATOM 2223 O O . PRO A 1 294 ? 8.785 -0.625 6.876 1.00 95.81 294 PRO A O 1
ATOM 2226 N N . SER A 1 295 ? 7.717 1.075 7.896 1.00 88.50 295 SER A N 1
ATOM 2227 C CA . SER A 1 295 ? 8.861 1.504 8.723 1.00 88.50 295 SER A CA 1
ATOM 2228 C C . SER A 1 295 ? 9.416 0.408 9.656 1.00 88.50 295 SER A C 1
ATOM 2230 O O . SER A 1 295 ? 10.608 0.409 9.974 1.00 88.50 295 SER A O 1
ATOM 2232 N N . GLY A 1 296 ? 8.582 -0.567 10.044 1.00 85.69 296 GLY A N 1
ATOM 2233 C CA . GLY A 1 296 ? 8.931 -1.716 10.894 1.00 85.69 296 GLY A CA 1
ATOM 2234 C C . GLY A 1 296 ? 8.729 -3.092 10.247 1.00 85.69 296 GLY A C 1
ATOM 2235 O O . GLY A 1 296 ? 8.775 -4.105 10.942 1.00 85.69 296 GLY A O 1
ATOM 2236 N N . GLY A 1 297 ? 8.485 -3.151 8.933 1.00 89.81 297 GLY A N 1
ATOM 2237 C CA . GLY A 1 297 ? 8.138 -4.383 8.204 1.00 89.81 297 GLY A CA 1
ATOM 2238 C C . GLY A 1 297 ? 6.650 -4.767 8.245 1.00 89.81 297 GLY A C 1
ATOM 2239 O O . GLY A 1 297 ? 6.220 -5.603 7.454 1.00 89.81 297 GLY A O 1
ATOM 2240 N N . SER A 1 298 ? 5.862 -4.123 9.103 1.00 91.88 298 SER A N 1
ATOM 2241 C CA . SER A 1 298 ? 4.396 -4.157 9.138 1.00 91.88 298 SER A CA 1
ATOM 2242 C C . SER A 1 298 ? 3.861 -2.771 9.492 1.00 91.88 298 SER A C 1
ATOM 2244 O O . SER A 1 298 ? 4.648 -1.907 9.885 1.00 91.88 298 SER A O 1
ATOM 2246 N N . THR A 1 299 ? 2.547 -2.575 9.363 1.00 95.62 299 THR A N 1
ATOM 2247 C CA . THR A 1 299 ? 1.888 -1.325 9.751 1.00 95.62 299 THR A CA 1
ATOM 2248 C C . THR A 1 299 ? 0.760 -1.586 10.745 1.00 95.62 299 THR A C 1
ATOM 2250 O O . THR A 1 299 ? -0.162 -2.349 10.443 1.00 95.62 299 THR A O 1
ATOM 2253 N N . THR A 1 300 ? 0.848 -0.980 11.930 1.00 95.62 300 THR A N 1
ATOM 2254 C CA . THR A 1 300 ? -0.116 -1.163 13.026 1.00 95.62 300 THR A CA 1
ATOM 2255 C C . THR A 1 300 ? -0.382 0.154 13.745 1.00 95.62 300 THR A C 1
ATOM 2257 O O . THR A 1 300 ? 0.549 0.825 14.185 1.00 95.62 300 THR A O 1
ATOM 2260 N N . VAL A 1 301 ? -1.656 0.502 13.897 1.00 95.81 301 VAL A N 1
ATOM 2261 C CA . VAL A 1 301 ? -2.135 1.676 14.638 1.00 95.81 301 VAL A CA 1
ATOM 2262 C C . VAL A 1 301 ? -3.114 1.243 15.731 1.00 95.81 301 VAL A C 1
ATOM 2264 O O . VAL A 1 301 ? -3.477 0.074 15.812 1.00 95.81 301 VAL A O 1
ATOM 2267 N N . THR A 1 302 ? -3.511 2.172 16.597 1.00 94.19 302 THR A N 1
ATOM 2268 C CA . THR A 1 302 ? -4.490 1.923 17.665 1.00 94.19 302 THR A CA 1
ATOM 2269 C C . THR A 1 302 ? -5.602 2.955 17.560 1.00 94.19 302 THR A C 1
ATOM 2271 O O . THR A 1 302 ? -5.287 4.124 17.316 1.00 94.19 302 THR A O 1
ATOM 2274 N N . GLU A 1 303 ? -6.846 2.572 17.829 1.00 90.12 303 GLU A N 1
ATOM 2275 C CA . GLU A 1 303 ? -8.006 3.487 17.860 1.00 90.12 303 GLU A CA 1
ATOM 2276 C C . GLU A 1 303 ? -7.831 4.628 18.865 1.00 90.12 303 GLU A C 1
ATOM 2278 O O . GLU A 1 303 ? -8.198 5.765 18.596 1.00 90.12 303 GLU A O 1
ATOM 2283 N N . ALA A 1 304 ? -7.031 4.406 19.915 1.00 86.06 304 ALA A N 1
ATOM 2284 C CA . ALA A 1 304 ? -6.576 5.440 20.850 1.00 86.06 304 ALA A CA 1
ATOM 2285 C C . ALA A 1 304 ? -5.665 6.546 20.236 1.00 86.06 304 ALA A C 1
ATOM 2287 O O . ALA A 1 304 ? -4.914 7.213 20.956 1.00 86.06 304 ALA A O 1
ATOM 2288 N N . GLY A 1 305 ? -5.665 6.727 18.911 1.00 89.56 305 GLY A N 1
ATOM 2289 C CA . GLY A 1 305 ? -4.890 7.730 18.177 1.00 89.56 305 GLY A CA 1
ATOM 2290 C C . GLY A 1 305 ? -3.436 7.332 17.905 1.00 89.56 305 GLY A C 1
ATOM 2291 O O . GLY A 1 305 ? -2.575 8.201 17.724 1.00 89.56 305 GLY A O 1
ATOM 2292 N N . GLY A 1 306 ? -3.134 6.032 17.906 1.00 93.62 306 GLY A N 1
ATOM 2293 C CA . GLY A 1 306 ? -1.803 5.501 17.618 1.00 93.62 306 GLY A CA 1
ATOM 2294 C C . GLY A 1 306 ? -1.372 5.806 16.182 1.00 93.62 306 GLY A C 1
ATOM 2295 O O . GLY A 1 306 ? -2.187 5.787 15.263 1.00 93.62 306 GLY A O 1
ATOM 2296 N N . THR A 1 307 ? -0.084 6.083 15.969 1.00 95.62 307 THR A N 1
ATOM 2297 C CA . THR A 1 307 ? 0.448 6.449 14.645 1.00 95.62 307 THR A CA 1
ATOM 2298 C C . THR A 1 307 ? 1.490 5.466 14.152 1.00 95.62 307 THR A C 1
ATOM 2300 O O . THR A 1 307 ? 2.323 5.015 14.938 1.00 95.62 307 THR A O 1
ATOM 2303 N N . ASP A 1 308 ? 1.533 5.267 12.840 1.00 96.62 308 ASP A N 1
ATOM 2304 C CA . ASP A 1 308 ? 2.588 4.513 12.164 1.00 96.62 308 ASP A CA 1
ATOM 2305 C C . ASP A 1 308 ? 2.935 5.156 10.815 1.00 96.62 308 ASP A C 1
ATOM 2307 O O . ASP A 1 308 ? 2.228 6.044 10.328 1.00 96.62 308 ASP A O 1
ATOM 2311 N N . THR A 1 309 ? 4.047 4.749 10.210 1.00 96.75 309 THR A N 1
ATOM 2312 C CA . THR A 1 309 ? 4.522 5.282 8.937 1.00 96.75 309 THR A CA 1
ATOM 2313 C C . THR A 1 309 ? 4.951 4.202 7.952 1.00 96.75 309 THR A C 1
ATOM 2315 O O . THR A 1 309 ? 5.430 3.121 8.308 1.00 96.75 309 THR A O 1
ATOM 2318 N N . PHE A 1 310 ? 4.831 4.537 6.672 1.00 97.62 310 PHE A N 1
ATOM 2319 C CA . PHE A 1 310 ? 5.423 3.788 5.570 1.00 97.62 310 PHE A CA 1
ATOM 2320 C C . PHE A 1 310 ? 6.011 4.757 4.546 1.00 97.62 310 PHE A C 1
ATOM 2322 O O . PHE A 1 310 ? 5.571 5.901 4.424 1.00 97.62 310 PHE A O 1
ATOM 2329 N N . ASP A 1 311 ? 7.006 4.291 3.806 1.00 97.75 311 ASP A N 1
ATOM 2330 C CA . ASP A 1 311 ? 7.643 5.041 2.736 1.00 97.75 311 ASP A CA 1
ATOM 2331 C C . ASP A 1 311 ? 7.060 4.666 1.377 1.00 97.75 311 ASP A C 1
ATOM 2333 O O . ASP A 1 311 ? 6.747 3.503 1.108 1.00 97.75 311 ASP A O 1
ATOM 2337 N N . VAL A 1 312 ? 6.964 5.666 0.505 1.00 98.19 312 VAL A N 1
ATOM 2338 C CA . VAL A 1 312 ? 6.544 5.523 -0.888 1.00 98.19 312 VAL A CA 1
ATOM 2339 C C . VAL A 1 312 ? 7.696 5.921 -1.801 1.00 98.19 312 VAL A C 1
ATOM 2341 O O . VAL A 1 312 ? 8.319 6.967 -1.608 1.00 98.19 312 VAL A O 1
ATOM 2344 N N . GLN A 1 313 ? 7.963 5.097 -2.809 1.00 97.62 313 GLN A N 1
ATOM 2345 C CA . GLN A 1 313 ? 8.944 5.345 -3.866 1.00 97.62 313 GLN A CA 1
ATOM 2346 C C . GLN A 1 313 ? 8.388 4.884 -5.213 1.00 97.62 313 GLN A C 1
ATOM 2348 O O . GLN A 1 313 ? 7.430 4.113 -5.282 1.00 97.62 313 GLN A O 1
ATOM 2353 N N . LEU A 1 314 ? 9.026 5.316 -6.292 1.00 96.31 314 LEU A N 1
ATOM 2354 C CA . LEU A 1 314 ? 8.841 4.748 -7.618 1.00 96.31 314 LEU A CA 1
ATOM 2355 C C . LEU A 1 314 ? 9.970 3.757 -7.932 1.00 96.31 314 LEU A C 1
ATOM 2357 O O . LEU A 1 314 ? 11.087 3.900 -7.441 1.00 96.31 314 LEU A O 1
ATOM 2361 N N . THR A 1 315 ? 9.691 2.744 -8.752 1.00 91.69 315 THR A N 1
ATOM 2362 C CA . THR A 1 315 ? 10.689 1.725 -9.141 1.00 91.69 315 THR A CA 1
ATOM 2363 C C . THR A 1 315 ? 11.523 2.120 -10.356 1.00 91.69 315 THR A C 1
ATOM 2365 O O . THR A 1 315 ? 12.587 1.545 -10.579 1.00 91.69 315 THR A O 1
ATOM 2368 N N . VAL A 1 316 ? 11.053 3.096 -11.137 1.00 87.62 316 VAL A N 1
ATOM 2369 C CA . VAL A 1 316 ? 11.693 3.575 -12.367 1.00 87.62 316 VAL A CA 1
ATOM 2370 C C . VAL A 1 316 ? 11.690 5.098 -12.392 1.00 87.62 316 VAL A C 1
ATOM 2372 O O . VAL A 1 316 ? 10.668 5.731 -12.116 1.00 87.62 316 VAL A O 1
ATOM 2375 N N . ARG A 1 317 ? 12.799 5.703 -12.809 1.00 84.75 317 ARG A N 1
ATOM 2376 C CA . ARG A 1 317 ? 12.867 7.147 -13.022 1.00 84.75 317 ARG A CA 1
ATOM 2377 C C . ARG A 1 317 ? 11.871 7.626 -14.088 1.00 84.75 317 ARG A C 1
ATOM 2379 O O . ARG A 1 317 ? 11.983 7.182 -15.230 1.00 84.75 317 ARG A O 1
ATOM 2386 N N . PRO A 1 318 ? 10.945 8.550 -13.777 1.00 84.94 318 PRO A N 1
ATOM 2387 C CA . PRO A 1 318 ? 10.071 9.128 -14.785 1.00 84.94 318 PRO A CA 1
ATOM 2388 C C . PRO A 1 318 ? 10.759 10.264 -15.572 1.00 84.94 318 PRO A C 1
ATOM 2390 O O . PRO A 1 318 ? 11.613 10.959 -15.015 1.00 84.94 318 PRO A O 1
ATOM 2393 N N . PRO A 1 319 ? 10.403 10.482 -16.853 1.00 75.38 319 PRO A N 1
ATOM 2394 C CA . PRO A 1 319 ? 10.836 11.654 -17.625 1.00 75.38 319 PRO A CA 1
ATOM 2395 C C . PRO A 1 319 ? 10.266 12.988 -17.113 1.00 75.38 319 PRO A C 1
ATOM 2397 O O . PRO A 1 319 ? 10.957 14.002 -17.151 1.00 75.38 319 PRO A O 1
ATOM 2400 N N . SER A 1 320 ? 9.035 12.987 -16.601 1.00 80.88 320 SER A N 1
ATOM 2401 C CA . SER A 1 320 ? 8.363 14.141 -15.987 1.00 80.88 320 SER A CA 1
ATOM 2402 C C . SER A 1 320 ? 7.697 13.773 -14.655 1.00 80.88 320 SER A C 1
ATOM 2404 O O . SER A 1 320 ? 7.801 12.638 -14.196 1.00 80.88 320 SER A O 1
ATOM 2406 N N . ASP A 1 321 ? 7.056 14.730 -13.985 1.00 90.31 321 ASP A N 1
ATOM 2407 C CA . ASP A 1 321 ? 6.465 14.490 -12.667 1.00 90.31 321 ASP A CA 1
ATOM 2408 C C . ASP A 1 321 ? 5.406 13.373 -12.685 1.00 90.31 321 ASP A C 1
ATOM 2410 O O . ASP A 1 321 ? 4.605 13.234 -13.611 1.00 90.31 321 ASP A O 1
ATOM 2414 N N . VAL A 1 322 ? 5.369 12.594 -11.608 1.00 95.75 322 VAL A N 1
ATOM 2415 C CA . VAL A 1 322 ? 4.393 11.542 -11.334 1.00 95.75 322 VAL A CA 1
ATOM 2416 C C . VAL A 1 322 ? 3.702 11.856 -10.021 1.00 95.75 322 VAL A C 1
ATOM 2418 O O . VAL A 1 322 ? 4.335 12.052 -8.982 1.00 95.75 322 VAL A O 1
ATOM 2421 N N . LYS A 1 323 ? 2.373 11.883 -10.050 1.00 98.06 323 LYS A N 1
ATOM 2422 C CA . LYS A 1 323 ? 1.552 12.204 -8.890 1.00 98.06 323 LYS A CA 1
ATOM 2423 C C . LYS A 1 323 ? 0.882 10.948 -8.354 1.00 98.06 323 LYS A C 1
ATOM 2425 O O . LYS A 1 323 ? 0.162 10.272 -9.084 1.00 98.06 323 LYS A O 1
ATOM 2430 N N . VAL A 1 324 ? 1.090 10.666 -7.072 1.00 98.44 324 VAL A N 1
ATOM 2431 C CA . VAL A 1 324 ? 0.542 9.492 -6.377 1.00 98.44 324 VAL A CA 1
ATOM 2432 C C . VAL A 1 324 ? -0.447 9.953 -5.311 1.00 98.44 324 VAL A C 1
ATOM 2434 O O . VAL A 1 324 ? -0.125 10.833 -4.519 1.00 98.44 324 VAL A O 1
ATOM 2437 N N . THR A 1 325 ? -1.641 9.370 -5.266 1.00 98.06 325 THR A N 1
ATOM 2438 C CA . THR A 1 325 ? -2.619 9.573 -4.184 1.00 98.06 325 THR A CA 1
ATOM 2439 C C . THR A 1 325 ? -2.640 8.380 -3.251 1.00 98.06 325 THR A C 1
ATOM 2441 O O . THR A 1 325 ? -2.576 7.247 -3.722 1.00 98.06 325 THR A O 1
ATOM 2444 N N . ILE A 1 326 ? -2.792 8.642 -1.956 1.00 98.19 326 ILE A N 1
ATOM 2445 C CA . ILE A 1 326 ? -2.904 7.638 -0.902 1.00 98.19 326 ILE A CA 1
ATOM 2446 C C . ILE A 1 326 ? -4.316 7.699 -0.317 1.00 98.19 326 ILE A C 1
ATOM 2448 O O . ILE A 1 326 ? -4.782 8.782 0.043 1.00 98.19 326 ILE A O 1
ATOM 2452 N N . ALA A 1 327 ? -4.984 6.554 -0.215 1.00 96.75 327 ALA A N 1
ATOM 2453 C CA . ALA A 1 327 ? -6.318 6.444 0.366 1.00 96.75 327 ALA A CA 1
ATOM 2454 C C . ALA A 1 327 ? -6.426 5.207 1.263 1.00 96.75 327 ALA A C 1
ATOM 2456 O O . ALA A 1 327 ? -5.944 4.138 0.893 1.00 96.75 327 ALA A O 1
ATOM 2457 N N . ALA A 1 328 ? -7.080 5.353 2.413 1.00 96.38 328 ALA A N 1
ATOM 2458 C CA . ALA A 1 328 ? -7.531 4.231 3.227 1.00 96.38 328 ALA A CA 1
ATOM 2459 C C . ALA A 1 328 ? -8.892 3.738 2.713 1.00 96.38 328 ALA A C 1
ATOM 2461 O O . ALA A 1 328 ? -9.751 4.550 2.363 1.00 96.38 328 ALA A O 1
ATOM 2462 N N . ALA A 1 329 ? -9.065 2.421 2.632 1.00 96.12 329 ALA A N 1
ATOM 2463 C CA . ALA A 1 329 ? -10.321 1.789 2.240 1.00 96.12 329 ALA A CA 1
ATOM 2464 C C . ALA A 1 329 ? -11.383 1.909 3.336 1.00 96.12 329 ALA A C 1
ATOM 2466 O O . ALA A 1 329 ? -12.558 2.069 3.010 1.00 96.12 329 ALA A O 1
ATOM 2467 N N . ASP A 1 330 ? -10.947 1.876 4.596 1.00 94.25 330 ASP A N 1
ATOM 2468 C CA . ASP A 1 330 ? -11.785 2.140 5.752 1.00 94.25 330 ASP A CA 1
ATOM 2469 C C . ASP A 1 330 ? -11.251 3.340 6.532 1.00 94.25 330 ASP A C 1
ATOM 2471 O O . ASP A 1 330 ? -10.110 3.344 6.995 1.00 94.25 330 ASP A O 1
ATOM 2475 N N . SER A 1 331 ? -12.063 4.391 6.599 1.00 93.38 331 SER A N 1
ATOM 2476 C CA . SER A 1 331 ? -11.708 5.641 7.262 1.00 93.38 331 SER A CA 1
ATOM 2477 C C . SER A 1 331 ? -12.295 5.779 8.665 1.00 93.38 331 SER A C 1
ATOM 2479 O O . SER A 1 331 ? -11.967 6.779 9.305 1.00 93.38 331 SER A O 1
ATOM 2481 N N . SER A 1 332 ? -13.174 4.866 9.113 1.00 91.38 332 SER A N 1
ATOM 2482 C CA . SER A 1 332 ? -13.507 4.781 10.548 1.00 91.38 332 SER A CA 1
ATOM 2483 C C . SER A 1 332 ? -12.352 4.174 11.335 1.00 91.38 332 SER A C 1
ATOM 2485 O O . SER A 1 332 ? -12.131 4.587 12.454 1.00 91.38 332 SER A O 1
ATOM 2487 N N . GLU A 1 333 ? -11.549 3.333 10.681 1.00 93.69 333 GLU A N 1
ATOM 2488 C CA . GLU A 1 333 ? -10.412 2.626 11.276 1.00 93.69 333 GLU A CA 1
ATOM 2489 C C . GLU A 1 333 ? -9.092 3.393 11.235 1.00 93.69 333 GLU A C 1
ATOM 2491 O O . GLU A 1 333 ? -8.312 3.454 12.188 1.00 93.69 333 GLU A O 1
ATOM 2496 N N . VAL A 1 334 ? -8.760 3.930 10.058 1.00 96.31 334 VAL A N 1
ATOM 2497 C CA . VAL A 1 334 ? -7.445 4.514 9.814 1.00 96.31 334 VAL A CA 1
ATOM 2498 C C . VAL A 1 334 ? -7.542 5.734 8.916 1.00 96.31 334 VAL A C 1
ATOM 2500 O O . VAL A 1 334 ? -8.158 5.747 7.850 1.00 96.31 334 VAL A O 1
ATOM 2503 N N . SER A 1 335 ? -6.854 6.789 9.330 1.00 95.38 335 SER A N 1
ATOM 2504 C CA . SER A 1 335 ? -6.732 8.023 8.570 1.00 95.38 335 SER A CA 1
ATOM 2505 C C . SER A 1 335 ? -5.331 8.171 7.979 1.00 95.38 335 SER A C 1
ATOM 2507 O O . SER A 1 335 ? -4.325 7.756 8.556 1.00 95.38 335 SER A O 1
ATOM 2509 N N . VAL A 1 336 ? -5.271 8.764 6.783 1.00 96.31 336 VAL A N 1
ATOM 2510 C CA . VAL A 1 336 ? -4.022 9.154 6.119 1.00 96.31 336 VAL A CA 1
ATOM 2511 C C . VAL A 1 336 ? -3.792 10.637 6.401 1.00 96.31 336 VAL A C 1
ATOM 2513 O O . VAL A 1 336 ? -4.444 11.494 5.804 1.00 96.31 336 VAL A O 1
ATOM 2516 N N . ASN A 1 337 ? -2.883 10.956 7.321 1.00 86.31 337 ASN A N 1
ATOM 2517 C CA . ASN A 1 337 ? -2.798 12.304 7.888 1.00 86.31 337 ASN A CA 1
ATOM 2518 C C . ASN A 1 337 ? -2.031 13.264 6.981 1.00 86.31 337 ASN A C 1
ATOM 2520 O O . ASN A 1 337 ? -2.518 14.347 6.654 1.00 86.31 337 ASN A O 1
ATOM 2524 N N . ASN A 1 338 ? -0.800 12.900 6.611 1.00 85.25 338 ASN A N 1
ATOM 2525 C CA . ASN A 1 338 ? 0.046 13.731 5.764 1.00 85.25 338 ASN A CA 1
ATOM 2526 C C . ASN A 1 338 ? 1.222 12.925 5.176 1.00 85.25 338 ASN A C 1
ATOM 2528 O O . ASN A 1 338 ? 1.922 12.259 5.943 1.00 85.25 338 ASN A O 1
ATOM 2532 N N . PRO A 1 339 ? 1.507 13.042 3.868 1.00 94.31 339 PRO A N 1
ATOM 2533 C CA . PRO A 1 339 ? 0.653 13.601 2.813 1.00 94.31 339 PRO A CA 1
ATOM 2534 C C . PRO A 1 339 ? -0.314 12.553 2.222 1.00 94.31 339 PRO A C 1
ATOM 2536 O O . PRO A 1 339 ? 0.018 11.379 2.103 1.00 94.31 339 PRO A O 1
ATOM 2539 N N . THR A 1 340 ? -1.499 12.983 1.771 1.00 95.25 340 THR A N 1
ATOM 2540 C CA . THR A 1 340 ? -2.439 12.146 0.984 1.00 95.25 340 THR A CA 1
ATOM 2541 C C . THR A 1 340 ? -2.139 12.170 -0.516 1.00 95.25 340 THR A C 1
ATOM 2543 O O . THR A 1 340 ? -2.736 11.443 -1.309 1.00 95.25 340 THR A O 1
ATOM 2546 N N . THR A 1 341 ? -1.237 13.052 -0.941 1.00 97.00 341 THR A N 1
ATOM 2547 C CA . THR A 1 341 ? -0.795 13.193 -2.324 1.00 97.00 341 THR A CA 1
ATOM 2548 C C . THR A 1 341 ? 0.695 13.485 -2.348 1.00 97.00 341 THR A C 1
ATOM 2550 O O . THR A 1 341 ? 1.154 14.446 -1.736 1.00 97.00 341 THR A O 1
ATOM 2553 N N . LEU A 1 342 ? 1.430 12.675 -3.095 1.00 97.94 342 LEU A N 1
ATOM 2554 C CA . LEU A 1 342 ? 2.871 12.748 -3.273 1.00 97.94 342 LEU A CA 1
ATOM 2555 C C . LEU A 1 342 ? 3.179 13.174 -4.707 1.00 97.94 342 LEU A C 1
ATOM 2557 O O . LEU A 1 342 ? 2.457 12.814 -5.640 1.00 97.94 342 LEU A O 1
ATOM 2561 N N . THR A 1 343 ? 4.243 13.952 -4.883 1.00 97.31 343 THR A N 1
ATOM 2562 C CA . THR A 1 343 ? 4.770 14.303 -6.208 1.00 97.31 343 THR A CA 1
ATOM 2563 C C . THR A 1 343 ? 6.192 13.786 -6.304 1.00 97.31 343 THR A C 1
ATOM 2565 O O . THR A 1 343 ? 7.063 14.176 -5.521 1.00 97.31 343 THR A O 1
ATOM 2568 N N . PHE A 1 344 ? 6.402 12.889 -7.255 1.00 96.44 344 PHE A N 1
ATOM 2569 C CA . PHE A 1 344 ? 7.702 12.359 -7.605 1.00 96.44 344 PHE A CA 1
ATOM 2570 C C . PHE A 1 344 ? 8.169 13.040 -8.882 1.00 96.44 344 PHE A C 1
ATOM 2572 O O . PHE A 1 344 ? 7.529 12.926 -9.919 1.00 96.44 344 PHE A O 1
ATOM 2579 N N . THR A 1 345 ? 9.267 13.768 -8.798 1.00 91.25 345 THR A N 1
ATOM 2580 C CA . THR A 1 345 ? 9.968 14.347 -9.934 1.00 91.25 345 THR A CA 1
ATOM 2581 C C . THR A 1 345 ? 11.014 13.350 -10.435 1.00 91.25 345 THR A C 1
ATOM 2583 O O . THR A 1 345 ? 11.360 12.391 -9.731 1.00 91.25 345 THR A O 1
ATOM 2586 N N . PRO A 1 346 ? 11.614 13.589 -11.605 1.00 81.69 346 PRO A N 1
ATOM 2587 C CA . PRO A 1 346 ? 12.725 12.768 -12.069 1.00 81.69 346 PRO A CA 1
ATOM 2588 C C . PRO A 1 346 ? 13.962 12.762 -11.163 1.00 81.69 346 PRO A C 1
ATOM 2590 O O . PRO A 1 346 ? 14.833 11.917 -11.339 1.00 81.69 346 PRO A O 1
ATOM 2593 N N . VAL A 1 347 ? 14.034 13.691 -10.210 1.00 81.38 347 VAL A N 1
ATOM 2594 C CA . VAL A 1 347 ? 15.124 13.830 -9.238 1.00 81.38 347 VAL A CA 1
ATOM 2595 C C . VAL A 1 347 ? 14.866 13.004 -7.980 1.00 81.38 347 VAL A C 1
ATOM 2597 O O . VAL A 1 347 ? 15.775 12.385 -7.439 1.00 81.38 347 VAL A O 1
ATOM 2600 N N . ASN A 1 348 ? 13.623 12.983 -7.491 1.00 89.62 348 ASN A N 1
ATOM 2601 C CA . ASN A 1 348 ? 13.295 12.394 -6.189 1.00 89.62 348 ASN A CA 1
ATOM 2602 C C . ASN A 1 348 ? 12.495 11.081 -6.283 1.00 89.62 348 ASN A C 1
ATOM 2604 O O . ASN A 1 348 ? 12.065 10.568 -5.253 1.00 89.62 348 ASN A O 1
ATOM 2608 N N . TRP A 1 349 ? 12.277 10.541 -7.486 1.00 92.50 349 TRP A N 1
ATOM 2609 C CA . TRP A 1 349 ? 11.469 9.336 -7.731 1.00 92.50 349 TRP A CA 1
ATOM 2610 C C . TRP A 1 349 ? 11.860 8.136 -6.857 1.00 92.50 349 TRP A C 1
ATOM 2612 O O . TRP A 1 349 ? 10.994 7.399 -6.391 1.00 92.50 349 TRP A O 1
ATOM 2622 N N . ASN A 1 350 ? 13.161 7.961 -6.614 1.00 91.12 350 ASN A N 1
ATOM 2623 C CA . ASN A 1 350 ? 13.737 6.896 -5.795 1.00 91.12 350 ASN A CA 1
ATOM 2624 C C . ASN A 1 350 ? 14.027 7.338 -4.356 1.00 91.12 350 ASN A C 1
ATOM 2626 O O . ASN A 1 350 ? 14.548 6.549 -3.571 1.00 91.12 350 ASN A O 1
ATOM 2630 N N . SER A 1 351 ? 13.730 8.581 -3.988 1.00 94.56 351 SER A N 1
ATOM 2631 C CA . SER A 1 351 ? 13.881 9.055 -2.616 1.00 94.56 351 SER A CA 1
ATOM 2632 C C . SER A 1 351 ? 12.622 8.691 -1.823 1.00 94.56 351 SER A C 1
ATOM 2634 O O . SER A 1 351 ? 11.529 9.081 -2.240 1.00 94.56 351 SER A O 1
ATOM 2636 N N . PRO A 1 352 ? 12.738 7.955 -0.698 1.00 96.69 352 PRO A N 1
ATOM 2637 C CA . PRO A 1 352 ? 11.592 7.631 0.147 1.00 96.69 352 PRO A CA 1
ATOM 2638 C C . PRO A 1 352 ? 10.820 8.885 0.562 1.00 96.69 352 PRO A C 1
ATOM 2640 O O . PRO A 1 352 ? 11.397 9.808 1.141 1.00 96.69 352 PRO A O 1
ATOM 2643 N N . GLN A 1 353 ? 9.518 8.917 0.274 1.00 97.75 353 GLN A N 1
ATOM 2644 C CA . GLN A 1 353 ? 8.604 9.917 0.820 1.00 97.75 353 GLN A CA 1
ATOM 2645 C C . GLN A 1 353 ? 7.701 9.253 1.862 1.00 97.75 353 GLN A C 1
ATOM 2647 O O . GLN A 1 353 ? 6.896 8.382 1.531 1.00 97.75 353 GLN A O 1
ATOM 2652 N N . THR A 1 354 ? 7.853 9.657 3.121 1.00 96.94 354 THR A N 1
ATOM 2653 C CA . THR A 1 354 ? 7.151 9.052 4.257 1.00 96.94 354 THR A CA 1
ATOM 2654 C C . THR A 1 354 ? 5.712 9.553 4.366 1.00 96.94 354 THR A C 1
ATOM 2656 O O . THR A 1 354 ? 5.458 10.759 4.343 1.00 96.94 354 THR A O 1
ATOM 2659 N N . VAL A 1 355 ? 4.778 8.621 4.545 1.00 97.62 355 VAL A N 1
ATOM 2660 C CA . VAL A 1 355 ? 3.363 8.869 4.841 1.00 97.62 355 VAL A CA 1
ATOM 2661 C C . VAL A 1 355 ? 3.077 8.446 6.275 1.00 97.62 355 VAL A C 1
ATOM 2663 O O . VAL A 1 355 ? 3.484 7.365 6.701 1.00 97.62 355 VAL A O 1
ATOM 2666 N N . THR A 1 356 ? 2.368 9.294 7.020 1.00 96.94 356 THR A N 1
ATOM 2667 C CA . THR A 1 356 ? 1.904 8.986 8.378 1.00 96.94 356 THR A CA 1
ATOM 2668 C C . THR A 1 356 ? 0.438 8.580 8.377 1.00 96.94 356 THR A C 1
ATOM 2670 O O . THR A 1 356 ? -0.409 9.291 7.829 1.00 96.94 356 THR A O 1
ATOM 2673 N N . LEU A 1 357 ? 0.161 7.458 9.033 1.00 97.19 357 LEU A N 1
ATOM 2674 C CA . LEU A 1 357 ? -1.169 6.958 9.345 1.00 97.19 357 LEU A CA 1
ATOM 2675 C C . LEU A 1 357 ? -1.499 7.203 10.815 1.00 97.19 357 LEU A C 1
ATOM 2677 O O . LEU A 1 357 ? -0.606 7.282 11.664 1.00 97.19 357 LEU A O 1
ATOM 2681 N N . THR A 1 358 ? -2.782 7.317 11.126 1.00 96.38 358 THR A N 1
ATOM 2682 C CA . THR A 1 358 ? -3.280 7.403 12.503 1.00 96.38 358 THR A CA 1
ATOM 2683 C C . THR A 1 358 ? -4.542 6.572 12.633 1.00 96.38 358 THR A C 1
ATOM 2685 O O . THR A 1 358 ? -5.438 6.712 11.799 1.00 96.38 358 THR A O 1
ATOM 2688 N N . GLY A 1 359 ? -4.584 5.715 13.654 1.00 95.81 359 GLY A N 1
ATOM 2689 C CA . GLY A 1 359 ? -5.794 4.991 14.032 1.00 95.81 359 GLY A CA 1
ATOM 2690 C C . GLY A 1 359 ? -6.874 5.982 14.442 1.00 95.81 359 GLY A C 1
ATOM 2691 O O . GLY A 1 359 ? -6.576 7.015 15.051 1.00 95.81 359 GLY A O 1
ATOM 2692 N N . VAL A 1 360 ? -8.095 5.718 14.005 1.00 93.19 360 VAL A N 1
ATOM 2693 C CA . VAL A 1 360 ? -9.254 6.564 14.263 1.00 93.19 360 VAL A CA 1
ATOM 2694 C C . VAL A 1 360 ? -10.091 5.860 15.321 1.00 93.19 360 VAL A C 1
ATOM 2696 O O . VAL A 1 360 ? -10.349 4.677 15.201 1.00 93.19 360 VAL A O 1
ATOM 2699 N N . ASP A 1 361 ? -10.419 6.597 16.375 1.00 87.50 361 ASP A N 1
ATOM 2700 C CA . ASP A 1 361 ? -11.266 6.130 17.473 1.00 87.50 361 ASP A CA 1
ATOM 2701 C C . ASP A 1 361 ? -12.714 6.080 16.981 1.00 87.50 361 ASP A C 1
ATOM 2703 O O . ASP A 1 361 ? -13.215 7.105 16.483 1.00 87.50 361 ASP A O 1
ATOM 2707 N N . ASP A 1 362 ? -13.377 4.936 17.123 1.00 82.69 362 ASP A N 1
ATOM 2708 C CA . ASP A 1 362 ? -14.823 4.852 16.971 1.00 82.69 362 ASP A CA 1
ATOM 2709 C C . ASP A 1 362 ? -15.519 4.367 18.255 1.00 82.69 362 ASP A C 1
ATOM 2711 O O . ASP A 1 362 ? -15.156 4.831 19.332 1.00 82.69 362 ASP A O 1
ATOM 2715 N N . SER A 1 363 ? -16.651 3.679 18.151 1.00 76.19 363 SER A N 1
ATOM 2716 C CA . SER A 1 363 ? -17.423 3.235 19.321 1.00 76.19 363 SER A CA 1
ATOM 2717 C C . SER A 1 363 ? -17.926 1.797 19.183 1.00 76.19 363 SER A C 1
ATOM 2719 O O . SER A 1 363 ? -18.784 1.361 19.964 1.00 76.19 363 SER A O 1
ATOM 2721 N N . ASP A 1 364 ? -17.513 1.111 18.119 1.00 77.00 364 ASP A N 1
ATOM 2722 C CA . ASP A 1 364 ? -17.965 -0.220 17.774 1.00 77.00 364 ASP A CA 1
ATOM 2723 C C . ASP A 1 364 ? -17.002 -1.244 18.394 1.00 77.00 364 ASP A C 1
ATOM 2725 O O . ASP A 1 364 ? -15.852 -1.367 18.018 1.00 77.00 364 ASP A O 1
ATOM 2729 N N . THR A 1 365 ? -17.487 -2.067 19.329 1.00 79.62 365 THR A N 1
ATOM 2730 C CA . THR A 1 365 ? -16.684 -3.173 19.884 1.00 79.62 365 THR A CA 1
ATOM 2731 C C . THR A 1 365 ? -16.624 -4.347 18.900 1.00 79.62 365 THR A C 1
ATOM 2733 O O . THR A 1 365 ? -17.336 -5.350 19.071 1.00 79.62 365 THR A O 1
ATOM 2736 N N . ASP A 1 366 ? -15.827 -4.232 17.844 1.00 82.94 366 ASP A N 1
ATOM 2737 C CA . ASP A 1 366 ? -15.706 -5.244 16.792 1.00 82.94 366 ASP A CA 1
ATOM 2738 C C . ASP A 1 366 ? -14.342 -5.967 16.746 1.00 82.94 366 ASP A C 1
ATOM 2740 O O . ASP A 1 366 ? -14.209 -6.988 16.053 1.00 82.94 366 ASP A O 1
ATOM 2744 N N . GLY A 1 367 ? -13.406 -5.587 17.623 1.00 86.81 367 GLY A N 1
ATOM 2745 C CA . GLY A 1 367 ? -12.076 -6.181 17.746 1.00 86.81 367 GLY A CA 1
ATOM 2746 C C . GLY A 1 367 ? -11.093 -5.668 16.692 1.00 86.81 367 GLY A C 1
ATOM 2747 O O . GLY A 1 367 ? -11.442 -4.895 15.823 1.00 86.81 367 GLY A O 1
ATOM 2748 N N . ASP A 1 368 ? -9.837 -6.127 16.727 1.00 91.81 368 ASP A N 1
ATOM 2749 C CA . ASP A 1 368 ? -8.819 -5.637 15.782 1.00 91.81 368 ASP A CA 1
ATOM 2750 C C . ASP A 1 368 ? -9.248 -5.775 14.301 1.00 91.81 368 ASP A C 1
ATOM 2752 O O . ASP A 1 368 ? -9.428 -6.892 13.787 1.00 91.81 368 ASP A O 1
ATOM 2756 N N . VAL A 1 369 ? -9.296 -4.652 13.580 1.00 94.06 369 VAL A N 1
ATOM 2757 C CA . VAL A 1 369 ? -9.654 -4.596 12.158 1.00 94.06 369 VAL A CA 1
ATOM 2758 C C . VAL A 1 369 ? -8.414 -4.459 11.272 1.00 94.06 369 VAL A C 1
ATOM 2760 O O . VAL A 1 369 ? -7.421 -3.802 11.591 1.00 94.06 369 VAL A O 1
ATOM 2763 N N . VAL A 1 370 ? -8.448 -5.115 10.107 1.00 96.06 370 VAL A N 1
ATOM 2764 C CA . VAL A 1 370 ? -7.402 -4.999 9.082 1.00 96.06 370 VAL A CA 1
ATOM 2765 C C . VAL A 1 370 ? -7.937 -4.240 7.877 1.00 96.06 370 VAL A C 1
ATOM 2767 O O . VAL A 1 370 ? -8.764 -4.749 7.119 1.00 96.06 370 VAL A O 1
ATOM 2770 N N . SER A 1 371 ? -7.371 -3.059 7.657 1.00 95.38 371 SER A N 1
ATOM 2771 C CA . SER A 1 371 ? -7.744 -2.122 6.602 1.00 95.38 371 SER A CA 1
ATOM 2772 C C . SER A 1 371 ? -6.698 -2.052 5.493 1.00 95.38 371 SER A C 1
ATOM 2774 O O . SER A 1 371 ? -5.508 -2.303 5.695 1.00 95.38 371 SER A O 1
ATOM 2776 N N . LEU A 1 372 ? -7.137 -1.706 4.283 1.00 97.50 372 LEU A N 1
ATOM 2777 C CA . LEU A 1 372 ? -6.264 -1.557 3.119 1.00 97.50 372 LEU A CA 1
ATOM 2778 C C . LEU A 1 372 ? -5.947 -0.081 2.869 1.00 97.50 372 LEU A C 1
ATOM 2780 O O . LEU A 1 372 ? -6.854 0.732 2.715 1.00 97.50 372 LEU A O 1
ATOM 2784 N N . VAL A 1 373 ? -4.670 0.265 2.748 1.00 97.88 373 VAL A N 1
ATOM 2785 C CA . VAL A 1 373 ? -4.205 1.564 2.254 1.00 97.88 373 VAL A CA 1
ATOM 2786 C C . VAL A 1 373 ? -3.677 1.389 0.836 1.00 97.88 373 VAL A C 1
ATOM 2788 O O . VAL A 1 373 ? -2.818 0.552 0.575 1.00 97.88 373 VAL A O 1
ATOM 2791 N N . THR A 1 374 ? -4.199 2.186 -0.091 1.00 98.19 374 THR A N 1
ATOM 2792 C CA . THR A 1 374 ? -3.897 2.102 -1.522 1.00 98.19 374 THR A CA 1
ATOM 2793 C C . THR A 1 374 ? -3.165 3.352 -1.995 1.00 98.19 374 THR A C 1
ATOM 2795 O O . THR A 1 374 ? -3.634 4.472 -1.791 1.00 98.19 374 THR A O 1
ATOM 2798 N N . ALA A 1 375 ? -2.044 3.157 -2.687 1.00 98.25 375 ALA A N 1
ATOM 2799 C CA . ALA A 1 375 ? -1.316 4.178 -3.425 1.00 98.25 375 ALA A CA 1
ATOM 2800 C C . ALA A 1 375 ? -1.597 4.042 -4.929 1.00 98.25 375 ALA A C 1
ATOM 2802 O O . ALA A 1 375 ? -1.415 2.972 -5.505 1.00 98.25 375 ALA A O 1
ATOM 2803 N N . SER A 1 376 ? -2.050 5.113 -5.583 1.00 98.06 376 SER A N 1
ATOM 2804 C CA . SER A 1 376 ? -2.469 5.096 -6.995 1.00 98.06 376 SER A CA 1
ATOM 2805 C C . SER A 1 376 ? -1.891 6.258 -7.794 1.00 98.06 376 SER A C 1
ATOM 2807 O O . SER A 1 376 ? -1.828 7.382 -7.299 1.00 98.06 376 SER A O 1
ATOM 2809 N N . ILE A 1 377 ? -1.522 6.004 -9.052 1.00 98.00 377 ILE A N 1
ATOM 2810 C CA . ILE A 1 377 ? -1.075 7.039 -9.991 1.00 98.00 377 ILE A CA 1
ATOM 2811 C C . ILE A 1 377 ? -2.263 7.895 -10.441 1.00 98.00 377 ILE A C 1
ATOM 2813 O O . ILE A 1 377 ? -3.276 7.390 -10.927 1.00 98.00 377 ILE A O 1
ATOM 2817 N N . VAL A 1 378 ? -2.114 9.216 -10.369 1.00 97.50 378 VAL A N 1
ATOM 2818 C CA . VAL A 1 378 ? -3.046 10.168 -10.977 1.00 97.50 378 VAL A CA 1
ATOM 2819 C C . VAL A 1 378 ? -2.659 10.345 -12.443 1.00 97.50 378 VAL A C 1
ATOM 2821 O O . VAL A 1 378 ? -1.936 11.279 -12.794 1.00 97.50 378 VAL A O 1
ATOM 2824 N N . VAL A 1 379 ? -3.133 9.438 -13.302 1.00 93.56 379 VAL A N 1
ATOM 2825 C CA . VAL A 1 379 ? -2.702 9.307 -14.712 1.00 93.56 379 VAL A CA 1
ATOM 2826 C C . VAL A 1 379 ? -2.729 10.636 -15.476 1.00 93.56 379 VAL A C 1
ATOM 2828 O O . VAL A 1 379 ? -1.771 10.973 -16.156 1.00 93.56 379 VAL A O 1
ATOM 2831 N N . ALA A 1 380 ? -3.783 11.442 -15.324 1.00 93.00 380 ALA A N 1
ATOM 2832 C CA . ALA A 1 380 ? -3.924 12.712 -16.048 1.00 93.00 380 ALA A CA 1
ATOM 2833 C C . ALA A 1 380 ? -2.931 13.819 -15.625 1.00 93.00 380 ALA A C 1
ATOM 2835 O O . ALA A 1 380 ? -2.865 14.855 -16.281 1.00 93.00 380 ALA A O 1
ATOM 2836 N N . GLN A 1 381 ? -2.220 13.640 -14.509 1.00 93.19 381 GLN A N 1
ATOM 2837 C CA . GLN A 1 381 ? -1.241 14.589 -13.956 1.00 93.19 381 GLN A CA 1
ATOM 2838 C C . GLN A 1 381 ? 0.156 13.970 -13.842 1.00 93.19 381 GLN A C 1
ATOM 2840 O O . GLN A 1 381 ? 1.007 14.536 -13.163 1.00 93.19 381 GLN A O 1
ATOM 2845 N N . SER A 1 382 ? 0.358 12.793 -14.430 1.00 93.50 382 SER A N 1
ATOM 2846 C CA . SER A 1 382 ? 1.598 12.037 -14.312 1.00 93.50 382 SER A CA 1
ATOM 2847 C C . SER A 1 382 ? 2.196 11.781 -15.680 1.00 93.50 382 SER A C 1
ATOM 2849 O O . SER A 1 382 ? 1.486 11.783 -16.688 1.00 93.50 382 SER A O 1
ATOM 2851 N N . ASP A 1 383 ? 3.493 11.503 -15.693 1.00 86.12 383 ASP A N 1
ATOM 2852 C CA . ASP A 1 383 ? 4.175 11.027 -16.882 1.00 86.12 383 ASP A CA 1
ATOM 2853 C C . ASP A 1 383 ? 3.442 9.819 -17.518 1.00 86.12 383 ASP A C 1
ATOM 2855 O O . ASP A 1 383 ? 3.112 8.860 -16.801 1.00 86.12 383 ASP A O 1
ATOM 2859 N N . PRO A 1 384 ? 3.189 9.821 -18.845 1.00 82.75 384 PRO A N 1
ATOM 2860 C CA . PRO A 1 384 ? 2.494 8.732 -19.533 1.00 82.75 384 PRO A CA 1
ATOM 2861 C C . PRO A 1 384 ? 3.123 7.351 -19.332 1.00 82.75 384 PRO A C 1
ATOM 2863 O O . PRO A 1 384 ? 2.405 6.352 -19.402 1.00 82.75 384 PRO A O 1
ATOM 2866 N N . MET A 1 385 ? 4.426 7.275 -19.038 1.00 82.12 385 MET A N 1
ATOM 2867 C CA . MET A 1 385 ? 5.112 6.020 -18.727 1.00 82.12 385 MET A CA 1
ATOM 2868 C C . MET A 1 385 ? 4.480 5.292 -17.528 1.00 82.12 385 MET A C 1
ATOM 2870 O O . MET A 1 385 ? 4.434 4.065 -17.506 1.00 82.12 385 MET A O 1
ATOM 2874 N N . TYR A 1 386 ? 3.930 6.029 -16.558 1.00 89.25 386 TYR A N 1
ATOM 2875 C CA . TYR A 1 386 ? 3.223 5.471 -15.400 1.00 89.25 386 TYR A CA 1
ATOM 2876 C C . TYR A 1 386 ? 1.722 5.258 -15.640 1.00 89.25 386 TYR A C 1
ATOM 2878 O O . TYR A 1 386 ? 1.016 4.781 -14.753 1.00 89.25 386 TYR A O 1
ATOM 2886 N N . GLY A 1 387 ? 1.210 5.560 -16.838 1.00 86.81 387 GLY A N 1
ATOM 2887 C CA . GLY A 1 387 ? -0.222 5.506 -17.149 1.00 86.81 387 GLY A CA 1
ATOM 2888 C C . GLY A 1 387 ? -0.857 4.112 -17.062 1.00 86.81 387 GLY A C 1
ATOM 2889 O O . GLY A 1 387 ? -2.080 4.012 -16.999 1.00 86.81 387 GLY A O 1
ATOM 2890 N N . SER A 1 388 ? -0.043 3.051 -17.040 1.00 86.31 388 SER A N 1
ATOM 2891 C CA . SER A 1 388 ? -0.481 1.655 -16.874 1.00 86.31 388 SER A CA 1
ATOM 2892 C C . SER A 1 388 ? 0.027 0.987 -15.590 1.00 86.31 388 SER A C 1
ATOM 2894 O O . SER A 1 388 ? -0.241 -0.195 -15.375 1.00 86.31 388 SER A O 1
ATOM 2896 N N . ALA A 1 389 ? 0.734 1.727 -14.727 1.00 92.06 389 ALA A N 1
ATOM 2897 C CA . ALA A 1 389 ? 1.239 1.192 -13.470 1.00 92.06 389 ALA A CA 1
ATOM 2898 C C . ALA A 1 389 ? 0.072 0.819 -12.541 1.00 92.06 389 ALA A C 1
ATOM 2900 O O . ALA A 1 389 ? -0.866 1.598 -12.347 1.00 92.06 389 ALA A O 1
ATOM 2901 N N . ALA A 1 390 ? 0.132 -0.384 -11.970 1.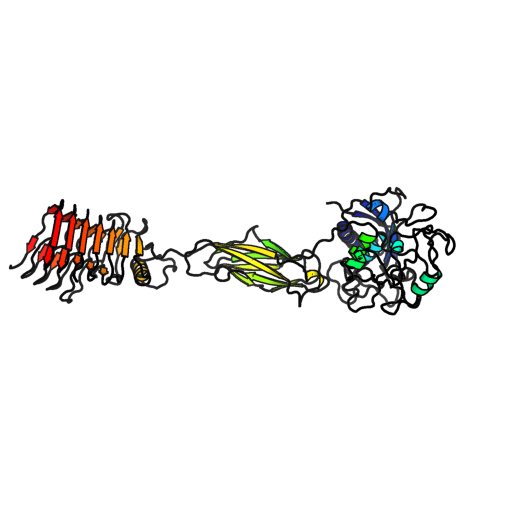00 95.44 390 ALA A N 1
ATOM 2902 C CA . ALA A 1 390 ? -0.869 -0.848 -11.018 1.00 95.44 390 ALA A CA 1
ATOM 2903 C C . ALA A 1 390 ? -0.806 -0.042 -9.710 1.00 95.44 390 ALA A C 1
ATOM 2905 O O . ALA A 1 390 ? 0.249 0.472 -9.329 1.00 95.44 390 ALA A O 1
ATOM 2906 N N . ALA A 1 391 ? -1.939 0.034 -9.010 1.00 97.06 391 ALA A N 1
ATOM 2907 C CA . ALA A 1 391 ? -1.958 0.540 -7.645 1.00 97.06 391 ALA A CA 1
ATOM 2908 C C . ALA A 1 391 ? -1.133 -0.379 -6.730 1.00 97.06 391 ALA A C 1
ATOM 2910 O O . ALA A 1 391 ? -1.106 -1.596 -6.925 1.00 97.06 391 ALA A O 1
ATOM 2911 N N . ALA A 1 392 ? -0.469 0.212 -5.739 1.00 97.69 392 ALA A N 1
ATOM 2912 C CA . ALA A 1 392 ? 0.211 -0.529 -4.687 1.00 97.69 392 ALA A CA 1
ATOM 2913 C C . ALA A 1 392 ? -0.634 -0.505 -3.415 1.00 97.69 392 ALA A C 1
ATOM 2915 O O . ALA A 1 392 ? -1.245 0.511 -3.085 1.00 97.69 392 ALA A O 1
ATOM 2916 N N . GLU A 1 393 ? -0.656 -1.622 -2.704 1.00 97.00 393 GLU A N 1
ATOM 2917 C CA . GLU A 1 393 ? -1.515 -1.828 -1.544 1.00 97.00 393 GLU A CA 1
ATOM 2918 C C . GLU A 1 393 ? -0.685 -2.202 -0.317 1.00 97.00 393 GLU A C 1
ATOM 2920 O O . GLU A 1 393 ? 0.319 -2.911 -0.412 1.00 97.00 393 GLU A O 1
ATOM 2925 N N . LEU A 1 394 ? -1.125 -1.717 0.839 1.00 96.06 394 LEU A N 1
ATOM 2926 C CA . LEU A 1 394 ? -0.552 -1.979 2.149 1.00 96.06 394 LEU A CA 1
ATOM 2927 C C . LEU A 1 394 ? -1.682 -2.331 3.116 1.00 96.06 394 LEU A C 1
ATOM 2929 O O . LEU A 1 394 ? -2.662 -1.600 3.214 1.00 96.06 394 LEU A O 1
ATOM 2933 N N . THR A 1 395 ? -1.543 -3.428 3.853 1.00 97.06 395 THR A N 1
ATOM 2934 C CA . THR A 1 395 ? -2.468 -3.767 4.941 1.00 97.06 395 THR A CA 1
ATOM 2935 C C . THR A 1 395 ? -2.044 -3.082 6.232 1.00 97.06 395 THR A C 1
ATOM 2937 O O . THR A 1 395 ? -0.863 -3.121 6.588 1.00 97.06 395 THR A O 1
ATOM 2940 N N . VAL A 1 396 ? -3.009 -2.527 6.952 1.00 96.94 396 VAL A N 1
ATOM 2941 C CA . VAL A 1 396 ? -2.832 -1.849 8.235 1.00 96.94 396 VAL A CA 1
ATOM 2942 C C . VAL A 1 396 ? -3.733 -2.525 9.253 1.00 96.94 396 VAL A C 1
ATOM 2944 O O . VAL A 1 396 ? -4.915 -2.701 8.986 1.00 96.94 396 VAL A O 1
ATOM 2947 N N . SER A 1 397 ? -3.173 -2.930 10.390 1.00 96.06 397 SER A N 1
ATOM 2948 C CA . SER A 1 397 ? -3.964 -3.436 11.517 1.00 96.06 397 SER A CA 1
ATOM 2949 C C . SER A 1 397 ? -4.265 -2.283 12.466 1.00 96.06 397 SER A C 1
ATOM 2951 O O . SER A 1 397 ? -3.325 -1.633 12.926 1.00 96.06 397 SER A O 1
ATOM 2953 N N . THR A 1 398 ? -5.532 -2.051 12.767 1.00 95.88 398 THR A N 1
ATOM 2954 C CA . THR A 1 398 ? -5.977 -1.149 13.827 1.00 95.88 398 THR A CA 1
ATOM 2955 C C . THR A 1 398 ? -6.332 -2.004 15.038 1.00 95.88 398 THR A C 1
ATOM 2957 O O . THR A 1 398 ? -7.010 -3.017 14.891 1.00 95.88 398 THR A O 1
ATOM 2960 N N . THR A 1 399 ? -5.781 -1.688 16.211 1.00 93.62 399 THR A N 1
ATOM 2961 C CA . THR A 1 399 ? -6.147 -2.393 17.449 1.00 93.62 399 THR A CA 1
ATOM 2962 C C . THR A 1 399 ? -7.302 -1.694 18.145 1.00 93.62 399 THR A C 1
ATOM 2964 O O . THR A 1 399 ? -7.170 -0.493 18.424 1.00 93.62 399 THR A O 1
ATOM 2967 N N . ASP A 1 400 ? -8.312 -2.486 18.492 1.00 87.06 400 ASP A N 1
ATOM 2968 C CA . ASP A 1 400 ? -9.554 -2.061 19.143 1.00 87.06 400 ASP A CA 1
ATOM 2969 C C . ASP A 1 400 ? -9.289 -1.607 20.590 1.00 87.06 400 ASP A C 1
ATOM 2971 O O . ASP A 1 400 ? -8.553 -2.271 21.344 1.00 87.06 400 ASP A O 1
ATOM 2975 N N . ASN A 1 401 ? -9.817 -0.444 20.971 1.00 79.50 401 ASN A N 1
ATOM 2976 C CA . ASN A 1 401 ? -9.756 0.072 22.344 1.00 79.50 401 ASN A CA 1
ATOM 2977 C C . ASN A 1 401 ? -11.122 0.131 23.046 1.00 79.50 401 ASN A C 1
ATOM 2979 O O . ASN A 1 401 ? -11.159 0.528 24.220 1.00 79.50 401 ASN A O 1
ATOM 2983 N N . ASP A 1 402 ? -12.196 -0.298 22.390 1.00 74.81 402 ASP A N 1
ATOM 2984 C CA . ASP A 1 402 ? -13.539 -0.309 22.935 1.00 74.81 402 ASP A CA 1
ATOM 2985 C C . ASP A 1 402 ? -13.803 -1.511 23.850 1.00 74.81 402 ASP A C 1
ATOM 2987 O O . ASP A 1 402 ? -13.222 -2.598 23.773 1.00 74.81 402 ASP A O 1
ATOM 2991 N N . MET A 1 403 ? -14.705 -1.297 24.807 1.00 67.69 403 MET A N 1
ATOM 2992 C CA . MET A 1 403 ? -15.085 -2.287 25.812 1.00 67.69 403 MET A CA 1
ATOM 2993 C C . MET A 1 403 ? -16.573 -2.625 25.689 1.00 67.69 403 MET A C 1
ATOM 2995 O O . MET A 1 403 ? -17.404 -1.724 25.571 1.00 67.69 403 MET A O 1
ATOM 2999 N N . PRO A 1 404 ? -16.962 -3.907 25.820 1.00 73.50 404 PRO A N 1
ATOM 3000 C CA . PRO A 1 404 ? -18.356 -4.302 25.680 1.00 73.50 404 PRO A CA 1
ATOM 3001 C C . PRO A 1 404 ? -19.226 -3.735 26.818 1.00 73.50 404 PRO A C 1
ATOM 3003 O O . PRO A 1 404 ? -19.001 -4.017 27.997 1.00 73.50 404 PRO A O 1
ATOM 3006 N N . LEU A 1 405 ? -20.284 -2.993 26.466 1.00 81.44 405 LEU A N 1
ATOM 3007 C CA . LEU A 1 405 ? -21.154 -2.277 27.423 1.00 81.44 405 LEU A CA 1
ATOM 3008 C C . LEU A 1 405 ? -22.061 -3.166 28.281 1.00 81.44 405 LEU A C 1
ATOM 3010 O O . LEU A 1 405 ? -22.675 -2.703 29.241 1.00 81.44 405 LEU A O 1
ATOM 3014 N N . ASN A 1 406 ? -22.138 -4.456 27.970 1.00 86.62 406 ASN A N 1
ATOM 3015 C CA . ASN A 1 406 ? -22.870 -5.445 28.757 1.00 86.62 406 ASN A CA 1
ATOM 3016 C C . ASN A 1 406 ? -22.006 -6.119 29.844 1.00 86.62 406 ASN A C 1
ATOM 3018 O O . ASN A 1 406 ? -22.475 -7.038 30.525 1.00 86.62 406 ASN A O 1
ATOM 3022 N N . VAL A 1 407 ? -20.758 -5.677 30.035 1.00 90.75 407 VAL A N 1
ATOM 3023 C CA . VAL A 1 407 ? -19.878 -6.141 31.112 1.00 90.75 407 VAL A CA 1
ATOM 3024 C C . VAL A 1 407 ? -19.572 -4.986 32.055 1.00 90.75 407 VAL A C 1
ATOM 3026 O O . VAL A 1 407 ? -18.944 -4.011 31.668 1.00 90.75 407 VAL A O 1
ATOM 3029 N N . VAL A 1 408 ? -19.976 -5.105 33.319 1.00 92.06 408 VAL A N 1
ATOM 3030 C CA . VAL A 1 408 ? -19.655 -4.110 34.350 1.00 92.06 408 VAL A CA 1
ATOM 3031 C C . VAL A 1 408 ? -18.220 -4.317 34.808 1.00 92.06 408 VAL A C 1
ATOM 3033 O O . VAL A 1 408 ? -17.883 -5.396 35.301 1.00 92.06 408 VAL A O 1
ATOM 3036 N N . THR A 1 409 ? -17.391 -3.285 34.683 1.00 90.94 409 THR A N 1
ATOM 3037 C CA . THR A 1 409 ? -15.946 -3.347 34.962 1.00 90.94 409 THR A CA 1
ATOM 3038 C C . THR A 1 409 ? -15.485 -2.372 36.038 1.00 90.94 409 THR A C 1
ATOM 3040 O O . THR A 1 409 ? -14.340 -2.457 36.484 1.00 90.94 409 THR A O 1
ATOM 3043 N N . THR A 1 410 ? -16.378 -1.512 36.536 1.00 90.56 410 THR A N 1
ATOM 3044 C CA . THR A 1 410 ? -16.059 -0.552 37.597 1.00 90.56 410 THR A CA 1
ATOM 3045 C C . THR A 1 410 ? -16.967 -0.659 38.819 1.00 90.56 410 THR A C 1
ATOM 3047 O O . THR A 1 410 ? -18.070 -1.202 38.778 1.00 90.56 410 THR A O 1
ATOM 3050 N N . VAL A 1 411 ? -16.468 -0.155 39.951 1.00 92.00 411 VAL A N 1
ATOM 3051 C CA . VAL A 1 411 ? -17.213 -0.069 41.223 1.00 92.00 411 VAL A CA 1
ATOM 3052 C C . VAL A 1 411 ? -17.979 1.244 41.371 1.00 92.00 411 VAL A C 1
ATOM 3054 O O . VAL A 1 411 ? -18.772 1.385 42.307 1.00 92.00 411 VAL A O 1
ATOM 3057 N N . PHE A 1 412 ? -17.695 2.217 40.504 1.00 91.62 412 PHE A N 1
ATOM 3058 C CA . PHE A 1 412 ? -18.323 3.527 40.536 1.00 91.62 412 PHE A CA 1
ATOM 3059 C C . PHE A 1 412 ? -19.770 3.452 40.038 1.00 91.62 412 PHE A C 1
ATOM 3061 O O . PHE A 1 412 ? -20.128 2.610 39.219 1.00 91.62 412 PHE A O 1
ATOM 3068 N N . ASP A 1 413 ? -20.616 4.312 40.603 1.00 92.81 413 ASP A N 1
ATOM 3069 C CA . ASP A 1 413 ? -21.986 4.531 40.142 1.00 92.81 413 ASP A CA 1
ATOM 3070 C C . ASP A 1 413 ? -22.007 5.843 39.363 1.00 92.81 413 ASP A C 1
ATOM 3072 O O . ASP A 1 413 ? -22.083 6.918 39.965 1.00 92.81 413 ASP A O 1
ATOM 3076 N N . GLU A 1 414 ? -21.885 5.741 38.044 1.00 89.94 414 GLU A N 1
ATOM 3077 C CA . GLU A 1 414 ? -21.798 6.871 37.123 1.00 89.94 414 GLU A CA 1
ATOM 3078 C C . GLU A 1 414 ? -22.793 6.747 35.962 1.00 89.94 414 GLU A C 1
ATOM 3080 O O . GLU A 1 414 ? -23.553 5.784 35.856 1.00 89.94 414 GLU A O 1
ATOM 3085 N N . ASN A 1 415 ? -22.927 7.839 35.220 1.00 87.31 415 ASN A N 1
ATOM 3086 C CA . ASN A 1 415 ? -23.809 7.971 34.066 1.00 87.31 415 ASN A CA 1
ATOM 3087 C C . ASN A 1 415 ? -23.316 9.181 33.274 1.00 87.31 415 ASN A C 1
ATOM 3089 O O . ASN A 1 415 ? -23.904 10.268 33.348 1.00 87.31 415 ASN A O 1
ATOM 3093 N N . ASP A 1 416 ? -22.176 9.019 32.619 1.00 76.88 416 ASP A N 1
ATOM 3094 C CA . ASP A 1 416 ? -21.547 10.078 31.829 1.00 76.88 416 ASP A CA 1
ATOM 3095 C C . ASP A 1 416 ? -21.774 9.926 30.315 1.00 76.88 416 ASP A C 1
ATOM 3097 O O . ASP A 1 416 ? -21.415 10.821 29.548 1.00 76.88 416 ASP A O 1
ATOM 3101 N N . ALA A 1 417 ? -22.454 8.848 29.908 1.00 63.72 417 ALA A N 1
ATOM 3102 C CA . ALA A 1 417 ? -22.711 8.477 28.519 1.00 63.72 417 ALA A CA 1
ATOM 3103 C C . ALA A 1 417 ? -21.435 8.244 27.684 1.00 63.72 417 ALA A C 1
ATOM 3105 O O . ALA A 1 417 ? -21.518 8.256 26.455 1.00 63.72 417 ALA A O 1
ATOM 3106 N N . ASN A 1 418 ? -20.287 8.021 28.334 1.00 66.12 418 ASN A N 1
ATOM 3107 C CA . ASN A 1 418 ? -19.028 7.643 27.707 1.00 66.12 418 ASN A CA 1
ATOM 3108 C C . ASN A 1 418 ? -18.278 6.557 28.518 1.00 66.12 418 ASN A C 1
ATOM 3110 O O . ASN A 1 418 ? -17.259 6.839 29.146 1.00 66.12 418 ASN A O 1
ATOM 3114 N N . PRO A 1 419 ? -18.722 5.295 28.431 1.00 60.44 419 PRO A N 1
ATOM 3115 C CA . PRO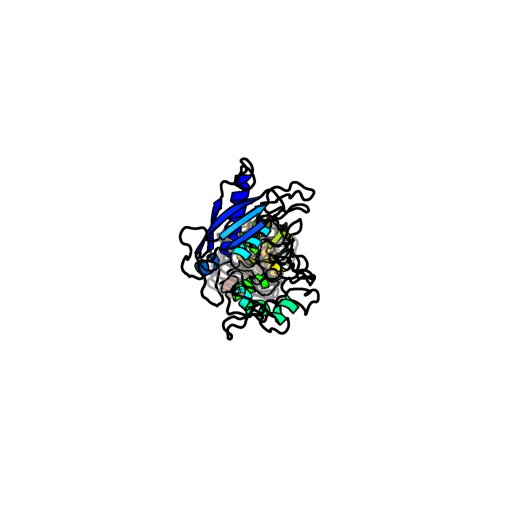 A 1 419 ? -18.104 4.150 29.116 1.00 60.44 419 PRO A CA 1
ATOM 3116 C C . PRO A 1 419 ? -16.611 3.894 28.795 1.00 60.44 419 PRO A C 1
ATOM 3118 O O . PRO A 1 419 ? -15.980 3.060 29.450 1.00 60.44 419 PRO A O 1
ATOM 3121 N N . ALA A 1 420 ? -16.045 4.586 27.798 1.00 55.94 420 ALA A N 1
ATOM 3122 C CA . ALA A 1 420 ? -14.659 4.472 27.344 1.00 55.94 420 ALA A CA 1
ATOM 3123 C C . ALA A 1 420 ? -13.696 5.514 27.961 1.00 55.94 420 ALA A C 1
ATOM 3125 O O . ALA A 1 420 ? -12.519 5.552 27.605 1.00 55.94 420 ALA A O 1
ATOM 3126 N N . ASP A 1 421 ? -14.127 6.361 28.908 1.00 63.41 421 ASP A N 1
ATOM 3127 C CA . ASP A 1 421 ? -13.280 7.436 29.468 1.00 63.41 421 ASP A CA 1
ATOM 3128 C C . ASP A 1 421 ? -12.126 6.953 30.394 1.00 63.41 421 ASP A C 1
ATOM 3130 O O . ASP A 1 421 ? -11.339 7.750 30.922 1.00 63.41 421 ASP A O 1
ATOM 3134 N N . GLY A 1 422 ? -11.987 5.634 30.555 1.00 60.88 422 GLY A N 1
ATOM 3135 C CA . GLY A 1 422 ? -10.952 4.977 31.346 1.00 60.88 422 GLY A CA 1
ATOM 3136 C C . GLY A 1 422 ? -11.338 4.675 32.799 1.00 60.88 422 GLY A C 1
ATOM 3137 O O . GLY A 1 422 ? -10.518 4.081 33.508 1.00 60.88 422 GLY A O 1
ATOM 3138 N N . THR A 1 423 ? -12.545 5.027 33.267 1.00 71.75 423 THR A N 1
ATOM 3139 C CA . THR A 1 423 ? -13.055 4.605 34.592 1.00 71.75 423 THR A CA 1
ATOM 3140 C C . THR A 1 423 ? -13.765 3.249 34.574 1.00 71.75 423 THR A C 1
ATOM 3142 O O . THR A 1 423 ? -13.890 2.630 35.639 1.00 71.75 423 THR A O 1
ATOM 3145 N N . GLY A 1 424 ? -14.128 2.751 33.386 1.00 82.75 424 GLY A N 1
ATOM 3146 C CA . GLY A 1 424 ? -14.796 1.468 33.142 1.00 82.75 424 GLY A CA 1
ATOM 3147 C C . GLY A 1 424 ? -16.320 1.593 33.026 1.00 82.75 424 GLY A C 1
ATOM 3148 O O . GLY A 1 424 ? -16.881 2.663 33.182 1.00 82.75 424 GLY A O 1
ATOM 3149 N N . VAL A 1 425 ? -17.011 0.478 32.778 1.00 89.31 425 VAL A N 1
ATOM 3150 C CA . VAL A 1 425 ? -18.475 0.442 32.605 1.00 89.31 425 VAL A CA 1
ATOM 3151 C C . VAL A 1 425 ? -19.148 0.217 33.956 1.00 89.31 425 VAL A C 1
ATOM 3153 O O . VAL A 1 425 ? -18.920 -0.822 34.593 1.00 89.31 425 VAL A O 1
ATOM 3156 N N . SER A 1 426 ? -19.990 1.150 34.407 1.00 92.56 426 SER A N 1
ATOM 3157 C CA . SER A 1 426 ? -20.766 0.992 35.644 1.00 92.56 426 SER A CA 1
ATOM 3158 C C . SER A 1 426 ? -22.024 0.138 35.452 1.00 92.56 426 SER A C 1
ATOM 3160 O O . SER A 1 426 ? -22.546 -0.033 34.349 1.00 92.56 426 SER A O 1
ATOM 3162 N N . LEU A 1 427 ? -22.586 -0.384 36.551 1.00 94.81 427 LEU A N 1
ATOM 3163 C CA . LEU A 1 427 ? -23.860 -1.119 36.506 1.00 94.81 427 LEU A CA 1
ATOM 3164 C C . LEU A 1 427 ? -25.013 -0.257 35.974 1.00 94.81 427 LEU A C 1
ATOM 3166 O O . LEU A 1 427 ? -25.925 -0.775 35.329 1.00 94.81 427 LEU A O 1
ATOM 3170 N N . ARG A 1 428 ? -24.993 1.047 36.258 1.00 94.25 428 ARG A N 1
ATOM 3171 C CA . ARG A 1 428 ? -26.030 1.968 35.794 1.00 94.25 428 ARG A CA 1
ATOM 3172 C C . ARG A 1 428 ? -25.966 2.145 34.283 1.00 94.25 428 ARG A C 1
ATOM 3174 O O . ARG A 1 428 ? -27.012 2.056 33.647 1.00 94.25 428 ARG A O 1
ATOM 3181 N N . GLU A 1 429 ? -24.775 2.318 33.725 1.00 91.56 429 GLU A N 1
ATOM 3182 C CA . GLU A 1 429 ? -24.572 2.433 32.277 1.00 91.56 429 GLU A CA 1
ATOM 3183 C C . GLU A 1 429 ? -24.928 1.145 31.550 1.00 91.56 429 GLU A C 1
ATOM 3185 O O . GLU A 1 429 ? -25.685 1.191 30.585 1.00 91.56 429 GLU A O 1
ATOM 3190 N N . ALA A 1 430 ? -24.497 -0.011 32.062 1.00 92.81 430 ALA A N 1
ATOM 3191 C CA . ALA A 1 430 ? -24.846 -1.299 31.467 1.00 92.81 430 ALA A CA 1
ATOM 3192 C C . ALA A 1 430 ? -26.373 -1.519 31.419 1.00 92.81 430 ALA A C 1
ATOM 3194 O O . ALA A 1 430 ? -26.914 -2.003 30.424 1.00 92.81 430 ALA A O 1
ATOM 3195 N N . ILE A 1 431 ? -27.101 -1.123 32.473 1.00 95.19 431 ILE A N 1
ATOM 3196 C CA . ILE A 1 431 ? -28.570 -1.215 32.505 1.00 95.19 431 ILE A CA 1
ATOM 3197 C C . ILE A 1 431 ? -29.225 -0.172 31.588 1.00 95.19 431 ILE A C 1
ATOM 3199 O O . ILE A 1 431 ? -30.230 -0.468 30.946 1.00 95.19 431 ILE A O 1
ATOM 3203 N N . GLN A 1 432 ? -28.686 1.044 31.503 1.00 92.56 432 GLN A N 1
ATOM 3204 C CA . GLN A 1 432 ? -29.187 2.061 30.575 1.00 92.56 432 GLN A CA 1
ATOM 3205 C C . GLN A 1 432 ? -28.998 1.646 29.117 1.00 92.56 432 GLN A C 1
ATOM 3207 O O . GLN A 1 432 ? -29.912 1.837 28.314 1.00 92.56 432 GLN A O 1
ATOM 3212 N N . TRP A 1 433 ? -27.855 1.033 28.804 1.00 89.69 433 TRP A N 1
ATOM 3213 C CA . TRP A 1 433 ? -27.602 0.404 27.520 1.00 89.69 433 TRP A CA 1
ATOM 3214 C C . TRP A 1 433 ? -28.666 -0.660 27.241 1.00 89.69 433 TRP A C 1
ATOM 3216 O O . TRP A 1 433 ? -29.392 -0.505 26.260 1.00 89.69 433 TRP A O 1
ATOM 3226 N N . ALA A 1 434 ? -28.868 -1.628 28.141 1.00 92.94 434 ALA A N 1
ATOM 3227 C CA . ALA A 1 434 ? -29.883 -2.676 27.975 1.00 92.94 434 ALA A CA 1
ATOM 3228 C C . ALA A 1 434 ? -31.295 -2.097 27.758 1.00 92.94 434 ALA A C 1
ATOM 3230 O O . ALA A 1 434 ? -31.983 -2.437 26.808 1.00 92.94 434 ALA A O 1
ATOM 3231 N N . ASN A 1 435 ? -31.703 -1.096 28.545 1.00 93.88 435 ASN A N 1
ATOM 3232 C CA . ASN A 1 435 ? -33.003 -0.432 28.372 1.00 93.88 435 ASN A CA 1
ATOM 3233 C C . ASN A 1 435 ? -33.209 0.205 26.982 1.00 93.88 435 ASN A C 1
ATOM 3235 O O . ASN A 1 435 ? -34.350 0.450 26.581 1.00 93.88 435 ASN A O 1
ATOM 3239 N N . SER A 1 436 ? -32.125 0.530 26.275 1.00 90.88 436 SER A N 1
ATOM 3240 C CA . SER A 1 436 ? -32.157 1.087 24.919 1.00 90.88 436 SER A CA 1
ATOM 3241 C C . SER A 1 436 ? -32.024 0.036 23.806 1.00 90.88 436 SER A C 1
ATOM 3243 O O . SER A 1 436 ? -32.148 0.403 22.636 1.00 90.88 436 SER A O 1
ATOM 3245 N N . HIS A 1 437 ? -31.841 -1.246 24.149 1.00 86.75 437 HIS A N 1
ATOM 3246 C CA . HIS A 1 437 ? -31.593 -2.356 23.224 1.00 86.75 437 HIS A CA 1
ATOM 3247 C C . HIS A 1 437 ? -32.673 -3.443 23.338 1.00 86.75 437 HIS A C 1
ATOM 3249 O O . HIS A 1 437 ? -32.467 -4.456 23.988 1.00 86.75 437 HIS A O 1
ATOM 3255 N N . PRO A 1 438 ? -33.811 -3.295 22.631 1.00 84.88 438 PRO A N 1
ATOM 3256 C CA . PRO A 1 438 ? -34.928 -4.221 22.754 1.00 84.88 438 PRO A CA 1
ATOM 3257 C C . PRO A 1 438 ? -34.521 -5.671 22.494 1.00 84.88 438 PRO A C 1
ATOM 3259 O O . PRO A 1 438 ? -34.202 -6.026 21.355 1.00 84.88 438 PRO A O 1
ATOM 3262 N N . GLY A 1 439 ? -34.669 -6.535 23.496 1.00 81.06 439 GLY A N 1
ATOM 3263 C CA . GLY A 1 439 ? -34.578 -7.971 23.267 1.00 81.06 439 GLY A CA 1
ATOM 3264 C C . GLY A 1 439 ? -33.796 -8.760 24.296 1.00 81.06 439 GLY A C 1
ATOM 3265 O O . GLY A 1 439 ? -32.997 -9.586 23.889 1.00 81.06 439 GLY A O 1
ATOM 3266 N N . GLY A 1 440 ? -34.111 -8.657 25.586 1.00 88.19 440 GLY A N 1
ATOM 3267 C CA . GLY A 1 440 ? -33.701 -9.685 26.543 1.00 88.19 440 GLY A CA 1
ATOM 3268 C C . GLY A 1 440 ? -32.187 -9.770 26.713 1.00 88.19 440 GLY A C 1
ATOM 3269 O O . GLY A 1 440 ? -31.574 -10.765 26.321 1.00 88.19 440 GLY A O 1
ATOM 3270 N N . ASP A 1 441 ? -31.603 -8.750 27.326 1.00 94.25 441 ASP A N 1
ATOM 3271 C CA . ASP A 1 441 ? -30.155 -8.634 27.472 1.00 94.25 441 ASP A CA 1
ATOM 3272 C C . ASP A 1 441 ? -29.595 -9.431 28.649 1.00 94.25 441 ASP A C 1
ATOM 3274 O O . ASP A 1 441 ? -30.281 -9.757 29.625 1.00 94.25 441 ASP A O 1
ATOM 3278 N N . GLN A 1 442 ? -28.291 -9.702 28.588 1.00 96.06 442 GLN A N 1
ATOM 3279 C CA . GLN A 1 442 ? -27.529 -10.220 29.715 1.00 96.06 442 GLN A CA 1
ATOM 3280 C C . GLN A 1 442 ? -26.381 -9.275 30.063 1.00 96.06 442 GLN A C 1
ATOM 3282 O O . GLN A 1 442 ? -25.489 -9.057 29.251 1.00 96.06 442 GLN A O 1
ATOM 3287 N N . ILE A 1 443 ? -26.379 -8.799 31.307 1.00 96.38 443 ILE A N 1
ATOM 3288 C CA . ILE A 1 443 ? -25.280 -8.064 31.927 1.00 96.38 443 ILE A CA 1
ATOM 3289 C C . ILE A 1 443 ? -24.472 -9.020 32.806 1.00 96.38 443 ILE A C 1
ATOM 3291 O O . ILE A 1 443 ? -25.029 -9.740 33.644 1.00 96.38 443 ILE A O 1
ATOM 3295 N N . THR A 1 444 ? -23.150 -8.997 32.649 1.00 95.62 444 THR A N 1
ATOM 3296 C CA . THR A 1 444 ? -22.210 -9.746 33.496 1.00 95.62 444 THR A CA 1
ATOM 3297 C C . THR A 1 444 ? -21.387 -8.782 34.342 1.00 95.62 444 THR A C 1
ATOM 3299 O O . THR A 1 444 ? -20.942 -7.753 33.849 1.00 95.62 444 THR A O 1
ATOM 3302 N N . ILE A 1 445 ? -21.164 -9.106 35.615 1.00 94.81 445 ILE A N 1
ATOM 3303 C CA . ILE A 1 445 ? -20.250 -8.340 36.472 1.00 94.81 445 ILE A CA 1
ATOM 3304 C C . ILE A 1 445 ? -18.859 -8.973 36.412 1.00 94.81 445 ILE A C 1
ATOM 3306 O O . ILE A 1 445 ? -18.714 -10.155 36.738 1.00 94.81 445 ILE A O 1
ATOM 3310 N N . ASP A 1 446 ? -17.845 -8.200 36.012 1.00 91.31 446 ASP A N 1
ATOM 3311 C CA . ASP A 1 446 ? -16.463 -8.674 35.957 1.00 91.31 446 ASP A CA 1
ATOM 3312 C C . ASP A 1 446 ? -15.991 -9.166 37.334 1.00 91.31 446 ASP A C 1
ATOM 3314 O O . ASP A 1 446 ? -16.316 -8.605 38.384 1.00 91.31 446 ASP A O 1
ATOM 3318 N N . GLY A 1 447 ? -15.204 -10.245 37.342 1.00 89.56 447 GLY A N 1
ATOM 3319 C CA . GLY A 1 447 ? -14.763 -10.895 38.575 1.00 89.56 447 GLY A CA 1
ATOM 3320 C C . GLY A 1 447 ? -13.859 -10.034 39.466 1.00 89.56 447 GLY A C 1
ATOM 3321 O O . GLY A 1 447 ? -13.680 -10.377 40.637 1.00 89.56 447 GLY A O 1
ATOM 3322 N N . ASN A 1 448 ? -13.298 -8.945 38.935 1.00 87.69 448 ASN A N 1
ATOM 3323 C CA . ASN A 1 448 ? -12.476 -7.985 39.666 1.00 87.69 448 ASN A CA 1
ATOM 3324 C C . ASN A 1 448 ? -13.296 -6.831 40.267 1.00 87.69 448 ASN A C 1
ATOM 3326 O O . ASN A 1 448 ? -12.773 -6.089 41.105 1.00 87.69 448 ASN A O 1
ATOM 3330 N N . VAL A 1 449 ? -14.573 -6.686 39.895 1.00 89.75 449 VAL A N 1
ATOM 3331 C CA . VAL A 1 449 ? -15.475 -5.691 40.486 1.00 89.75 449 VAL A CA 1
ATOM 3332 C C . VAL A 1 449 ? -15.918 -6.173 41.862 1.00 89.75 449 VAL A C 1
ATOM 3334 O O . VAL A 1 449 ? -16.480 -7.255 42.027 1.00 89.75 449 VAL A O 1
ATOM 3337 N N . SER A 1 450 ? -15.636 -5.352 42.873 1.00 87.31 450 SER A N 1
ATOM 3338 C CA . SER A 1 450 ? -15.969 -5.647 44.267 1.00 87.31 450 SER A CA 1
ATOM 3339 C C . SER A 1 450 ? -17.370 -5.131 44.639 1.00 87.31 450 SER A C 1
ATOM 3341 O O . SER A 1 450 ? -18.349 -5.431 43.959 1.00 87.31 450 SER A O 1
ATOM 3343 N N . ALA A 1 451 ? -17.507 -4.379 45.735 1.00 93.19 451 ALA A N 1
ATOM 3344 C CA . ALA A 1 451 ? -18.789 -3.799 46.123 1.00 93.19 451 ALA A CA 1
ATOM 3345 C C . ALA A 1 451 ? -19.065 -2.513 45.332 1.00 93.19 451 ALA A C 1
ATOM 3347 O O . ALA A 1 451 ? -18.302 -1.553 45.430 1.00 93.19 451 ALA A O 1
ATOM 3348 N N . MET A 1 452 ? -20.171 -2.500 44.590 1.00 95.69 452 MET A N 1
ATOM 3349 C CA . MET A 1 452 ? -20.702 -1.325 43.902 1.00 95.69 452 MET A CA 1
ATOM 3350 C C . MET A 1 452 ? -21.600 -0.545 44.862 1.00 95.69 452 MET A C 1
ATOM 3352 O O . MET A 1 452 ? -22.552 -1.103 45.416 1.00 95.69 452 MET A O 1
ATOM 3356 N N . PHE A 1 453 ? -21.304 0.739 45.057 1.00 95.19 453 PHE A N 1
ATOM 3357 C CA . PHE A 1 453 ? -22.066 1.616 45.947 1.00 95.19 453 PHE A CA 1
ATOM 3358 C C . PHE A 1 453 ? -22.929 2.566 45.126 1.00 95.19 453 PHE A C 1
ATOM 3360 O O . PHE A 1 453 ? -22.398 3.441 44.448 1.00 95.19 453 PHE A O 1
ATOM 3367 N N . LEU A 1 454 ? -24.253 2.434 45.218 1.00 95.44 454 LEU A N 1
ATOM 3368 C CA . LEU A 1 454 ? -25.155 3.350 44.527 1.00 95.44 454 LEU A CA 1
ATOM 3369 C C . LEU A 1 454 ? -25.171 4.706 45.236 1.00 95.44 454 LEU A C 1
ATOM 3371 O O . LEU A 1 454 ? -25.444 4.805 46.435 1.00 95.44 454 LEU A O 1
ATOM 3375 N N . THR A 1 455 ? -24.885 5.753 44.473 1.00 94.56 455 THR A N 1
ATOM 3376 C CA . THR A 1 455 ? -24.834 7.150 44.921 1.00 94.56 455 THR A CA 1
ATOM 3377 C C . THR A 1 455 ? -25.768 8.061 44.125 1.00 94.56 455 THR A C 1
ATOM 3379 O O . THR A 1 455 ? -26.136 9.127 44.617 1.00 94.56 455 THR A O 1
ATOM 3382 N N . LEU A 1 456 ? -26.218 7.625 42.945 1.00 94.31 456 LEU A N 1
ATOM 3383 C CA . LEU A 1 456 ? -27.113 8.361 42.048 1.00 94.31 456 LEU A CA 1
ATOM 3384 C C . LEU A 1 456 ? -28.589 7.944 42.193 1.00 94.31 456 LEU A C 1
ATOM 3386 O O . LEU A 1 456 ? -29.446 8.385 41.429 1.00 94.31 456 LEU A O 1
ATOM 3390 N N . GLY A 1 457 ? -28.902 7.121 43.196 1.00 93.50 457 GLY A N 1
ATOM 3391 C CA . GLY A 1 457 ? -30.253 6.645 43.489 1.00 93.50 457 GLY A CA 1
ATOM 3392 C C . GLY A 1 457 ? -30.570 5.289 42.858 1.00 93.50 457 GLY A C 1
ATOM 3393 O O . GLY A 1 457 ? -29.674 4.555 42.441 1.00 93.50 457 GLY A O 1
ATOM 3394 N N . GLN A 1 458 ? -31.860 4.960 42.776 1.00 94.38 458 GLN A N 1
ATOM 3395 C CA . GLN A 1 458 ? -32.308 3.697 42.183 1.00 94.38 458 GLN A CA 1
ATOM 3396 C C . GLN A 1 458 ? -31.972 3.615 40.688 1.00 94.38 458 GLN A C 1
ATOM 3398 O O . GLN A 1 458 ? -31.839 4.637 40.011 1.00 94.38 458 GLN A O 1
ATOM 3403 N N . ILE A 1 459 ? -31.857 2.396 40.167 1.00 97.06 459 ILE A N 1
ATOM 3404 C CA . ILE A 1 459 ? -31.688 2.127 38.737 1.00 97.06 459 ILE A CA 1
ATOM 3405 C C . ILE A 1 459 ? -33.011 1.584 38.186 1.00 97.06 459 ILE A C 1
ATOM 3407 O O . ILE A 1 459 ? -33.617 0.677 38.764 1.00 97.06 459 ILE A O 1
ATOM 3411 N N . GLU A 1 460 ? -33.485 2.167 37.086 1.00 96.44 460 GLU A N 1
ATOM 3412 C CA . GLU A 1 460 ? -34.706 1.723 36.411 1.00 96.44 460 GLU A CA 1
ATOM 3413 C C . GLU A 1 460 ? -34.394 0.641 35.376 1.00 96.44 460 GLU A C 1
ATOM 3415 O O . GLU A 1 460 ? -33.435 0.759 34.618 1.00 96.44 460 GLU A O 1
ATOM 3420 N N . ILE A 1 461 ? -35.224 -0.400 35.339 1.00 97.50 461 ILE A N 1
ATOM 3421 C CA . ILE A 1 461 ? -35.171 -1.481 34.351 1.00 97.50 461 ILE A CA 1
ATOM 3422 C C . ILE A 1 461 ? -36.513 -1.484 33.619 1.00 97.50 461 ILE A C 1
ATOM 3424 O O . ILE A 1 461 ? -37.566 -1.683 34.234 1.00 97.50 461 ILE A O 1
ATOM 3428 N N . THR A 1 462 ? -36.489 -1.223 32.317 1.00 96.50 462 THR A N 1
ATOM 3429 C CA . THR A 1 462 ? -37.692 -1.039 31.490 1.00 96.50 462 THR A CA 1
ATOM 3430 C C . THR A 1 462 ? -37.945 -2.199 30.534 1.00 96.50 462 THR A C 1
ATOM 3432 O O . THR A 1 462 ? -38.962 -2.201 29.838 1.00 96.50 462 THR A O 1
ATOM 3435 N N . GLU A 1 463 ? -37.054 -3.189 30.501 1.00 95.19 463 GLU A N 1
ATOM 3436 C CA . GLU A 1 463 ? -37.124 -4.315 29.577 1.00 95.19 463 GLU A CA 1
ATOM 3437 C C . GLU A 1 463 ? -36.709 -5.655 30.199 1.00 95.19 463 GLU A C 1
ATOM 3439 O O . GLU A 1 463 ? -36.518 -5.755 31.410 1.00 95.19 463 GLU A O 1
ATOM 3444 N N . THR A 1 464 ? -36.631 -6.707 29.376 1.00 97.19 464 THR A N 1
ATOM 3445 C CA . THR A 1 464 ? -36.235 -8.026 29.873 1.00 97.19 464 THR A CA 1
ATOM 3446 C C . THR A 1 464 ? -34.731 -8.056 30.092 1.00 97.19 464 THR A C 1
ATOM 3448 O O . THR A 1 464 ? -33.973 -7.782 29.174 1.00 97.19 464 THR A O 1
ATOM 3451 N N . LEU A 1 465 ? -34.289 -8.421 31.292 1.00 98.12 465 LEU A N 1
ATOM 3452 C CA . LEU A 1 465 ? -32.884 -8.326 31.662 1.00 98.12 465 LEU A CA 1
ATOM 3453 C C . LEU A 1 465 ? -32.434 -9.496 32.539 1.00 98.12 465 LEU A C 1
ATOM 3455 O O . LEU A 1 465 ? -33.109 -9.892 33.490 1.00 98.12 465 LEU A O 1
ATOM 3459 N N . SER A 1 466 ? -31.239 -10.013 32.265 1.00 98.38 466 SER A N 1
ATOM 3460 C CA . SER A 1 466 ? -30.508 -10.929 33.135 1.00 98.38 466 SER A CA 1
ATOM 3461 C C . SER A 1 466 ? -29.250 -10.256 33.678 1.00 98.38 466 SER A C 1
ATOM 3463 O O . SER A 1 466 ? -28.426 -9.797 32.902 1.00 98.38 466 SER A O 1
ATOM 3465 N N . ILE A 1 467 ? -29.032 -10.282 34.992 1.00 98.38 467 ILE A N 1
ATOM 3466 C CA . ILE A 1 467 ? -27.796 -9.804 35.632 1.00 98.38 467 ILE A CA 1
ATOM 3467 C C . ILE A 1 467 ? -27.122 -10.974 36.350 1.00 98.38 467 ILE A C 1
ATOM 3469 O O . ILE A 1 467 ? -27.727 -11.615 37.217 1.00 98.38 467 ILE A O 1
ATOM 3473 N N . VAL A 1 468 ? -25.867 -11.250 35.993 1.00 97.88 468 VAL A N 1
ATOM 3474 C CA . VAL A 1 468 ? -25.083 -12.372 36.526 1.00 97.88 468 VAL A CA 1
ATOM 3475 C C . VAL A 1 468 ? -23.828 -11.855 37.226 1.00 97.88 468 VAL A C 1
ATOM 3477 O O . VAL A 1 468 ? -22.975 -11.220 36.609 1.00 97.88 468 VAL A O 1
ATOM 3480 N N . GLY A 1 469 ? -23.720 -12.130 38.527 1.00 96.00 469 GLY A N 1
ATOM 3481 C CA . GLY A 1 469 ? -22.522 -11.862 39.322 1.00 96.00 469 GLY A CA 1
ATOM 3482 C C . GLY A 1 469 ? -21.539 -13.037 39.368 1.00 96.00 469 GLY A C 1
ATOM 3483 O O . GLY A 1 469 ? -21.754 -14.087 38.768 1.00 96.00 469 GLY A O 1
ATOM 3484 N N . ASN A 1 470 ? -20.471 -12.877 40.151 1.00 93.44 470 ASN A N 1
ATOM 3485 C CA . ASN A 1 470 ? -19.440 -13.891 40.409 1.00 93.44 470 ASN A CA 1
ATOM 3486 C C . ASN A 1 470 ? -19.537 -14.467 41.841 1.00 93.44 470 ASN A C 1
ATOM 3488 O O . ASN A 1 470 ? -18.541 -14.727 42.527 1.00 93.44 470 ASN A O 1
ATOM 3492 N N . GLY A 1 471 ? -20.769 -14.614 42.329 1.00 94.50 471 GLY A N 1
ATOM 3493 C CA . GLY A 1 471 ? -21.125 -15.122 43.650 1.00 94.50 471 GLY A CA 1
ATOM 3494 C C . GLY A 1 471 ? -21.451 -14.005 44.643 1.00 94.50 471 GLY A C 1
ATOM 3495 O O . GLY A 1 471 ? -20.756 -12.996 44.728 1.00 94.50 471 GLY A O 1
ATOM 3496 N N . ALA A 1 472 ? -22.461 -14.224 45.491 1.00 91.25 472 ALA A N 1
ATOM 3497 C CA . ALA A 1 472 ? -22.965 -13.230 46.449 1.00 91.25 472 ALA A CA 1
ATOM 3498 C C . ALA A 1 472 ? -21.943 -12.744 47.507 1.00 91.25 472 ALA A C 1
ATOM 3500 O O . ALA A 1 472 ? -22.175 -11.756 48.207 1.00 91.25 472 ALA A O 1
ATOM 3501 N N . ALA A 1 473 ? -20.814 -13.440 47.665 1.00 90.94 473 ALA A N 1
ATOM 3502 C CA . ALA A 1 473 ? -19.706 -12.977 48.499 1.00 90.94 473 ALA A CA 1
ATOM 3503 C C . ALA A 1 473 ? -18.833 -11.920 47.799 1.00 90.94 473 ALA A C 1
ATOM 3505 O O . ALA A 1 473 ? -18.250 -11.086 48.489 1.00 90.94 473 ALA A O 1
ATOM 3506 N N . ASN A 1 474 ? -18.775 -11.957 46.465 1.00 92.88 474 ASN A N 1
ATOM 3507 C CA . ASN A 1 474 ? -17.874 -11.160 45.637 1.00 92.88 474 ASN A CA 1
ATOM 3508 C C . ASN A 1 474 ? -18.614 -10.006 44.948 1.00 92.88 474 ASN A C 1
ATOM 3510 O O . ASN A 1 474 ? -18.128 -8.883 44.964 1.00 92.88 474 ASN A O 1
ATOM 3514 N N . THR A 1 475 ? -19.814 -10.263 44.420 1.00 96.00 475 THR A N 1
ATOM 3515 C CA . THR A 1 475 ? -20.634 -9.259 43.733 1.00 96.00 475 THR A CA 1
ATOM 3516 C C . THR A 1 475 ? -21.667 -8.675 44.691 1.00 96.00 475 THR A C 1
ATOM 3518 O O . THR A 1 475 ? -22.630 -9.350 45.070 1.00 96.00 475 THR A O 1
ATOM 3521 N N . ILE A 1 476 ? -21.462 -7.419 45.095 1.00 97.56 476 ILE A N 1
ATOM 3522 C CA . ILE A 1 476 ? -22.320 -6.711 46.055 1.00 97.56 476 ILE A CA 1
ATOM 3523 C C . ILE A 1 476 ? -22.831 -5.422 45.418 1.00 97.56 476 ILE A C 1
ATOM 3525 O O . ILE A 1 476 ? -22.034 -4.582 45.020 1.00 97.56 476 ILE A O 1
ATOM 3529 N N . ILE A 1 477 ? -24.150 -5.257 45.377 1.00 98.12 477 ILE A N 1
ATOM 3530 C CA . ILE A 1 477 ? -24.831 -4.006 45.047 1.00 98.12 477 ILE A CA 1
ATOM 3531 C C . ILE A 1 477 ? -25.351 -3.423 46.362 1.00 98.12 477 ILE A C 1
ATOM 3533 O O . ILE A 1 477 ? -26.230 -4.000 47.009 1.00 98.12 477 ILE A O 1
ATOM 3537 N N . ASP A 1 478 ? -24.772 -2.307 46.788 1.00 97.75 478 ASP A N 1
ATOM 3538 C CA . ASP A 1 478 ? -25.073 -1.651 48.057 1.00 97.75 478 ASP A CA 1
ATOM 3539 C C . ASP A 1 478 ? -25.702 -0.282 47.792 1.00 97.75 478 ASP A C 1
ATOM 3541 O O . ASP A 1 478 ? -25.055 0.608 47.245 1.00 97.75 478 ASP A O 1
ATOM 3545 N N . ALA A 1 479 ? -26.959 -0.081 48.192 1.00 96.00 479 ALA A N 1
ATOM 3546 C CA . ALA A 1 479 ? -27.611 1.224 48.038 1.00 96.00 479 ALA A CA 1
ATOM 3547 C C . ALA A 1 479 ? -27.205 2.250 49.107 1.00 96.00 479 ALA A C 1
ATOM 3549 O O . ALA A 1 479 ? -27.737 3.364 49.147 1.00 96.00 479 ALA A O 1
ATOM 3550 N N . ASN A 1 480 ? -26.305 1.875 50.018 1.00 95.06 480 ASN A N 1
ATOM 3551 C CA . ASN A 1 480 ? -25.738 2.732 51.049 1.00 95.06 480 ASN A CA 1
ATOM 3552 C C . ASN A 1 480 ? -26.798 3.396 51.954 1.00 95.06 480 ASN A C 1
ATOM 3554 O O . ASN A 1 480 ? -26.581 4.472 52.506 1.00 95.06 480 ASN A O 1
ATOM 3558 N N . ASN A 1 481 ? -27.966 2.764 52.119 1.00 94.50 481 ASN A N 1
ATOM 3559 C CA . ASN A 1 481 ? -29.132 3.316 52.819 1.00 94.50 481 ASN A CA 1
ATOM 3560 C C . ASN A 1 481 ? -29.664 4.636 52.229 1.00 94.50 481 ASN A C 1
ATOM 3562 O O . ASN A 1 481 ? -30.304 5.412 52.940 1.00 94.50 481 ASN A O 1
ATOM 3566 N N . THR A 1 482 ? -29.384 4.918 50.955 1.00 92.56 482 THR A N 1
ATOM 3567 C CA . THR A 1 482 ? -29.753 6.189 50.307 1.00 92.56 482 THR A CA 1
ATOM 3568 C C . THR A 1 482 ? -30.931 6.070 49.349 1.00 92.56 482 THR A C 1
ATOM 3570 O O . THR A 1 482 ? -31.598 7.066 49.079 1.00 92.56 482 THR A O 1
ATOM 3573 N N . SER A 1 483 ? -31.189 4.873 48.824 1.00 93.62 483 SER A N 1
ATOM 3574 C CA . SER A 1 483 ? -32.185 4.650 47.779 1.00 93.62 483 SER A CA 1
ATOM 3575 C C . SER A 1 483 ? -32.625 3.191 47.703 1.00 93.62 483 SER A C 1
ATOM 3577 O O . SER A 1 483 ? -32.027 2.309 48.325 1.00 93.62 483 SER A O 1
ATOM 3579 N N . ARG A 1 484 ? -33.679 2.936 46.923 1.00 95.31 484 ARG A N 1
ATOM 3580 C CA . ARG A 1 484 ? -33.977 1.600 46.405 1.00 95.31 484 ARG A CA 1
ATOM 3581 C C . ARG A 1 484 ? -32.877 1.185 45.426 1.00 95.31 484 ARG A C 1
ATOM 3583 O O . ARG A 1 484 ? -32.288 2.050 44.794 1.00 95.31 484 ARG A O 1
ATOM 3590 N N . ILE A 1 485 ? -32.623 -0.113 45.256 1.00 97.50 485 ILE A N 1
ATOM 3591 C CA . ILE A 1 485 ? -31.657 -0.580 44.249 1.00 97.50 485 ILE A CA 1
ATOM 3592 C C . ILE A 1 485 ? -32.283 -0.577 42.847 1.00 97.50 485 ILE A C 1
ATOM 3594 O O . ILE A 1 485 ? -31.851 0.191 41.993 1.00 97.50 485 ILE A O 1
ATOM 3598 N N . PHE A 1 486 ? -33.324 -1.383 42.613 1.00 98.06 486 PHE A N 1
ATOM 3599 C CA . PHE A 1 486 ? -33.965 -1.525 41.302 1.00 98.06 486 PHE A CA 1
ATOM 3600 C C . PHE A 1 486 ? -35.454 -1.185 41.322 1.00 98.06 486 PHE A C 1
ATOM 3602 O O . PHE A 1 486 ? -36.198 -1.654 42.187 1.00 98.06 486 PHE A O 1
ATOM 3609 N N . LYS A 1 487 ? -35.902 -0.444 40.303 1.00 96.50 487 LYS A N 1
ATOM 3610 C CA . LYS A 1 487 ? -37.318 -0.293 39.944 1.00 96.50 487 LYS A CA 1
ATOM 3611 C C . LYS A 1 487 ? -37.551 -0.884 38.559 1.00 96.50 487 LYS A C 1
ATOM 3613 O O . LYS A 1 487 ? -37.047 -0.367 37.570 1.00 96.50 487 LYS A O 1
ATOM 3618 N N . VAL A 1 488 ? -38.315 -1.967 38.495 1.00 97.50 488 VAL A N 1
ATOM 3619 C CA . VAL A 1 488 ? -38.565 -2.718 37.261 1.00 97.50 488 VAL A CA 1
ATOM 3620 C C . VAL A 1 488 ? -39.965 -2.406 36.764 1.00 97.50 488 VAL A C 1
ATOM 3622 O O . VAL A 1 488 ? -40.937 -2.677 37.466 1.00 97.50 488 VAL A O 1
ATOM 3625 N N . THR A 1 489 ? -40.087 -1.836 35.571 1.00 96.00 489 THR A N 1
ATOM 3626 C CA . THR A 1 489 ? -41.373 -1.405 34.994 1.00 96.00 489 THR A CA 1
ATOM 3627 C C . THR A 1 489 ? -41.764 -2.179 33.735 1.00 96.00 489 THR A C 1
ATOM 3629 O O . THR A 1 489 ? -42.924 -2.113 33.328 1.00 96.00 489 THR A O 1
ATOM 3632 N N . GLY A 1 490 ? -40.853 -2.968 33.160 1.00 93.50 490 GLY A N 1
ATOM 3633 C CA . GLY A 1 490 ? -41.116 -3.827 32.006 1.00 93.50 490 GLY A CA 1
ATOM 3634 C C . GLY A 1 490 ? -40.264 -5.097 32.014 1.00 93.50 490 GLY A C 1
ATOM 3635 O O . GLY A 1 490 ? -39.294 -5.181 32.756 1.00 93.50 490 GLY A O 1
ATOM 3636 N N . GLY A 1 491 ? -40.670 -6.086 31.211 1.00 95.06 491 GLY A N 1
ATOM 3637 C CA . GLY A 1 491 ? -39.924 -7.329 30.974 1.00 95.06 491 GLY A CA 1
ATOM 3638 C C . GLY A 1 491 ? -39.817 -8.304 32.152 1.00 95.06 491 GLY A C 1
ATOM 3639 O O . GLY A 1 491 ? -40.420 -8.109 33.211 1.00 95.06 491 GLY A O 1
ATOM 3640 N N . ASP A 1 492 ? -39.071 -9.386 31.935 1.00 97.44 492 ASP A N 1
ATOM 3641 C CA . ASP A 1 492 ? -38.640 -10.307 32.993 1.00 97.44 492 ASP A CA 1
ATOM 3642 C C . ASP A 1 492 ? -37.314 -9.817 33.602 1.00 97.44 492 ASP A C 1
ATOM 3644 O O . ASP A 1 492 ? -36.477 -9.270 32.891 1.00 97.44 492 ASP A O 1
ATOM 3648 N N . LEU A 1 493 ? -37.083 -10.043 34.897 1.00 98.50 493 LEU A N 1
ATOM 3649 C CA . LEU A 1 493 ? -35.783 -9.786 35.528 1.00 98.50 493 LEU A CA 1
ATOM 3650 C C . LEU A 1 493 ? -35.227 -11.081 36.112 1.00 98.50 493 LEU A C 1
ATOM 3652 O O . LEU A 1 493 ? -35.836 -11.673 36.999 1.00 98.50 493 LEU A O 1
ATOM 3656 N N . SER A 1 494 ? -34.045 -11.492 35.663 1.00 98.62 494 SER A N 1
ATOM 3657 C CA . SER A 1 494 ? -33.292 -12.609 36.233 1.00 98.62 494 SER A CA 1
ATOM 3658 C C . SER A 1 494 ? -32.045 -12.100 36.944 1.00 98.62 494 SER A C 1
ATOM 3660 O O . SER A 1 494 ? -31.197 -11.461 36.332 1.00 98.62 494 SER A O 1
ATOM 3662 N N . LEU A 1 495 ? -31.903 -12.410 38.229 1.00 98.75 495 LEU A N 1
ATOM 3663 C CA . LEU A 1 495 ? -30.722 -12.091 39.026 1.00 98.75 495 LEU A CA 1
ATOM 3664 C C . LEU A 1 495 ? -30.062 -13.380 39.496 1.00 98.75 495 LEU A C 1
ATOM 3666 O O . LEU A 1 495 ? -30.734 -14.264 40.040 1.00 98.75 495 LEU A O 1
ATOM 3670 N N . LYS A 1 496 ? -28.741 -13.465 39.324 1.00 98.56 496 LYS A N 1
ATOM 3671 C CA . LYS A 1 496 ? -27.972 -14.645 39.705 1.00 98.56 496 LYS A CA 1
ATOM 3672 C C . LYS A 1 496 ? -26.644 -14.299 40.370 1.00 98.56 496 LYS A C 1
ATOM 3674 O O . LYS A 1 496 ? -25.952 -13.384 39.933 1.00 98.56 496 LYS A O 1
ATOM 3679 N N . ASP A 1 497 ? -26.279 -15.072 41.395 1.00 97.56 497 ASP A N 1
ATOM 3680 C CA . ASP A 1 497 ? -24.935 -15.077 41.989 1.00 97.56 497 ASP A CA 1
ATOM 3681 C C . ASP A 1 497 ? -24.465 -13.695 42.499 1.00 97.56 497 ASP A C 1
ATOM 3683 O O . ASP A 1 497 ? -23.309 -13.309 42.335 1.00 97.56 497 ASP A O 1
ATOM 3687 N N . LEU A 1 498 ? -25.352 -12.938 43.153 1.00 97.94 498 LEU A N 1
ATOM 3688 C CA . LEU A 1 498 ? -25.056 -11.591 43.659 1.00 97.94 498 LEU A CA 1
ATOM 3689 C C . LEU A 1 498 ? -25.733 -11.297 45.003 1.00 97.94 498 LEU A C 1
ATOM 3691 O O . LEU A 1 498 ? -26.621 -12.021 45.458 1.00 97.94 498 LEU A O 1
ATOM 3695 N N . LYS A 1 499 ? -25.306 -10.218 45.659 1.00 98.44 499 LYS A N 1
ATOM 3696 C CA . LYS A 1 499 ? -25.900 -9.707 46.899 1.00 98.44 499 LYS A CA 1
ATOM 3697 C C . LYS A 1 499 ? -26.397 -8.281 46.719 1.00 98.44 499 LYS A C 1
ATOM 3699 O O . LYS A 1 499 ? -25.691 -7.447 46.171 1.00 98.44 499 LYS A O 1
ATOM 3704 N N . MET A 1 500 ? -27.580 -8.007 47.250 1.00 98.69 500 MET A N 1
ATOM 3705 C CA . MET A 1 500 ? -28.241 -6.707 47.261 1.00 98.69 500 MET A CA 1
ATOM 3706 C C . MET A 1 500 ? -28.489 -6.288 48.709 1.00 98.69 500 MET A C 1
ATOM 3708 O O . MET A 1 500 ? -29.161 -7.006 49.462 1.00 98.69 500 MET A O 1
ATOM 3712 N N . GLN A 1 501 ? -27.927 -5.156 49.126 1.00 98.44 501 GLN A N 1
ATOM 3713 C CA . GLN A 1 501 ? -27.977 -4.756 50.529 1.00 98.44 501 GLN A CA 1
ATOM 3714 C C . GLN A 1 501 ? -28.210 -3.270 50.763 1.00 98.44 501 GLN A C 1
ATOM 3716 O O . GLN A 1 501 ? -27.934 -2.431 49.907 1.00 98.44 501 GLN A O 1
ATOM 3721 N N . ASN A 1 502 ? -28.691 -2.977 51.973 1.00 98.06 502 ASN A N 1
ATOM 3722 C CA . ASN A 1 502 ? -28.917 -1.625 52.483 1.00 98.06 502 ASN A CA 1
ATOM 3723 C C . ASN A 1 502 ? -29.794 -0.755 51.559 1.00 98.06 502 ASN A C 1
ATOM 3725 O O . ASN A 1 502 ? -29.663 0.468 51.549 1.00 98.06 502 ASN A O 1
ATOM 3729 N N . GLY A 1 503 ? -30.674 -1.379 50.773 1.00 97.38 503 GLY A N 1
ATOM 3730 C CA . GLY A 1 503 ? -31.716 -0.713 50.002 1.00 97.38 503 GLY A CA 1
ATOM 3731 C C . GLY A 1 503 ? -32.768 -0.097 50.915 1.00 97.38 503 GLY A C 1
ATOM 3732 O O . GLY A 1 503 ? -33.206 -0.747 51.862 1.00 97.38 503 GLY A O 1
ATOM 3733 N N . VAL A 1 504 ? -33.170 1.146 50.656 1.00 94.56 504 VAL A N 1
ATOM 3734 C CA . VAL A 1 504 ? -34.149 1.891 51.458 1.00 94.56 504 VAL A CA 1
ATOM 3735 C C . VAL A 1 504 ? -35.164 2.574 50.544 1.00 94.56 504 VAL A C 1
ATOM 3737 O O . VAL A 1 504 ? -34.789 3.349 49.670 1.00 94.56 504 VAL A O 1
ATOM 3740 N N . THR A 1 505 ? -36.461 2.362 50.773 1.00 91.88 505 THR A N 1
ATOM 3741 C CA . THR A 1 505 ? -37.504 3.157 50.095 1.00 91.88 505 THR A CA 1
ATOM 3742 C C . THR A 1 505 ? -37.426 4.624 50.522 1.00 91.88 505 THR A C 1
ATOM 3744 O O . THR A 1 505 ? -37.320 4.912 51.719 1.00 91.88 505 THR A O 1
ATOM 3747 N N . THR A 1 506 ? -37.541 5.559 49.585 1.00 72.50 506 THR A N 1
ATOM 3748 C CA . THR A 1 506 ? -37.556 7.001 49.860 1.00 72.50 506 THR A CA 1
ATOM 3749 C C . THR A 1 506 ? -38.721 7.387 50.784 1.00 72.50 506 THR A C 1
ATOM 3751 O O . THR A 1 506 ? -39.861 6.950 50.628 1.00 72.50 506 THR A O 1
ATOM 3754 N N . VAL A 1 507 ? -38.434 8.197 51.809 1.00 56.84 507 VAL A N 1
ATOM 3755 C CA . VAL A 1 507 ? -39.420 8.586 52.832 1.00 56.84 507 VAL A CA 1
ATOM 3756 C C . VAL A 1 507 ? -40.518 9.455 52.205 1.00 56.84 507 VAL A C 1
ATOM 3758 O O . VAL A 1 507 ? -40.232 10.548 51.723 1.00 56.84 507 VAL A O 1
ATOM 3761 N N . GLY A 1 508 ? -41.777 9.007 52.277 1.00 56.94 508 GLY A N 1
ATOM 3762 C CA . GLY A 1 508 ? -42.961 9.781 51.864 1.00 56.94 508 GLY A CA 1
ATOM 3763 C C . GLY A 1 508 ? -43.760 9.200 50.693 1.00 56.94 508 GLY A C 1
ATOM 3764 O O . GLY A 1 508 ? -44.823 9.729 50.373 1.00 56.94 508 GLY A O 1
ATOM 3765 N N . GLU A 1 509 ? -43.296 8.110 50.085 1.00 61.09 509 GLU A N 1
ATOM 3766 C CA . GLU A 1 509 ? -43.992 7.444 48.985 1.00 61.09 509 GLU A CA 1
ATOM 3767 C C . GLU A 1 509 ? -44.968 6.372 49.498 1.00 61.09 509 GLU A C 1
ATOM 3769 O O . GLU A 1 509 ? -44.578 5.292 49.946 1.00 61.09 509 GLU A O 1
ATOM 3774 N N . ILE A 1 510 ? -46.264 6.683 49.455 1.00 66.25 510 ILE A N 1
ATOM 3775 C CA . ILE A 1 510 ? -47.334 5.730 49.772 1.00 66.25 510 ILE A CA 1
ATOM 3776 C C . ILE A 1 510 ? -47.482 4.779 48.575 1.00 66.25 510 ILE A C 1
ATOM 3778 O O . ILE A 1 510 ? -47.740 5.247 47.467 1.00 66.25 510 ILE A O 1
ATOM 3782 N N . GLY A 1 511 ? -47.350 3.466 48.791 1.00 67.31 511 GLY A N 1
ATOM 3783 C CA . GLY A 1 511 ? -47.525 2.443 47.744 1.00 67.31 511 GLY A CA 1
ATOM 3784 C C . GLY A 1 511 ? -46.245 2.022 47.008 1.00 67.31 511 GLY A C 1
ATOM 3785 O O . GLY A 1 511 ? -46.314 1.325 46.000 1.00 67.31 511 GLY A O 1
ATOM 3786 N N . GLU A 1 512 ? -45.070 2.416 47.497 1.00 82.06 512 GLU A N 1
ATOM 3787 C CA . GLU A 1 512 ? -43.769 2.179 46.857 1.00 82.06 512 GLU A CA 1
ATOM 3788 C C . GLU A 1 512 ? -42.938 1.178 47.683 1.00 82.06 512 GLU A C 1
ATOM 3790 O O . GLU A 1 512 ? -41.981 1.531 48.367 1.00 82.06 512 GLU A O 1
ATOM 3795 N N . GLY A 1 513 ? -43.341 -0.097 47.650 1.00 91.44 513 GLY A N 1
ATOM 3796 C CA . GLY A 1 513 ? -42.683 -1.204 48.358 1.00 91.44 513 GLY A CA 1
ATOM 3797 C C . GLY A 1 513 ? -41.312 -1.613 47.801 1.00 91.44 513 GLY A C 1
ATOM 3798 O O . GLY A 1 513 ? -40.904 -1.146 46.737 1.00 91.44 513 GLY A O 1
ATOM 3799 N N . GLY A 1 514 ? -40.612 -2.515 48.496 1.00 95.56 514 GLY A N 1
ATOM 3800 C CA . GLY A 1 514 ? -39.358 -3.110 48.026 1.00 95.56 514 GLY A CA 1
ATOM 3801 C C . GLY A 1 514 ? -38.141 -2.210 48.226 1.00 95.56 514 GLY A C 1
ATOM 3802 O O . GLY A 1 514 ? -37.822 -1.393 47.364 1.00 95.56 514 GLY A O 1
ATOM 3803 N N . GLY A 1 515 ? -37.420 -2.387 49.338 1.00 95.44 515 GLY A N 1
ATOM 3804 C CA . GLY A 1 515 ? -36.193 -1.633 49.620 1.00 95.44 515 GLY A CA 1
ATOM 3805 C C . GLY A 1 515 ? -35.043 -1.974 48.667 1.00 95.44 515 GLY A C 1
ATOM 3806 O O . GLY A 1 515 ? -34.270 -1.097 48.307 1.00 95.44 515 GLY A O 1
ATOM 3807 N N . ALA A 1 516 ? -34.949 -3.222 48.202 1.00 98.19 516 ALA A N 1
ATOM 3808 C CA . ALA A 1 516 ? -34.017 -3.608 47.144 1.00 98.19 516 ALA A CA 1
ATOM 3809 C C . ALA A 1 516 ? -34.684 -3.526 45.768 1.00 98.19 516 ALA A C 1
ATOM 3811 O O . ALA A 1 516 ? -34.201 -2.804 44.904 1.00 98.19 516 ALA A O 1
ATOM 3812 N N . ILE A 1 517 ? -35.786 -4.250 45.562 1.00 98.31 517 ILE A N 1
ATOM 3813 C CA . ILE A 1 517 ? -36.442 -4.369 44.256 1.00 98.31 517 ILE A CA 1
ATOM 3814 C C . ILE A 1 517 ? -37.918 -4.032 44.386 1.00 98.31 517 ILE A C 1
ATOM 3816 O O . ILE A 1 517 ? -38.646 -4.684 45.135 1.00 98.31 517 ILE A O 1
ATOM 3820 N N . GLN A 1 518 ? -38.366 -3.087 43.568 1.00 96.56 518 GLN A N 1
ATOM 3821 C CA . GLN A 1 518 ? -39.774 -2.913 43.252 1.00 96.56 518 GLN A CA 1
ATOM 3822 C C . GLN A 1 518 ? -40.028 -3.431 41.838 1.00 96.56 518 GLN A C 1
ATOM 3824 O O . GLN A 1 518 ? -39.549 -2.856 40.864 1.00 96.56 518 GLN A O 1
ATOM 3829 N N . PHE A 1 519 ? -40.780 -4.520 41.727 1.00 97.69 519 PHE A N 1
ATOM 3830 C CA . PHE A 1 519 ? -41.111 -5.159 40.462 1.00 97.69 519 PHE A CA 1
ATOM 3831 C C . PHE A 1 519 ? -42.562 -4.856 40.086 1.00 97.69 519 PHE A C 1
ATOM 3833 O O . PHE A 1 519 ? -43.491 -5.369 40.703 1.00 97.69 519 PHE A O 1
ATOM 3840 N N . LEU A 1 520 ? -42.751 -3.994 39.089 1.00 96.06 520 LEU A N 1
ATOM 3841 C CA . LEU A 1 520 ? -44.049 -3.524 38.587 1.00 96.06 520 LEU A CA 1
ATOM 3842 C C . LEU A 1 520 ? -44.389 -4.086 37.199 1.00 96.06 520 LEU A C 1
ATOM 3844 O O . LEU A 1 520 ? -45.412 -3.710 36.623 1.00 96.06 520 LEU A O 1
ATOM 3848 N N . SER A 1 521 ? -43.548 -4.974 36.668 1.00 95.75 521 SER A N 1
ATOM 3849 C CA . SER A 1 521 ? -43.803 -5.696 35.424 1.00 95.75 521 SER A CA 1
ATOM 3850 C C . SER A 1 521 ? -44.786 -6.853 35.647 1.00 95.75 521 SER A C 1
ATOM 3852 O O . SER A 1 521 ? -44.836 -7.455 36.716 1.00 95.75 521 SER A O 1
ATOM 3854 N N . SER A 1 522 ? -45.547 -7.197 34.605 1.00 95.50 522 SER A N 1
ATOM 3855 C CA . SER A 1 522 ? -46.368 -8.424 34.572 1.00 95.50 522 SER A CA 1
ATOM 3856 C C . SER A 1 522 ? -45.558 -9.690 34.248 1.00 95.50 522 SER A C 1
ATOM 3858 O O . SER A 1 522 ? -46.120 -10.783 34.190 1.00 95.50 522 SER A O 1
ATOM 3860 N N . GLY A 1 523 ? -44.249 -9.536 34.022 1.00 96.44 523 GLY A N 1
ATOM 3861 C CA . GLY A 1 523 ? -43.304 -10.618 33.769 1.00 96.44 523 GLY A CA 1
ATOM 3862 C C . GLY A 1 523 ? -42.906 -11.401 35.024 1.00 96.44 523 GLY A C 1
ATOM 3863 O O . GLY A 1 523 ? -43.624 -11.461 36.027 1.00 96.44 523 GLY A O 1
ATOM 3864 N N . SER A 1 524 ? -41.734 -12.020 34.959 1.00 97.44 524 SER A N 1
ATOM 3865 C CA . SER A 1 524 ? -41.186 -12.902 35.986 1.00 97.44 524 SER A CA 1
ATOM 3866 C C . SER A 1 524 ? -39.922 -12.322 36.608 1.00 97.44 524 SER A C 1
ATOM 3868 O O . SER A 1 524 ? -38.972 -11.984 35.908 1.00 97.44 524 SER A O 1
ATOM 3870 N N . LEU A 1 525 ? -39.893 -12.266 37.937 1.00 98.69 525 LEU A N 1
ATOM 3871 C CA . LEU A 1 525 ? -38.700 -12.006 38.730 1.00 98.69 525 LEU A CA 1
ATOM 3872 C C . LEU A 1 525 ? -38.080 -13.342 39.156 1.00 98.69 525 LEU A C 1
ATOM 3874 O O . LEU A 1 525 ? -38.604 -14.023 40.042 1.00 98.69 525 LEU A O 1
ATOM 3878 N N . LEU A 1 526 ? -36.964 -13.715 38.536 1.00 98.69 526 LEU A N 1
ATOM 3879 C CA . LEU A 1 526 ? -36.173 -14.893 38.877 1.00 98.69 526 LEU A CA 1
ATOM 3880 C C . LEU A 1 526 ? -34.976 -14.488 39.743 1.00 98.69 526 LEU A C 1
ATOM 3882 O O . LEU A 1 526 ? -34.166 -13.653 39.360 1.00 98.69 526 LEU A O 1
ATOM 3886 N N . LEU A 1 527 ? -34.854 -15.113 40.907 1.00 98.81 527 LEU A N 1
ATOM 3887 C CA . LEU A 1 527 ? -33.760 -14.933 41.853 1.00 98.81 527 LEU A CA 1
ATOM 3888 C C . LEU A 1 527 ? -33.112 -16.302 42.076 1.00 98.81 527 LEU A C 1
ATOM 3890 O O . LEU A 1 527 ? -33.720 -17.176 42.697 1.00 98.81 527 LEU A O 1
ATOM 3894 N N . ASP A 1 528 ? -31.900 -16.503 41.568 1.00 98.56 528 ASP A N 1
ATOM 3895 C CA . ASP A 1 528 ? -31.142 -17.749 41.725 1.00 98.56 528 ASP A CA 1
ATOM 3896 C C . ASP A 1 528 ? -29.835 -17.480 42.471 1.00 98.56 528 ASP A C 1
ATOM 3898 O O . ASP A 1 528 ? -28.945 -16.793 41.979 1.00 98.56 528 ASP A O 1
ATOM 3902 N N . THR A 1 529 ? -29.697 -18.033 43.676 1.00 98.31 529 THR A N 1
ATOM 3903 C CA . THR A 1 529 ? -28.465 -17.878 44.470 1.00 98.31 529 THR A CA 1
ATOM 3904 C C . THR A 1 529 ? -28.161 -16.398 44.789 1.00 98.31 529 THR A C 1
ATOM 3906 O O . THR A 1 529 ? -27.016 -15.945 44.799 1.00 98.31 529 THR A O 1
ATOM 3909 N N . VAL A 1 530 ? -29.213 -15.620 45.079 1.00 98.75 530 VAL A N 1
ATOM 3910 C CA . VAL A 1 530 ? -29.134 -14.187 45.410 1.00 98.75 530 VAL A CA 1
ATOM 3911 C C . VAL A 1 530 ? -29.276 -13.963 46.917 1.00 98.75 530 VAL A C 1
ATOM 3913 O O . VAL A 1 530 ? -30.026 -14.668 47.595 1.00 98.75 530 VAL A O 1
ATOM 3916 N N . GLN A 1 531 ? -28.575 -12.967 47.465 1.00 98.75 531 GLN A N 1
ATOM 3917 C CA . GLN A 1 531 ? -28.713 -12.558 48.868 1.00 98.75 531 GLN A CA 1
ATOM 3918 C C . GLN A 1 531 ? -29.310 -11.153 49.001 1.00 98.75 531 GLN A C 1
ATOM 3920 O O . GLN A 1 531 ? -28.782 -10.206 48.436 1.00 98.75 531 GLN A O 1
ATOM 3925 N N . PHE A 1 532 ? -30.352 -11.002 49.814 1.00 98.88 532 PHE A N 1
ATOM 3926 C CA . PHE A 1 532 ? -30.959 -9.725 50.190 1.00 98.88 532 PHE A CA 1
ATOM 3927 C C . PHE A 1 532 ? -30.710 -9.456 51.670 1.00 98.88 532 PHE A C 1
ATOM 3929 O O . PHE A 1 532 ? -31.258 -10.163 52.522 1.00 98.88 532 PHE A O 1
ATOM 3936 N N . VAL A 1 533 ? -29.890 -8.450 51.984 1.00 98.69 533 VAL A N 1
ATOM 3937 C CA . VAL A 1 533 ? -29.419 -8.196 53.354 1.00 98.69 533 VAL A CA 1
ATOM 3938 C C . VAL A 1 533 ? -29.723 -6.767 53.803 1.00 98.69 533 VAL A C 1
ATOM 3940 O O . VAL A 1 533 ? -29.332 -5.813 53.143 1.00 98.69 533 VAL A O 1
ATOM 3943 N N . ASN A 1 534 ? -30.356 -6.610 54.969 1.00 98.31 534 ASN A N 1
ATOM 3944 C CA . ASN A 1 534 ? -30.610 -5.305 55.603 1.00 98.31 534 ASN A CA 1
ATOM 3945 C C . ASN A 1 534 ? -31.379 -4.296 54.724 1.00 98.31 534 ASN A C 1
ATOM 3947 O O . ASN A 1 534 ? -31.175 -3.091 54.853 1.00 98.31 534 ASN A O 1
ATOM 3951 N N . ASN A 1 535 ? -32.254 -4.755 53.829 1.00 98.38 535 ASN A N 1
ATOM 3952 C CA . ASN A 1 535 ? -33.089 -3.849 53.042 1.00 98.38 535 ASN A CA 1
ATOM 3953 C C . ASN A 1 535 ? -34.314 -3.408 53.853 1.00 98.38 535 ASN A C 1
ATOM 3955 O O . ASN A 1 535 ? -34.857 -4.183 54.646 1.00 98.38 535 ASN A O 1
ATOM 3959 N N . LEU A 1 536 ? -34.736 -2.163 53.665 1.00 96.00 536 LEU A N 1
ATOM 3960 C CA . LEU A 1 536 ? -35.753 -1.489 54.454 1.00 96.00 536 LEU A CA 1
ATOM 3961 C C . LEU A 1 536 ? -36.806 -0.837 53.552 1.00 96.00 536 LEU A C 1
ATOM 3963 O O . LEU A 1 536 ? -36.507 0.013 52.719 1.00 96.00 536 LEU A O 1
ATOM 3967 N N . THR A 1 537 ? -38.066 -1.152 53.812 1.00 94.81 537 THR A N 1
ATOM 3968 C CA . THR A 1 537 ? -39.201 -0.329 53.386 1.00 94.81 537 THR A CA 1
ATOM 3969 C C . THR A 1 537 ? -39.709 0.460 54.584 1.00 94.81 537 THR A C 1
ATOM 3971 O O . THR A 1 537 ? -39.874 -0.120 55.651 1.00 94.81 537 THR A O 1
ATOM 3974 N N . ALA A 1 538 ? -39.906 1.774 54.448 1.00 88.94 538 ALA A N 1
ATOM 3975 C CA . ALA A 1 538 ? -40.134 2.679 55.584 1.00 88.94 538 ALA A CA 1
ATOM 3976 C C . ALA A 1 538 ? -41.476 3.440 55.571 1.00 88.94 538 ALA A C 1
ATOM 3978 O O . ALA A 1 538 ? -41.747 4.202 56.502 1.00 88.94 538 ALA A O 1
ATOM 3979 N N . ALA A 1 539 ? -42.291 3.284 54.525 1.00 85.44 539 ALA A N 1
ATOM 3980 C CA . ALA A 1 539 ? -43.546 4.015 54.353 1.00 85.44 539 ALA A CA 1
ATOM 3981 C C . ALA A 1 539 ? -44.786 3.152 54.654 1.00 85.44 539 ALA A C 1
ATOM 3983 O O . ALA A 1 539 ? -44.823 1.956 54.366 1.00 85.44 539 ALA A O 1
ATOM 3984 N N . SER A 1 540 ? -45.840 3.780 55.187 1.00 87.88 540 SER A N 1
ATOM 3985 C CA . SER A 1 540 ? -47.156 3.141 55.318 1.00 87.88 540 SER A CA 1
ATOM 3986 C C . SER A 1 540 ? -47.733 2.776 53.946 1.00 87.88 540 SER A C 1
ATOM 3988 O O . SER A 1 540 ? -47.569 3.514 52.976 1.00 87.88 540 SER A O 1
ATOM 3990 N N . SER A 1 541 ? -48.452 1.653 53.884 1.00 88.62 541 SER A N 1
ATOM 3991 C CA . SER A 1 541 ? -49.010 1.052 52.661 1.00 88.62 541 SER A CA 1
ATOM 3992 C C . SER A 1 541 ? -47.962 0.644 51.618 1.00 88.62 541 SER A C 1
ATOM 3994 O O . SER A 1 541 ? -48.299 0.464 50.451 1.00 88.62 541 SER A O 1
ATOM 3996 N N . SER A 1 542 ? -46.702 0.477 52.026 1.00 90.88 542 SER A N 1
ATOM 3997 C CA . SER A 1 542 ? -45.596 0.062 51.159 1.00 90.88 542 SER A CA 1
ATOM 3998 C C . SER A 1 542 ? -45.038 -1.267 51.671 1.00 90.88 542 SER A C 1
ATOM 4000 O O . SER A 1 542 ? -44.417 -1.330 52.726 1.00 90.88 542 SER A O 1
ATOM 4002 N N . ALA A 1 543 ? -45.314 -2.358 50.960 1.00 93.12 543 ALA A N 1
ATOM 4003 C CA . ALA A 1 543 ? -45.042 -3.723 51.413 1.00 93.12 543 ALA A CA 1
ATOM 4004 C C . ALA A 1 543 ? -43.692 -4.272 50.903 1.00 93.12 543 ALA A C 1
ATOM 4006 O O . ALA A 1 543 ? -43.127 -3.751 49.948 1.00 93.12 543 ALA A O 1
ATOM 4007 N N . GLY A 1 544 ? -43.189 -5.357 51.502 1.00 94.62 544 GLY A N 1
ATOM 4008 C CA . GLY A 1 544 ? -41.989 -6.059 51.026 1.00 94.62 544 GLY A CA 1
ATOM 4009 C C . GLY A 1 544 ? -40.675 -5.377 51.412 1.00 94.62 544 GLY A C 1
ATOM 4010 O O . GLY A 1 544 ? -40.187 -4.518 50.689 1.00 94.62 544 GLY A O 1
ATOM 4011 N N . GLY A 1 545 ? -40.050 -5.789 52.518 1.00 95.31 545 GLY A N 1
ATOM 4012 C CA . GLY A 1 545 ? -38.850 -5.116 53.036 1.00 95.31 545 GLY A CA 1
ATOM 4013 C C . GLY A 1 545 ? -37.683 -5.085 52.044 1.00 95.31 545 GLY A C 1
ATOM 4014 O O . GLY A 1 545 ? -37.068 -4.040 51.842 1.00 95.31 545 GLY A O 1
ATOM 4015 N N . ALA A 1 546 ? -37.429 -6.204 51.361 1.00 98.19 546 ALA A N 1
ATOM 4016 C CA . ALA A 1 546 ? -36.460 -6.299 50.273 1.00 98.19 546 ALA A CA 1
ATOM 4017 C C . ALA A 1 546 ? -37.124 -6.241 48.897 1.00 98.19 546 ALA A C 1
ATOM 4019 O O . ALA A 1 546 ? -36.703 -5.457 48.052 1.00 98.19 546 ALA A O 1
ATOM 4020 N N . VAL A 1 547 ? -38.137 -7.074 48.666 1.00 98.44 547 VAL A N 1
ATOM 4021 C CA . VAL A 1 547 ? -38.734 -7.278 47.345 1.00 98.44 547 VAL A CA 1
ATOM 4022 C C . VAL A 1 547 ? -40.237 -7.064 47.418 1.00 98.44 547 VAL A C 1
ATOM 4024 O O . VAL A 1 547 ? -40.927 -7.704 48.213 1.00 98.44 547 VAL A O 1
ATOM 4027 N N . TYR A 1 548 ? -40.738 -6.207 46.538 1.00 97.19 548 TYR A N 1
ATOM 4028 C CA . TYR A 1 548 ? -42.156 -6.054 46.243 1.00 97.19 548 TYR A CA 1
ATOM 4029 C C . TYR A 1 548 ? -42.412 -6.488 44.799 1.00 97.19 548 TYR A C 1
ATOM 4031 O O . TYR A 1 548 ? -41.734 -6.014 43.890 1.00 97.19 548 TYR A O 1
ATOM 4039 N N . VAL A 1 549 ? -43.387 -7.373 44.593 1.00 97.31 549 VAL A N 1
ATOM 4040 C CA . VAL A 1 549 ? -43.866 -7.799 43.271 1.00 97.31 549 VAL A CA 1
ATOM 4041 C C . VAL A 1 549 ? -45.326 -7.393 43.135 1.00 97.31 549 VAL A C 1
ATOM 4043 O O . VAL A 1 549 ? -46.175 -7.904 43.861 1.00 97.31 549 VAL A O 1
ATOM 4046 N N . GLY A 1 550 ? -45.605 -6.472 42.218 1.00 93.94 550 GLY A N 1
ATOM 4047 C CA . GLY A 1 550 ? -46.938 -5.956 41.920 1.00 93.94 550 GLY A CA 1
ATOM 4048 C C . GLY A 1 550 ? -47.404 -6.296 40.506 1.00 93.94 550 GLY A C 1
ATOM 4049 O O . GLY A 1 550 ? -46.807 -7.117 39.810 1.00 93.94 550 GLY A O 1
ATOM 4050 N N . SER A 1 551 ? -48.487 -5.645 40.072 1.00 89.62 551 SER A N 1
ATOM 4051 C CA . SER A 1 551 ? -49.011 -5.708 38.693 1.00 89.62 551 SER A CA 1
ATOM 4052 C C . SER A 1 551 ? -49.318 -7.120 38.159 1.00 89.62 551 SER A C 1
ATOM 4054 O O . SER A 1 551 ? -49.365 -7.323 36.946 1.00 89.62 551 SER A O 1
ATOM 4056 N N . GLY A 1 552 ? -49.535 -8.104 39.039 1.00 89.81 552 GLY A N 1
ATOM 4057 C CA . GLY A 1 552 ? -49.748 -9.499 38.646 1.00 89.81 552 GLY A CA 1
ATOM 4058 C C . GLY A 1 552 ? -48.484 -10.242 38.193 1.00 89.81 552 GLY A C 1
ATOM 4059 O O . GLY A 1 552 ? -48.606 -11.338 37.647 1.00 89.81 552 GLY A O 1
ATOM 4060 N N . GLY A 1 553 ? -47.292 -9.675 38.410 1.00 95.19 553 GLY A N 1
ATOM 4061 C CA . GLY A 1 553 ? -46.011 -10.316 38.110 1.00 95.19 553 GLY A CA 1
ATOM 4062 C C . GLY A 1 553 ? -45.750 -11.568 38.952 1.00 95.19 553 GLY A C 1
ATOM 4063 O O . GLY A 1 553 ? -46.374 -11.796 39.992 1.00 95.19 553 GLY A O 1
ATOM 4064 N N . SER A 1 554 ? -44.815 -12.406 38.505 1.00 97.38 554 SER A N 1
ATOM 4065 C CA . SER A 1 554 ? -44.461 -13.647 39.199 1.00 97.38 554 SER A CA 1
ATOM 4066 C C . SER A 1 554 ? -43.091 -13.588 39.874 1.00 97.38 554 SER A C 1
ATOM 4068 O O . SER A 1 554 ? -42.184 -12.915 39.400 1.00 97.38 554 SER A O 1
ATOM 4070 N N . LEU A 1 555 ? -42.932 -14.308 40.988 1.00 98.44 555 LEU A N 1
ATOM 4071 C CA . LEU A 1 555 ? -41.665 -14.455 41.707 1.00 98.44 555 LEU A CA 1
ATOM 4072 C C . LEU A 1 555 ? -41.202 -15.912 41.702 1.00 98.44 555 LEU A C 1
ATOM 4074 O O . LEU A 1 555 ? -41.935 -16.800 42.140 1.00 98.44 555 LEU A O 1
ATOM 4078 N N . MET A 1 556 ? -39.950 -16.153 41.333 1.00 98.56 556 MET A N 1
ATOM 4079 C CA . MET A 1 556 ? -39.264 -17.422 41.547 1.00 98.56 556 MET A CA 1
ATOM 4080 C C . MET A 1 556 ? -37.962 -17.179 42.308 1.00 98.56 556 MET A C 1
ATOM 4082 O O . MET A 1 556 ? -37.009 -16.658 41.748 1.00 98.56 556 MET A O 1
ATOM 4086 N N . ALA A 1 557 ? -37.909 -17.570 43.581 1.00 98.50 557 ALA A N 1
ATOM 4087 C CA . ALA A 1 557 ? -36.715 -17.447 44.415 1.00 98.50 557 ALA A CA 1
ATOM 4088 C C . ALA A 1 557 ? -36.156 -18.829 44.762 1.00 98.50 557 ALA A C 1
ATOM 4090 O O . ALA A 1 557 ? -36.783 -19.593 45.503 1.00 98.50 557 ALA A O 1
ATOM 4091 N N . VAL A 1 558 ? -34.977 -19.152 44.237 1.00 98.56 558 VAL A N 1
ATOM 4092 C CA . VAL A 1 558 ? -34.319 -20.451 44.392 1.00 98.56 558 VAL A CA 1
ATOM 4093 C C . VAL A 1 558 ? -32.934 -20.273 45.005 1.00 98.56 558 VAL A C 1
ATOM 4095 O O . VAL A 1 558 ? -32.203 -19.354 44.641 1.00 98.56 558 VAL A O 1
ATOM 4098 N N . ASN A 1 559 ? -32.580 -21.131 45.968 1.00 98.38 559 ASN A N 1
ATOM 4099 C CA . ASN A 1 559 ? -31.261 -21.151 46.626 1.00 98.38 559 ASN A CA 1
ATOM 4100 C C . ASN A 1 559 ? -30.820 -19.787 47.196 1.00 98.38 559 ASN A C 1
ATOM 4102 O O . ASN A 1 559 ? -29.629 -19.510 47.321 1.00 98.38 559 ASN A O 1
ATOM 4106 N N . SER A 1 560 ? -31.775 -18.914 47.506 1.00 98.75 560 SER A N 1
ATOM 4107 C CA . SER A 1 560 ? -31.516 -17.515 47.840 1.00 98.75 560 SER A CA 1
ATOM 4108 C C . SER A 1 560 ? -31.574 -17.284 49.352 1.00 98.75 560 SER A C 1
ATOM 4110 O O . SER A 1 560 ? -32.010 -18.146 50.121 1.00 98.75 560 SER A O 1
ATOM 4112 N N . VAL A 1 561 ? -31.133 -16.113 49.810 1.00 98.81 561 VAL A N 1
ATOM 4113 C CA . VAL A 1 561 ? -31.162 -15.735 51.230 1.00 98.81 561 VAL A CA 1
ATOM 4114 C C . VAL A 1 561 ? -31.782 -14.355 51.391 1.00 98.81 561 VAL A C 1
ATOM 4116 O O . VAL A 1 561 ? -31.360 -13.403 50.752 1.00 98.81 561 VAL A O 1
ATOM 4119 N N . PHE A 1 562 ? -32.739 -14.233 52.301 1.00 98.81 562 PHE A N 1
ATOM 4120 C CA . PHE A 1 562 ? -33.314 -12.976 52.761 1.00 98.81 562 PHE A CA 1
ATOM 4121 C C . PHE A 1 562 ? -33.000 -12.830 54.246 1.00 98.81 562 PHE A C 1
ATOM 4123 O O . PHE A 1 562 ? -33.548 -13.557 55.079 1.00 98.81 562 PHE A O 1
ATOM 4130 N N . GLN A 1 563 ? -32.103 -11.911 54.584 1.00 98.69 563 GLN A N 1
ATOM 4131 C CA . GLN A 1 563 ? -31.615 -11.731 55.942 1.00 98.69 563 GLN A CA 1
ATOM 4132 C C . GLN A 1 563 ? -31.819 -10.302 56.444 1.00 98.69 563 GLN A C 1
ATOM 4134 O O . GLN A 1 563 ? -31.393 -9.340 55.809 1.00 98.69 563 GLN A O 1
ATOM 4139 N N . SER A 1 564 ? -32.400 -10.177 57.637 1.00 98.44 564 SER A N 1
ATOM 4140 C CA . SER A 1 564 ? -32.527 -8.905 58.359 1.00 98.44 564 SER A CA 1
ATOM 4141 C C . SER A 1 564 ? -33.245 -7.795 57.579 1.00 98.44 564 SER A C 1
ATOM 4143 O O . SER A 1 564 ? -33.017 -6.616 57.847 1.00 98.44 564 SER A O 1
ATOM 4145 N N . ASN A 1 565 ? -34.105 -8.147 56.622 1.00 98.50 565 ASN A N 1
ATOM 4146 C CA . ASN A 1 565 ? -34.903 -7.167 55.892 1.00 98.50 565 ASN A CA 1
ATOM 4147 C C . ASN A 1 565 ? -36.088 -6.705 56.749 1.00 98.50 565 ASN A C 1
ATOM 4149 O O . ASN A 1 565 ? -36.559 -7.429 57.636 1.00 98.50 565 ASN A O 1
ATOM 4153 N N . VAL A 1 566 ? -36.524 -5.469 56.529 1.00 96.69 566 VAL A N 1
ATOM 4154 C CA . VAL A 1 566 ? -37.467 -4.781 57.407 1.00 96.69 566 VAL A CA 1
ATOM 4155 C C . VAL A 1 566 ? -38.527 -4.060 56.589 1.00 96.69 566 VAL A C 1
ATOM 4157 O O . VAL A 1 566 ? -38.206 -3.307 55.677 1.00 96.69 566 VAL A O 1
ATOM 4160 N N . THR A 1 567 ? -39.784 -4.208 56.987 1.00 95.00 567 THR A N 1
ATOM 4161 C CA . THR A 1 567 ? -40.871 -3.319 56.560 1.00 95.00 567 THR A CA 1
ATOM 4162 C C . THR A 1 567 ? -41.367 -2.537 57.770 1.00 95.00 567 THR A C 1
ATOM 4164 O O . THR A 1 567 ? -41.761 -3.142 58.767 1.00 95.00 567 THR A O 1
ATOM 4167 N N . LEU A 1 568 ? -41.331 -1.208 57.703 1.00 92.00 568 LEU A N 1
ATOM 4168 C CA . LEU A 1 568 ? -41.870 -0.281 58.695 1.00 92.00 568 LEU A CA 1
ATOM 4169 C C . LEU A 1 568 ? -43.016 0.510 58.060 1.00 92.00 568 LEU A C 1
ATOM 4171 O O . LEU A 1 568 ? -42.816 1.144 57.027 1.00 92.00 568 LEU A O 1
ATOM 4175 N N . GLY A 1 569 ? -44.185 0.515 58.693 1.00 88.19 569 GLY A N 1
ATOM 4176 C CA . GLY A 1 569 ? -45.334 1.299 58.243 1.00 88.19 569 GLY A CA 1
ATOM 4177 C C . GLY A 1 569 ? -46.669 0.615 58.515 1.00 88.19 569 GLY A C 1
ATOM 4178 O O . GLY A 1 569 ? -46.754 -0.607 58.617 1.00 88.19 569 GLY A O 1
ATOM 4179 N N . ASP A 1 570 ? -47.728 1.413 58.615 1.00 89.94 570 ASP A N 1
ATOM 4180 C CA . ASP A 1 570 ? -49.086 0.886 58.767 1.00 89.94 570 ASP A CA 1
ATOM 4181 C C . ASP A 1 570 ? -49.586 0.324 57.429 1.00 89.94 570 ASP A C 1
ATOM 4183 O O . ASP A 1 570 ? -49.274 0.882 56.376 1.00 89.94 570 ASP A O 1
ATOM 4187 N N . ASN A 1 571 ? -50.382 -0.747 57.437 1.00 89.62 571 ASN A N 1
ATOM 4188 C CA . ASN A 1 571 ? -50.840 -1.462 56.236 1.00 89.62 571 ASN A CA 1
ATOM 4189 C C . ASN A 1 571 ? -49.689 -1.954 55.328 1.00 89.62 571 ASN A C 1
ATOM 4191 O O . ASN A 1 571 ? -49.826 -1.989 54.107 1.00 89.62 571 ASN A O 1
ATOM 4195 N N . ALA A 1 572 ? -48.530 -2.300 55.900 1.00 90.62 572 ALA A N 1
ATOM 4196 C CA . ALA A 1 572 ? -47.316 -2.647 55.156 1.00 90.62 572 ALA A CA 1
ATOM 4197 C C . ALA A 1 572 ? -46.824 -4.068 55.495 1.00 90.62 572 ALA A C 1
ATOM 4199 O O . ALA A 1 572 ? -46.086 -4.291 56.455 1.00 90.62 572 ALA A O 1
ATOM 4200 N N . SER A 1 573 ? -47.251 -5.059 54.711 1.00 93.06 573 SER A N 1
ATOM 4201 C CA . SER A 1 573 ? -46.968 -6.478 54.980 1.00 93.06 573 SER A CA 1
ATOM 4202 C C . SER A 1 573 ? -45.670 -6.986 54.325 1.00 93.06 573 SER A C 1
ATOM 4204 O O . SER A 1 573 ? -45.124 -6.364 53.419 1.00 93.06 573 SER A O 1
ATOM 4206 N N . GLY A 1 574 ? -45.176 -8.151 54.757 1.00 92.88 574 GLY A N 1
ATOM 4207 C CA . GLY A 1 574 ? -44.063 -8.864 54.117 1.00 92.88 574 GLY A CA 1
ATOM 4208 C C . GLY A 1 574 ? -42.685 -8.324 54.495 1.00 92.88 574 GLY A C 1
ATOM 4209 O O . GLY A 1 574 ? -42.117 -7.507 53.779 1.00 92.88 574 GLY A O 1
ATOM 4210 N N . GLY A 1 575 ? -42.114 -8.807 55.601 1.00 94.06 575 GLY A N 1
ATOM 4211 C CA . GLY A 1 575 ? -40.866 -8.274 56.170 1.00 94.06 575 GLY A CA 1
ATOM 4212 C C . GLY A 1 575 ? -39.645 -8.399 55.258 1.00 94.06 575 GLY A C 1
ATOM 4213 O O . GLY A 1 575 ? -38.711 -7.616 55.371 1.00 94.06 575 GLY A O 1
ATOM 4214 N N . ALA A 1 576 ? -39.658 -9.342 54.317 1.00 97.81 576 ALA A N 1
ATOM 4215 C CA . ALA A 1 576 ? -38.686 -9.423 53.232 1.00 97.81 576 ALA A CA 1
ATOM 4216 C C . ALA A 1 576 ? -39.351 -9.364 51.858 1.00 97.81 576 ALA A C 1
ATOM 4218 O O . ALA A 1 576 ? -38.894 -8.615 51.001 1.00 97.81 576 ALA A O 1
ATOM 4219 N N . VAL A 1 577 ? -40.410 -10.146 51.644 1.00 98.25 577 VAL A N 1
ATOM 4220 C CA . VAL A 1 577 ? -41.042 -10.316 50.331 1.00 98.25 577 VAL A CA 1
ATOM 4221 C C . VAL A 1 577 ? -42.538 -10.047 50.425 1.00 98.25 577 VAL A C 1
ATOM 4223 O O . VAL A 1 577 ? -43.209 -10.572 51.319 1.00 98.25 577 VAL A O 1
ATOM 4226 N N . PHE A 1 578 ? -43.057 -9.289 49.462 1.00 96.88 578 PHE A N 1
ATOM 4227 C CA . PHE A 1 578 ? -44.486 -9.135 49.218 1.00 96.88 578 PHE A CA 1
ATOM 4228 C C . PHE A 1 578 ? -44.831 -9.396 47.747 1.00 96.88 578 PHE A C 1
ATOM 4230 O O . PHE A 1 578 ? -44.100 -8.949 46.865 1.00 96.88 578 PHE A O 1
ATOM 4237 N N . VAL A 1 579 ? -45.934 -10.108 47.489 1.00 96.31 579 VAL A N 1
ATOM 4238 C CA . VAL A 1 579 ? -46.431 -10.416 46.132 1.00 96.31 579 VAL A CA 1
ATOM 4239 C C . VAL A 1 579 ? -47.921 -10.086 46.019 1.00 96.31 579 VAL A C 1
ATOM 4241 O O . VAL A 1 579 ? -48.710 -10.548 46.840 1.00 96.31 579 VAL A O 1
ATOM 4244 N N . GLU A 1 580 ? -48.310 -9.328 44.995 1.00 93.69 580 GLU A N 1
ATOM 4245 C CA . GLU A 1 580 ? -49.679 -8.857 44.759 1.00 93.69 580 GLU A CA 1
ATOM 4246 C C . GLU A 1 580 ? -50.227 -9.315 43.396 1.00 93.69 580 GLU A C 1
ATOM 4248 O O . GLU A 1 580 ? -49.666 -9.011 42.341 1.00 93.69 580 GLU A O 1
ATOM 4253 N N . GLY A 1 581 ? -51.358 -10.028 43.410 1.00 90.25 581 GLY A N 1
ATOM 4254 C CA . GLY A 1 581 ? -52.120 -10.426 42.218 1.00 90.25 581 GLY A CA 1
ATOM 4255 C C . GLY A 1 581 ? -51.496 -11.508 41.322 1.00 90.25 581 GLY A C 1
ATOM 4256 O O . GLY A 1 581 ? -52.106 -11.867 40.314 1.00 90.25 581 GLY A O 1
ATOM 4257 N N . GLY A 1 582 ? -50.303 -12.015 41.648 1.00 92.88 582 GLY A N 1
ATOM 4258 C CA . GLY A 1 582 ? -49.504 -12.899 40.792 1.00 92.88 582 GLY A CA 1
ATOM 4259 C C . GLY A 1 582 ? -49.239 -14.291 41.373 1.00 92.88 582 GLY A C 1
ATOM 4260 O O . GLY A 1 582 ? -49.996 -14.813 42.201 1.00 92.88 582 GLY A O 1
ATOM 4261 N N . THR A 1 583 ? -48.146 -14.925 40.934 1.00 96.44 583 THR A N 1
ATOM 4262 C CA . THR A 1 583 ? -47.711 -16.228 41.470 1.00 96.44 583 THR A CA 1
ATOM 4263 C C . THR A 1 583 ? -46.345 -16.176 42.125 1.00 96.44 583 THR A C 1
ATOM 4265 O O . THR A 1 583 ? -45.474 -15.450 41.660 1.00 96.44 583 THR A O 1
ATOM 4268 N N . PHE A 1 584 ? -46.108 -17.007 43.139 1.00 97.62 584 PHE A N 1
ATOM 4269 C CA . PHE A 1 584 ? -44.778 -17.136 43.736 1.00 97.62 584 PHE A CA 1
ATOM 4270 C C . PHE A 1 584 ? -44.334 -18.592 43.915 1.00 97.62 584 PHE A C 1
ATOM 4272 O O . PHE A 1 584 ? -45.101 -19.459 44.328 1.00 97.62 584 PHE A O 1
ATOM 4279 N N . THR A 1 585 ? -43.064 -18.866 43.639 1.00 98.44 585 THR A N 1
ATOM 4280 C CA . THR A 1 585 ? -42.383 -20.119 43.976 1.00 98.44 585 THR A CA 1
ATOM 4281 C C . THR A 1 585 ? -41.116 -19.789 44.744 1.00 98.44 585 THR A C 1
ATOM 4283 O O . THR A 1 585 ? -40.221 -19.128 44.232 1.00 98.44 585 THR A O 1
ATOM 4286 N N . ILE A 1 586 ? -41.029 -20.262 45.982 1.00 98.56 586 ILE A N 1
ATOM 4287 C CA . ILE A 1 586 ? -39.850 -20.095 46.828 1.00 98.56 586 ILE A CA 1
ATOM 4288 C C . ILE A 1 586 ? -39.312 -21.483 47.148 1.00 98.56 586 ILE A C 1
ATOM 4290 O O . ILE A 1 586 ? -39.983 -22.271 47.817 1.00 98.56 586 ILE A O 1
ATOM 4294 N N . GLN A 1 587 ? -38.099 -21.782 46.696 1.00 98.56 587 GLN A N 1
ATOM 4295 C CA . GLN A 1 587 ? -37.499 -23.099 46.842 1.00 98.56 587 GLN A CA 1
ATOM 4296 C C . GLN A 1 587 ? -36.090 -23.026 47.429 1.00 98.56 587 GLN A C 1
ATOM 4298 O O . GLN A 1 587 ? -35.270 -22.234 46.977 1.00 98.56 587 GLN A O 1
ATOM 4303 N N . ASN A 1 588 ? -35.789 -23.867 48.422 1.00 98.50 588 ASN A N 1
ATOM 4304 C CA . ASN A 1 588 ? -34.451 -23.973 49.025 1.00 98.50 588 ASN A CA 1
ATOM 4305 C C . ASN A 1 588 ? -33.868 -22.622 49.483 1.00 98.50 588 ASN A C 1
ATOM 4307 O O . ASN A 1 588 ? -32.664 -22.398 49.417 1.00 98.50 588 ASN A O 1
ATOM 4311 N N . THR A 1 589 ? -34.734 -21.705 49.907 1.00 98.75 589 THR A N 1
ATOM 4312 C CA . THR A 1 589 ? -34.359 -20.336 50.273 1.00 98.75 589 THR A CA 1
ATOM 4313 C C . THR A 1 589 ? -34.293 -20.205 51.798 1.00 98.75 589 THR A C 1
ATOM 4315 O O . THR A 1 589 ? -34.940 -20.958 52.528 1.00 98.75 589 THR A O 1
ATOM 4318 N N . ILE A 1 590 ? -33.509 -19.261 52.313 1.00 98.75 590 ILE A N 1
ATOM 4319 C CA . ILE A 1 590 ? -33.416 -18.973 53.750 1.00 98.75 590 ILE A CA 1
ATOM 4320 C C . ILE A 1 590 ? -34.004 -17.593 54.029 1.00 98.75 590 ILE A C 1
ATOM 4322 O O . ILE A 1 590 ? -33.572 -16.609 53.446 1.00 98.75 590 ILE A O 1
ATOM 4326 N N . PHE A 1 591 ? -34.942 -17.509 54.967 1.00 98.81 591 PHE A N 1
ATOM 4327 C CA . PHE A 1 591 ? -35.431 -16.262 55.549 1.00 98.81 591 PHE A CA 1
ATOM 4328 C C . PHE A 1 591 ? -34.992 -16.203 57.009 1.00 98.81 591 PHE A C 1
ATOM 4330 O O . PHE A 1 591 ? -35.486 -16.985 57.828 1.00 98.81 591 PHE A O 1
ATOM 4337 N N . LEU A 1 592 ? -34.082 -15.287 57.335 1.00 98.56 592 LEU A N 1
ATOM 4338 C CA . LEU A 1 592 ? -33.484 -15.165 58.662 1.00 98.56 592 LEU A CA 1
ATOM 4339 C C . LEU A 1 592 ? -33.655 -13.753 59.232 1.00 98.56 592 LEU A C 1
ATOM 4341 O O . LEU A 1 592 ? -33.114 -12.793 58.688 1.00 98.56 592 LEU A O 1
ATOM 4345 N N . GLY A 1 593 ? -34.347 -13.625 60.364 1.00 97.94 593 GLY A N 1
ATOM 4346 C CA . GLY A 1 593 ? -34.387 -12.365 61.116 1.00 97.94 593 GLY A CA 1
ATOM 4347 C C . GLY A 1 593 ? -35.109 -11.208 60.416 1.00 97.94 593 GLY A C 1
ATOM 4348 O O . GLY A 1 593 ? -34.867 -10.051 60.760 1.00 97.94 593 GLY A O 1
ATOM 4349 N N . ASN A 1 594 ? -35.955 -11.487 59.422 1.00 98.50 594 ASN A N 1
ATOM 4350 C CA . ASN A 1 594 ? -36.744 -10.455 58.749 1.00 98.50 594 ASN A CA 1
ATOM 4351 C C . ASN A 1 594 ? -37.918 -10.023 59.636 1.00 98.50 594 ASN A C 1
ATOM 4353 O O . ASN A 1 594 ? -38.394 -10.802 60.472 1.00 98.50 594 ASN A O 1
ATOM 4357 N N . ARG A 1 595 ? -38.398 -8.785 59.483 1.00 96.88 595 ARG A N 1
ATOM 4358 C CA . ARG A 1 595 ? -39.521 -8.318 60.303 1.00 96.88 595 ARG A CA 1
ATOM 4359 C C . ARG A 1 595 ? -40.427 -7.293 59.646 1.00 96.88 595 ARG A C 1
ATOM 4361 O O . ARG A 1 595 ? -39.986 -6.498 58.823 1.00 96.88 595 ARG A O 1
ATOM 4368 N N . THR A 1 596 ? -41.673 -7.266 60.102 1.00 94.94 596 THR A N 1
ATOM 4369 C CA . THR A 1 596 ? -42.619 -6.166 59.861 1.00 94.94 596 THR A CA 1
ATOM 4370 C C . THR A 1 596 ? -42.908 -5.414 61.161 1.00 94.94 596 THR A C 1
ATOM 4372 O O . THR A 1 596 ? -42.985 -6.035 62.226 1.00 94.94 596 THR A O 1
ATOM 4375 N N . GLU A 1 597 ? -43.070 -4.092 61.099 1.00 93.62 597 GLU A N 1
ATOM 4376 C CA . GLU A 1 597 ? -43.484 -3.256 62.233 1.00 93.62 597 GLU A CA 1
ATOM 4377 C C . GLU A 1 597 ? -44.466 -2.149 61.804 1.00 93.62 597 GLU A C 1
ATOM 4379 O O . GLU A 1 597 ? -44.131 -1.317 60.964 1.00 93.62 597 GLU A O 1
ATOM 4384 N N . GLY A 1 598 ? -45.671 -2.137 62.387 1.00 89.25 598 GLY A N 1
ATOM 4385 C CA . GLY A 1 598 ? -46.759 -1.201 62.054 1.00 89.25 598 GLY A CA 1
ATOM 4386 C C . GLY A 1 598 ? -48.155 -1.767 62.343 1.00 89.25 598 GLY A C 1
ATOM 4387 O O . GLY A 1 598 ? -48.291 -2.960 62.620 1.00 89.25 598 GLY A O 1
ATOM 4388 N N . ILE A 1 599 ? -49.188 -0.921 62.316 1.00 90.00 599 ILE A N 1
ATOM 4389 C CA . ILE A 1 599 ? -50.596 -1.344 62.451 1.00 90.00 599 ILE A CA 1
ATOM 4390 C C . ILE A 1 599 ? -51.022 -2.055 61.158 1.00 90.00 599 ILE A C 1
ATOM 4392 O O . ILE A 1 599 ? -50.639 -1.618 60.076 1.00 90.00 599 ILE A O 1
ATOM 4396 N N . ASP A 1 600 ? -51.782 -3.153 61.237 1.00 87.94 600 ASP A N 1
ATOM 4397 C CA . ASP A 1 600 ? -52.245 -3.917 60.058 1.00 87.94 600 ASP A CA 1
ATOM 4398 C C . ASP A 1 600 ? -51.095 -4.432 59.144 1.00 87.94 600 ASP A C 1
ATOM 4400 O O . ASP A 1 600 ? -51.243 -4.594 57.931 1.00 87.94 600 ASP A O 1
ATOM 4404 N N . ALA A 1 601 ? -49.908 -4.689 59.714 1.00 87.62 601 ALA A N 1
ATOM 4405 C CA . ALA A 1 601 ? -48.681 -5.048 58.986 1.00 87.62 601 ALA A CA 1
ATOM 4406 C C . ALA A 1 601 ? -48.258 -6.518 59.204 1.00 87.62 601 ALA A C 1
ATOM 4408 O O . ALA A 1 601 ? -47.406 -6.832 60.042 1.00 87.62 601 ALA A O 1
ATOM 4409 N N . GLY A 1 602 ? -48.839 -7.452 58.445 1.00 87.31 602 GLY A N 1
ATOM 4410 C CA . GLY A 1 602 ? -48.634 -8.897 58.612 1.00 87.31 602 GLY A CA 1
ATOM 4411 C C . GLY A 1 602 ? -47.415 -9.493 57.887 1.00 87.31 602 GLY A C 1
ATOM 4412 O O . GLY A 1 602 ? -46.871 -8.931 56.943 1.00 87.31 602 GLY A O 1
ATOM 4413 N N . GLY A 1 603 ? -47.005 -10.697 58.300 1.00 87.44 603 GLY A N 1
ATOM 4414 C CA . GLY A 1 603 ? -46.040 -11.531 57.569 1.00 87.44 603 GLY A CA 1
ATOM 4415 C C . GLY A 1 603 ? -44.575 -11.119 57.733 1.00 87.44 603 GLY A C 1
ATOM 4416 O O . GLY A 1 603 ? -43.980 -10.550 56.826 1.00 87.44 603 GLY A O 1
ATOM 4417 N N . GLY A 1 604 ? -43.947 -11.496 58.853 1.00 90.06 604 GLY A N 1
ATOM 4418 C CA . GLY A 1 604 ? -42.555 -11.143 59.179 1.00 90.06 604 GLY A CA 1
ATOM 4419 C C . GLY A 1 604 ? -41.473 -11.569 58.172 1.00 90.06 604 GLY A C 1
ATOM 4420 O O . GLY A 1 604 ? -40.373 -11.039 58.222 1.00 90.06 604 GLY A O 1
ATOM 4421 N N . ALA A 1 605 ? -41.759 -12.486 57.243 1.00 95.31 605 ALA A N 1
ATOM 4422 C CA . ALA A 1 605 ? -40.843 -12.869 56.161 1.00 95.31 605 ALA A CA 1
ATOM 4423 C C . ALA A 1 605 ? -41.482 -12.660 54.785 1.00 95.31 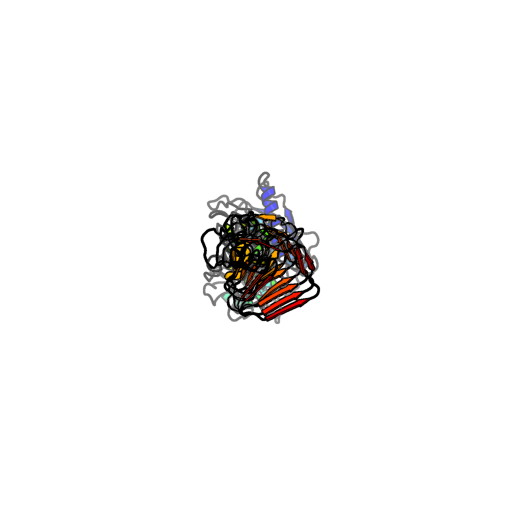605 ALA A C 1
ATOM 4425 O O . ALA A 1 605 ? -41.035 -11.822 54.009 1.00 95.31 605 ALA A O 1
ATOM 4426 N N . VAL A 1 606 ? -42.545 -13.412 54.506 1.00 96.62 606 VAL A N 1
ATOM 4427 C CA . VAL A 1 606 ? -43.265 -13.391 53.233 1.00 96.62 606 VAL A CA 1
ATOM 4428 C C . VAL A 1 606 ? -44.725 -13.066 53.514 1.00 96.62 606 VAL A C 1
ATOM 4430 O O . VAL A 1 606 ? -45.323 -13.648 54.422 1.00 96.62 606 VAL A O 1
ATOM 4433 N N . ALA A 1 607 ? -45.294 -12.165 52.727 1.00 95.12 607 ALA A N 1
ATOM 4434 C CA . ALA A 1 607 ? -46.730 -11.947 52.638 1.00 95.12 607 ALA A CA 1
ATOM 4435 C C . ALA A 1 607 ? -47.149 -11.928 51.165 1.00 95.12 607 ALA A C 1
ATOM 4437 O O . ALA A 1 607 ? -46.333 -11.674 50.281 1.00 95.12 607 ALA A O 1
ATOM 4438 N N . ALA A 1 608 ? -48.410 -12.241 50.897 1.00 93.56 608 ALA A N 1
ATOM 4439 C CA . ALA A 1 608 ? -48.948 -12.215 49.548 1.00 93.56 608 ALA A CA 1
ATOM 4440 C C . ALA A 1 608 ? -50.432 -11.855 49.587 1.00 93.56 608 ALA A C 1
ATOM 4442 O O . ALA A 1 608 ? -51.140 -12.298 50.494 1.00 93.56 608 ALA A O 1
ATOM 4443 N N . ASP A 1 609 ? -50.886 -11.091 48.600 1.00 91.88 609 ASP A N 1
ATOM 4444 C CA . ASP A 1 609 ? -52.282 -10.697 48.442 1.00 91.88 609 ASP A CA 1
ATOM 4445 C C . ASP A 1 609 ? -52.786 -11.033 47.036 1.00 91.88 609 ASP A C 1
ATOM 4447 O O . ASP A 1 609 ? -52.038 -10.945 46.061 1.00 91.88 609 ASP A O 1
ATOM 4451 N N . PHE A 1 610 ? -54.030 -11.507 46.939 1.00 92.50 610 PHE A N 1
ATOM 4452 C CA . PHE A 1 610 ? -54.653 -11.997 45.697 1.00 92.50 610 PHE A CA 1
ATOM 4453 C C . PHE A 1 610 ? -53.756 -12.916 44.836 1.00 92.50 610 PHE A C 1
ATOM 4455 O O . PHE A 1 610 ? -53.882 -12.951 43.615 1.00 92.50 610 PHE A O 1
ATOM 4462 N N . SER A 1 611 ? -52.855 -13.668 45.473 1.00 93.19 611 SER A N 1
ATOM 4463 C CA . SER A 1 611 ? -51.785 -14.425 44.811 1.00 93.19 611 SER A CA 1
ATOM 4464 C C . SER A 1 611 ? -51.852 -15.918 45.136 1.00 93.19 611 SER A C 1
ATOM 4466 O O . SER A 1 611 ? -52.430 -16.328 46.145 1.00 93.19 611 SER A O 1
ATOM 4468 N N . SER A 1 612 ? -51.219 -16.750 44.307 1.00 94.00 612 SER A N 1
ATOM 4469 C CA . SER A 1 612 ? -51.095 -18.197 44.550 1.00 94.00 612 SER A CA 1
ATOM 4470 C C . SER A 1 612 ? -49.647 -18.664 44.439 1.00 94.00 612 SER A C 1
ATOM 4472 O O . SER A 1 612 ? -48.885 -18.160 43.621 1.00 94.00 612 SER A O 1
ATOM 4474 N N . GLY A 1 613 ? -49.222 -19.617 45.262 1.00 93.75 613 GLY A N 1
ATOM 4475 C CA . GLY A 1 613 ? -47.818 -20.002 45.249 1.00 93.75 613 GLY A CA 1
ATOM 4476 C C . GLY A 1 613 ? -47.449 -21.150 46.164 1.00 93.75 613 GLY A C 1
ATOM 4477 O O . GLY A 1 613 ? -48.291 -21.713 46.866 1.00 93.75 613 GLY A O 1
ATOM 4478 N N . GLN A 1 614 ? -46.166 -21.496 46.136 1.00 96.50 614 GLN A N 1
ATOM 4479 C CA . GLN A 1 614 ? -45.586 -22.579 46.921 1.00 96.50 614 GLN A CA 1
ATOM 4480 C C . GLN A 1 614 ? -44.280 -22.150 47.589 1.00 96.50 614 GLN A C 1
ATOM 4482 O O . GLN A 1 614 ? -43.478 -21.407 47.022 1.00 96.50 614 GLN A O 1
ATOM 4487 N N . ILE A 1 615 ? -44.057 -22.675 48.792 1.00 97.50 615 ILE A N 1
ATOM 4488 C CA . ILE A 1 615 ? -42.794 -22.571 49.520 1.00 97.50 615 ILE A CA 1
ATOM 4489 C C . ILE A 1 615 ? -42.334 -23.996 49.835 1.00 97.50 615 ILE A C 1
ATOM 4491 O O . ILE A 1 615 ? -43.061 -24.741 50.493 1.00 97.50 615 ILE A O 1
ATOM 4495 N N . ALA A 1 616 ? -41.151 -24.391 49.364 1.00 97.38 616 ALA A N 1
ATOM 4496 C CA . ALA A 1 616 ? -40.647 -25.761 49.477 1.00 97.38 616 ALA A CA 1
ATOM 4497 C C . ALA A 1 616 ? -39.151 -25.797 49.820 1.00 97.38 616 ALA A C 1
ATOM 4499 O O . ALA A 1 616 ? -38.349 -25.087 49.229 1.00 97.38 616 ALA A O 1
ATOM 4500 N N . GLY A 1 617 ? -38.746 -26.637 50.778 1.00 97.00 617 GLY A N 1
ATOM 4501 C CA . GLY A 1 617 ? -37.329 -26.753 51.166 1.00 97.00 617 GLY A CA 1
ATOM 4502 C C . GLY A 1 617 ? -36.724 -25.483 51.788 1.00 97.00 617 GLY A C 1
ATOM 4503 O O . GLY A 1 617 ? -35.510 -25.385 51.905 1.00 97.00 617 GLY A O 1
ATOM 4504 N N . THR A 1 618 ? -37.554 -24.514 52.178 1.00 98.38 618 THR A N 1
ATOM 4505 C CA . THR A 1 618 ? -37.145 -23.196 52.687 1.00 98.38 618 THR A CA 1
ATOM 4506 C C . THR A 1 618 ? -37.038 -23.193 54.212 1.00 98.38 618 THR A C 1
ATOM 4508 O O . THR A 1 618 ? -37.902 -23.742 54.899 1.00 98.38 618 THR A O 1
ATOM 4511 N N . LEU A 1 619 ? -36.016 -22.522 54.748 1.00 98.25 619 LEU A N 1
ATOM 4512 C CA . LEU A 1 619 ? -35.863 -22.260 56.182 1.00 98.25 619 LEU A CA 1
ATOM 4513 C C . LEU A 1 619 ? -36.450 -20.888 56.536 1.00 98.25 619 LEU A C 1
ATOM 4515 O O . LEU A 1 619 ? -36.036 -19.877 55.980 1.00 98.25 619 LEU A O 1
ATOM 4519 N N . LEU A 1 620 ? -37.375 -20.847 57.496 1.00 97.81 620 LEU A N 1
ATOM 4520 C CA . LEU A 1 620 ? -37.914 -19.620 58.090 1.00 97.81 620 LEU A CA 1
ATOM 4521 C C . LEU A 1 620 ? -37.481 -19.569 59.557 1.00 97.81 620 LEU A C 1
ATOM 4523 O O . LEU A 1 620 ? -38.036 -20.285 60.388 1.00 97.81 620 LEU A O 1
ATOM 4527 N N . GLN A 1 621 ? -36.490 -18.739 59.876 1.00 98.06 621 GLN A N 1
ATOM 4528 C CA . GLN A 1 621 ? -35.916 -18.632 61.214 1.00 98.06 621 GLN A CA 1
ATOM 4529 C C . GLN A 1 621 ? -35.938 -17.184 61.721 1.00 98.06 621 GLN A C 1
ATOM 4531 O O . GLN A 1 621 ? -35.555 -16.260 61.012 1.00 98.06 621 GLN A O 1
ATOM 4536 N N . ASP A 1 622 ? -36.385 -16.992 62.964 1.00 97.38 622 ASP A N 1
ATOM 4537 C CA . ASP A 1 622 ? -36.350 -15.709 63.686 1.00 97.38 622 ASP A CA 1
ATOM 4538 C C . ASP A 1 622 ? -37.051 -14.534 62.978 1.00 97.38 622 ASP A C 1
ATOM 4540 O O . ASP A 1 622 ? -36.767 -13.372 63.255 1.00 97.38 622 ASP A O 1
ATOM 4544 N N . ASN A 1 623 ? -37.994 -14.824 62.078 1.00 97.69 623 ASN A N 1
ATOM 4545 C CA . ASN A 1 623 ? -38.800 -13.798 61.422 1.00 97.69 623 ASN A CA 1
ATOM 4546 C C . ASN A 1 623 ? -40.016 -13.446 62.288 1.00 97.69 623 ASN A C 1
ATOM 4548 O O . ASN A 1 623 ? -40.681 -14.352 62.798 1.00 97.69 623 ASN A O 1
ATOM 4552 N N . PHE A 1 624 ? -40.341 -12.161 62.443 1.00 95.06 624 PHE A N 1
ATOM 4553 C CA . PHE A 1 624 ? -41.424 -11.737 63.338 1.00 95.06 624 PHE A CA 1
ATOM 4554 C C . PHE A 1 624 ? -42.178 -10.495 62.861 1.00 95.06 624 PHE A C 1
ATOM 4556 O O . PHE A 1 624 ? -41.703 -9.719 62.041 1.00 95.06 624 PHE A O 1
ATOM 4563 N N . THR A 1 625 ? -43.369 -10.300 63.415 1.00 93.75 625 THR A N 1
ATOM 4564 C CA . THR A 1 625 ? -44.199 -9.110 63.209 1.00 93.75 625 THR A CA 1
ATOM 4565 C C . THR A 1 625 ? -44.371 -8.400 64.546 1.00 93.75 625 THR A C 1
ATOM 4567 O O . THR A 1 625 ? -44.591 -9.055 65.568 1.00 93.75 625 THR A O 1
ATOM 4570 N N . LYS A 1 626 ? -44.256 -7.071 64.554 1.00 88.56 626 LYS A N 1
ATOM 4571 C CA . LYS A 1 626 ? -44.407 -6.225 65.742 1.00 88.56 626 LYS A CA 1
ATOM 4572 C C . LYS A 1 626 ? -45.413 -5.099 65.468 1.00 88.56 626 LYS A C 1
ATOM 4574 O O . LYS A 1 626 ? -45.059 -4.089 64.881 1.00 88.56 626 LYS A O 1
ATOM 4579 N N . GLY A 1 627 ? -46.654 -5.246 65.921 1.00 74.44 627 GLY A N 1
ATOM 4580 C CA . GLY A 1 627 ? -47.718 -4.259 65.702 1.00 74.44 627 GLY A CA 1
ATOM 4581 C C . GLY A 1 627 ? -49.065 -4.731 66.244 1.00 74.44 627 GLY A C 1
ATOM 4582 O O . GLY A 1 627 ? -49.188 -5.900 66.617 1.00 74.44 627 GLY A O 1
ATOM 4583 N N . GLU A 1 628 ? -50.047 -3.830 66.333 1.00 66.62 628 GLU A N 1
ATOM 4584 C CA . GLU A 1 628 ? -51.438 -4.214 66.614 1.00 66.62 628 GLU A CA 1
ATOM 4585 C C . GLU A 1 628 ? -52.061 -4.790 65.330 1.00 66.62 628 GLU A C 1
ATOM 4587 O O . GLU A 1 628 ? -51.920 -4.201 64.256 1.00 66.62 628 GLU A O 1
ATOM 4592 N N . VAL A 1 629 ? -52.654 -5.984 65.460 1.00 55.50 629 VAL A N 1
ATOM 4593 C CA . VAL A 1 629 ? -53.346 -6.737 64.396 1.00 55.50 629 VAL A CA 1
ATOM 4594 C C . VAL A 1 629 ? -54.809 -6.341 64.335 1.00 55.50 629 VAL A C 1
ATOM 4596 O O . VAL A 1 629 ? -55.389 -6.145 65.432 1.00 55.50 629 VAL A O 1
#

Sequence (629 aa):
LLAVTFQFNFANDGSFGFNDPMKGAERKAALQSTAAEFGSWFNHTATISVDVFNHNTGDIGAFAVAYFDESNPPNDGFYAGIPQQKTLGGADGNGATADGAITVIWENAGPLSVVWELGDDVNNGEIDFQSLVIHELTHLMGFASDVQENGADLWDSGLGNPSVWQPFDQFLSDNAGSRFINPANQHRINVPAWQSAATGGTADNTGVFFNGTNAVAANGGNPVPIYSPGTWEEGSSGSHIRIIDPTYTDATHLMVPFIRDGQVARRWNPVEAAMMRDIGYDIVMPEPAILLTPSGGSTTVTEAGGTDTFDVQLTVRPPSDVKVTIAAADSSEVSVNNPTTLTFTPVNWNSPQTVTLTGVDDSDTDGDVVSLVTASIVVAQSDPMYGSAAAAELTVSTTDNDMPLNVVTTVFDENDANPADGTGVSLREAIQWANSHPGGDQITIDGNVSAMFLTLGQIEITETLSIVGNGAANTIIDANNTSRIFKVTGGDLSLKDLKMQNGVTTVGEIGEGGGAIQFLSSGSLLLDTVQFVNNLTAASSSAGGAVYVGSGGSLMAVNSVFQSNVTLGDNASGGAVFVEGGTFTIQNTIFLGNRTEGIDAGGGAVAADFSSGQIAGTLLQDNFTKGEV

Secondary structure (DSSP, 8-state):
---EEEEEEE----SSGGG-TTTHHHHHHHHHHHHHHHHHTBSS-EEEEEEEEEE-SSTTSSSEEEEE------SSEE---HHHHHHTT---SSTTS-SEEEEEE---SSS----EE-SS---TT-EEHHHHHHHHHHHHTT-S----TTS--TT---TTSS-EE-TTGGGEE-TT--BSEEGGGTTEE-HHHHHHHHS---STTSSEEE--HHHHHHTTTSPEEE---SS--TTTTTTSB---STTS-TTT-SS-S-PPSB----S--HHHHHHHHHTT--B-PPPP-EEEEETTSS-EEETTT-EEEEEEEESS--SS-EEEEEEES-TTTEEEEE-SEEEE-TTTTTS-EEEEEEE---S----SEEEEEEEEE-GGGS-GGGTTPPPEEEEEEEEP----TTEE--S-----S-TTSSS---HHHHHHHHHTS-S-EEEEE-TT--EEE--S--EEE-S-EEEE-S-TTT-EEE-TTTS-SEEE-SS-EEEES-EEE--BPPTT-TT---SSEEE-SSSEEEEES-EEES-EE-STT---SSEEE-TT-EEEEES-EEES-EEESTT---SSEEEESSEEEEES-EEES-EEESTT---SSEEEES-EEEEES-EEES-EEES--